Protein AF-A0A972LAE5-F1 (afdb_monomer_lite)

Sequence (604 aa):
AHAPLIHCSDGNLHAATEIYDPRQAEISAILGEGAAFPLRSTYEQGEAHWLTFFAELGMSATPRAEDLIKTIDNLIDDARSECSTTIKQRLQRLFSYLDEHWETWHNATIHNPPEGGKSTSLIEALSRRAWLPAIQSGERYPGFIAPPDRLYRPAEIYPPALGNLVASQQPVAALCAPSDAIIEALQFATKATIDTVSRHFDQLLELANQKQDSGGSSATENIEKALTTVYQYFGAIQDDETLDKLKARYQDKPCIWHPVQQQLWVPKHTFKTPVAFFEPRRTDLRAEDPDHDRGIAALGRRKAPSIEDYIEFLQESQNTHGNEPLCDSESRQVLQVLHHLGTDLIQQHRSVALNRLVVLSAANRLVSAAAGYIADAPWYESRFSSEQVHLLHSETEYNLIKAANLKRLSQHVIEKLIDRPTPSENAVLSQLCEKWQDTIRSLEFRAGLIRLIRHRHGFDQCYELNWLPELSVVAVQSIHAEFWMSDPIEQRQILVGVGESEYYLDSDARVIYMRGQATDLMSNFLARAINQRLGAQQLEDLAPLVVILNTPRQYTQDVLTQFRISRYENEVMDVNFPENAETDSSFEEDLIKESNNLNRPDVD

Secondary structure (DSSP, 8-state):
--S--EEBTTSSEE-TTT-B-TT-HHHHHHHGGG---B-HHHH-TTHHHHHHHHHHTT-BSS--HHHHHHHHHHHHHHHTT---HHHHHHHHHHHHHHHHTHHHHTT-EESS-TTS-S-EEHHHHHHHS--EEBP---TTSTT--PPPSSEE-GGGSB-GGGHHHHTTTS-BB--S---HHHHHHHT------HHHHHHHHHHHHHHHHHHHTTT-SHHHHHHHHHHHHHHHHHHT---HHHHHHHHHHHTTS--EEETTTTEEE-GGGEESS--GGGTTTSEE---SSHHHHHHHHHTT-BSS--HHHHHHHHHHHHHHHTTSPPPHHHHHHHHHHHHHHHHHHHHTT----TTT-EEEBTTS-EEETTTEEE---HHHHTTS-TTTSEEBPTT--HHHHHHHTPEEHHHHEEEEESSPPPBP--HHHHHHHHHHHHHHHSHHHHHHHHHHHHHHH-SSS----TTTTT-EEEEES--EEEEEEE-TTT--EEEEEEEE-SEEEETTTTEEEEETT-HHHHHHHHHHHHHHHTGGG--S--HHHHHHHHS-GGGHHHHHHHTTPPP-S-----------------------------------

pLDDT: mean 84.59, std 14.34, range [29.77, 97.12]

Radius of gyration: 50.83 Å; chains: 1; bounding box: 137×64×143 Å

Structure (mmCIF, N/CA/C/O backbone):
data_AF-A0A972LAE5-F1
#
_entry.id   AF-A0A972LAE5-F1
#
loop_
_atom_site.group_PDB
_atom_site.id
_atom_site.type_symbol
_atom_site.label_atom_id
_atom_site.label_alt_id
_atom_site.label_comp_id
_atom_site.label_asym_id
_atom_site.label_entity_id
_atom_site.label_seq_id
_atom_site.pdbx_PDB_ins_code
_atom_site.Cartn_x
_atom_site.Cartn_y
_atom_site.Cartn_z
_atom_site.occupancy
_atom_site.B_iso_or_equiv
_atom_site.auth_seq_id
_atom_site.auth_comp_id
_atom_site.auth_asym_id
_atom_site.auth_atom_id
_atom_site.pdbx_PDB_model_num
ATOM 1 N N . ALA A 1 1 ? 36.223 19.959 -63.800 1.00 63.91 1 ALA A N 1
ATOM 2 C CA . ALA A 1 1 ? 35.569 19.280 -62.667 1.00 63.91 1 ALA A CA 1
ATOM 3 C C . ALA A 1 1 ? 35.542 17.758 -62.847 1.00 63.91 1 ALA A C 1
ATOM 5 O O . ALA A 1 1 ? 36.116 17.078 -62.014 1.00 63.91 1 ALA A O 1
ATOM 6 N N . HIS A 1 2 ? 34.975 17.221 -63.940 1.00 80.31 2 HIS A N 1
ATOM 7 C CA . HIS A 1 2 ? 34.692 15.775 -64.089 1.00 80.31 2 HIS A CA 1
ATOM 8 C C . HIS A 1 2 ? 35.780 14.903 -64.751 1.00 80.31 2 HIS A C 1
ATOM 10 O O . HIS A 1 2 ? 35.553 13.721 -64.977 1.00 80.31 2 HIS A O 1
ATOM 16 N N . ALA A 1 3 ? 36.937 15.460 -65.120 1.00 84.31 3 ALA A N 1
ATOM 17 C CA . ALA A 1 3 ? 38.018 14.661 -65.701 1.00 84.31 3 ALA A CA 1
ATOM 18 C C . ALA A 1 3 ? 38.823 13.972 -64.578 1.00 84.31 3 ALA A C 1
ATOM 20 O O . ALA A 1 3 ? 39.258 14.686 -63.668 1.00 84.31 3 ALA A O 1
ATOM 21 N N . PRO A 1 4 ? 39.054 12.644 -64.634 1.00 87.00 4 PRO A N 1
ATOM 22 C CA . PRO A 1 4 ? 39.798 11.916 -63.610 1.00 87.00 4 PRO A CA 1
ATOM 23 C C . PRO A 1 4 ? 41.301 12.164 -63.758 1.00 87.00 4 PRO A C 1
ATOM 25 O O . PRO A 1 4 ? 42.005 11.457 -64.477 1.00 87.00 4 PRO A O 1
ATOM 28 N N . LEU A 1 5 ? 41.781 13.236 -63.132 1.00 87.12 5 LEU A N 1
ATOM 29 C CA . LEU A 1 5 ? 43.150 13.743 -63.291 1.00 87.12 5 LEU A CA 1
ATOM 30 C C . LEU A 1 5 ? 43.911 13.842 -61.963 1.00 87.12 5 LEU A C 1
ATOM 32 O O . LEU A 1 5 ? 45.097 14.169 -61.973 1.00 87.12 5 LEU A O 1
ATOM 36 N N . ILE A 1 6 ? 43.250 13.593 -60.830 1.00 88.75 6 ILE A N 1
ATOM 37 C CA . ILE A 1 6 ? 43.831 13.783 -59.499 1.00 88.75 6 ILE A CA 1
ATOM 38 C C . ILE A 1 6 ? 44.255 12.430 -58.941 1.00 88.75 6 ILE A C 1
ATOM 40 O O . ILE A 1 6 ? 43.432 11.529 -58.794 1.00 88.75 6 ILE A O 1
ATOM 44 N N . HIS A 1 7 ? 45.541 12.292 -58.627 1.00 89.56 7 HIS A N 1
ATOM 45 C CA . HIS A 1 7 ? 46.107 11.065 -58.081 1.00 89.56 7 HIS A CA 1
ATOM 46 C C . HIS A 1 7 ? 45.750 10.938 -56.604 1.00 89.56 7 HIS A C 1
ATOM 48 O O . HIS A 1 7 ? 46.104 11.806 -55.806 1.00 89.56 7 HIS A O 1
ATOM 54 N N . CYS A 1 8 ? 45.066 9.862 -56.229 1.00 90.25 8 CYS A N 1
ATOM 55 C CA . CYS A 1 8 ? 44.552 9.690 -54.875 1.00 90.25 8 CYS A CA 1
ATOM 56 C C . CYS A 1 8 ? 45.300 8.617 -54.080 1.00 90.25 8 CYS A C 1
ATOM 58 O O . CYS A 1 8 ? 46.140 7.882 -54.606 1.00 90.25 8 CYS A O 1
ATOM 60 N N . SER A 1 9 ? 45.022 8.570 -52.778 1.00 85.19 9 SER A N 1
ATOM 61 C CA . SER A 1 9 ? 45.608 7.649 -51.801 1.00 85.19 9 SER A CA 1
ATOM 62 C C . SER A 1 9 ? 45.290 6.176 -52.057 1.00 85.19 9 SER A C 1
ATOM 64 O O . SER A 1 9 ? 46.019 5.314 -51.582 1.00 85.19 9 SER A O 1
ATOM 66 N N . ASP A 1 10 ? 44.236 5.889 -52.819 1.00 83.69 10 ASP A N 1
ATOM 67 C CA . ASP A 1 10 ? 43.856 4.544 -53.262 1.00 83.69 10 ASP A CA 1
ATOM 68 C C . ASP A 1 10 ? 44.652 4.064 -54.495 1.00 83.69 10 ASP A C 1
ATOM 70 O O . ASP A 1 10 ? 44.453 2.947 -54.968 1.00 83.69 10 ASP A O 1
ATOM 74 N N . GLY A 1 11 ? 45.556 4.900 -55.022 1.00 83.44 11 GLY A N 1
ATOM 75 C CA . GLY A 1 11 ? 46.384 4.601 -56.191 1.00 83.44 11 GLY A CA 1
ATOM 76 C C . GLY A 1 11 ? 45.713 4.875 -57.539 1.00 83.44 11 GLY A C 1
ATOM 77 O O . GLY A 1 11 ? 46.345 4.648 -58.570 1.00 83.44 11 GLY A O 1
ATOM 78 N N . ASN A 1 12 ? 44.476 5.384 -57.553 1.00 89.00 12 ASN A N 1
ATOM 79 C CA . ASN A 1 12 ? 43.725 5.668 -58.776 1.00 89.00 12 ASN A CA 1
ATOM 80 C C . ASN A 1 12 ? 43.653 7.174 -59.082 1.00 89.00 12 ASN A C 1
ATOM 82 O O . ASN A 1 12 ? 43.918 8.031 -58.233 1.00 89.00 12 ASN A O 1
ATOM 86 N N . LEU A 1 13 ? 43.284 7.498 -60.327 1.00 90.25 13 LEU A N 1
ATOM 87 C CA . LEU A 1 13 ? 42.963 8.860 -60.750 1.00 90.25 13 LEU A CA 1
ATOM 88 C C . LEU A 1 13 ? 41.462 9.114 -60.598 1.00 90.25 13 LEU A C 1
ATOM 90 O O . LEU A 1 13 ? 40.657 8.382 -61.167 1.00 90.25 13 LEU A O 1
ATOM 94 N N . HIS A 1 14 ? 41.106 10.185 -59.894 1.00 90.56 14 HIS A N 1
ATOM 95 C CA . HIS A 1 14 ? 39.719 10.581 -59.634 1.00 90.56 14 HIS A CA 1
ATOM 96 C C . HIS A 1 14 ? 39.437 11.994 -60.134 1.00 90.56 14 HIS A C 1
ATOM 98 O O . HIS A 1 14 ? 40.352 12.810 -60.321 1.00 90.56 14 HIS A O 1
ATOM 104 N N . ALA A 1 15 ? 38.163 12.293 -60.386 1.00 90.69 15 ALA A N 1
ATOM 105 C CA . ALA A 1 15 ? 37.731 13.652 -60.680 1.00 90.69 15 ALA A CA 1
ATOM 106 C C . ALA A 1 15 ? 37.723 14.511 -59.405 1.00 90.69 15 ALA A C 1
ATOM 108 O O . ALA A 1 15 ? 37.523 14.012 -58.300 1.00 90.69 15 ALA A O 1
ATOM 109 N N . ALA A 1 16 ? 37.858 15.835 -59.543 1.00 88.19 16 ALA A N 1
ATOM 110 C CA . ALA A 1 16 ? 37.767 16.743 -58.391 1.00 88.19 16 ALA A CA 1
ATOM 111 C C . ALA A 1 16 ? 36.420 16.616 -57.660 1.00 88.19 16 ALA A C 1
ATOM 113 O O . ALA A 1 16 ? 36.360 16.740 -56.445 1.00 88.19 16 ALA A O 1
ATOM 114 N N . THR A 1 17 ? 35.352 16.288 -58.390 1.00 88.00 17 THR A N 1
ATOM 115 C CA . THR A 1 17 ? 34.008 16.061 -57.843 1.00 88.00 17 THR A CA 1
ATOM 116 C C . THR A 1 17 ? 33.819 14.704 -57.170 1.00 88.00 17 THR A C 1
ATOM 118 O O . THR A 1 17 ? 32.711 14.430 -56.727 1.00 88.00 17 THR A O 1
ATOM 121 N N . GLU A 1 18 ? 34.844 13.851 -57.119 1.00 87.38 18 GLU A N 1
ATOM 122 C CA . GLU A 1 18 ? 34.796 12.498 -56.537 1.00 87.38 18 GLU A CA 1
ATOM 123 C C . GLU A 1 18 ? 35.690 12.368 -55.295 1.00 87.38 18 GLU A C 1
ATOM 125 O O . GLU A 1 18 ? 35.504 11.463 -54.488 1.00 87.38 18 GLU A O 1
ATOM 130 N N . ILE A 1 19 ? 36.579 13.332 -55.062 1.00 90.81 19 ILE A N 1
ATOM 131 C CA . ILE A 1 19 ? 37.544 13.318 -53.957 1.00 90.81 19 ILE A CA 1
ATOM 132 C C . ILE A 1 19 ? 37.102 14.181 -52.771 1.00 90.81 19 ILE A C 1
ATOM 134 O O . ILE A 1 19 ? 36.191 15.013 -52.887 1.00 90.81 19 ILE A O 1
ATOM 138 N N . TYR A 1 20 ? 37.786 13.988 -51.646 1.00 92.69 20 TYR A N 1
ATOM 139 C CA . TYR A 1 20 ? 37.536 14.662 -50.377 1.00 92.69 20 TYR A CA 1
ATOM 140 C C . TYR A 1 20 ? 38.726 15.496 -49.906 1.00 92.69 20 TYR A C 1
ATOM 142 O O . TYR A 1 20 ? 39.882 15.178 -50.190 1.00 92.69 20 TYR A O 1
ATOM 150 N N . ASP A 1 21 ? 38.433 16.558 -49.156 1.00 89.50 21 ASP A N 1
ATOM 151 C CA . ASP A 1 21 ? 39.452 17.414 -48.554 1.00 89.50 21 ASP A CA 1
ATOM 152 C C . ASP A 1 21 ? 40.193 16.671 -47.421 1.00 89.50 21 ASP A C 1
ATOM 154 O O . ASP A 1 21 ? 39.582 16.356 -46.396 1.00 89.50 21 ASP A O 1
ATOM 158 N N . PRO A 1 22 ? 41.510 16.411 -47.545 1.00 87.38 22 PRO A N 1
ATOM 159 C CA . PRO A 1 22 ? 42.279 15.686 -46.532 1.00 87.38 22 PRO A CA 1
ATOM 160 C C . PRO A 1 22 ? 42.442 16.466 -45.220 1.00 87.38 22 PRO A C 1
ATOM 162 O O . PRO A 1 22 ? 42.849 15.887 -44.214 1.00 87.38 22 PRO A O 1
ATOM 165 N N . ARG A 1 23 ? 42.117 17.768 -45.198 1.00 87.25 23 ARG A N 1
ATOM 166 C CA . ARG A 1 23 ? 42.088 18.578 -43.968 1.00 87.25 23 ARG A CA 1
ATOM 167 C C . ARG A 1 23 ? 40.908 18.213 -43.063 1.00 87.25 23 ARG A C 1
ATOM 169 O O . ARG A 1 23 ? 40.943 18.526 -41.877 1.00 87.25 23 ARG A O 1
ATOM 176 N N . GLN A 1 24 ? 39.892 17.542 -43.604 1.00 86.75 24 GLN A N 1
ATOM 177 C CA . GLN A 1 24 ? 38.704 17.100 -42.878 1.00 86.75 24 GLN A CA 1
ATOM 178 C C . GLN A 1 24 ? 38.903 15.666 -42.374 1.00 86.75 24 GLN A C 1
ATOM 180 O O . GLN A 1 24 ? 38.456 14.695 -42.987 1.00 86.75 24 GLN A O 1
ATOM 185 N N . ALA A 1 25 ? 39.604 15.527 -41.244 1.00 82.50 25 ALA A N 1
ATOM 186 C CA . ALA A 1 25 ? 39.967 14.226 -40.667 1.00 82.50 25 ALA A CA 1
ATOM 187 C C . ALA A 1 25 ? 38.751 13.318 -40.381 1.00 82.50 25 ALA A C 1
ATOM 189 O O . ALA A 1 25 ? 38.859 12.091 -40.436 1.00 82.50 25 ALA A O 1
ATOM 190 N N . GLU A 1 26 ? 37.589 13.919 -40.127 1.00 82.19 26 GLU A N 1
ATOM 191 C CA . GLU A 1 26 ? 36.321 13.228 -39.886 1.00 82.19 26 GLU A CA 1
ATOM 192 C C . GLU A 1 26 ? 35.891 12.361 -41.076 1.00 82.19 26 GLU A C 1
ATOM 194 O O . GLU A 1 26 ? 35.427 11.240 -40.880 1.00 82.19 26 GLU A O 1
ATOM 199 N N . ILE A 1 27 ? 36.134 12.803 -42.316 1.00 84.69 27 ILE A N 1
ATOM 200 C CA . ILE A 1 27 ? 35.738 12.059 -43.522 1.00 84.69 27 ILE A CA 1
ATOM 201 C C . ILE A 1 27 ? 36.446 10.702 -43.576 1.00 84.69 27 ILE A C 1
ATOM 203 O O . ILE A 1 27 ? 35.817 9.679 -43.847 1.00 84.69 27 ILE A O 1
ATOM 207 N N . SER A 1 28 ? 37.745 10.677 -43.265 1.00 83.56 28 SER A N 1
ATOM 208 C CA . SER A 1 28 ? 38.530 9.439 -43.216 1.00 83.56 28 SER A CA 1
ATOM 209 C C . SER A 1 28 ? 38.059 8.527 -42.080 1.00 83.56 28 SER A C 1
ATOM 211 O O . SER A 1 28 ? 37.947 7.315 -42.256 1.00 83.56 28 SER A O 1
ATOM 213 N N . ALA A 1 29 ? 37.686 9.101 -40.932 1.00 82.19 29 ALA A N 1
ATOM 214 C CA . ALA A 1 29 ? 37.158 8.338 -39.802 1.00 82.19 29 ALA A CA 1
ATOM 215 C C . ALA A 1 29 ? 35.801 7.666 -40.100 1.00 82.19 29 ALA A C 1
ATOM 217 O O . ALA A 1 29 ? 35.510 6.600 -39.551 1.00 82.19 29 ALA A O 1
ATOM 218 N N . ILE A 1 30 ? 34.986 8.275 -40.966 1.00 84.25 30 ILE A N 1
ATOM 219 C CA . ILE A 1 30 ? 33.632 7.830 -41.319 1.00 84.25 30 ILE A CA 1
ATOM 220 C C . ILE A 1 30 ? 33.673 6.853 -42.502 1.00 84.25 30 ILE A C 1
ATOM 222 O O . ILE A 1 30 ? 33.289 5.685 -42.377 1.00 84.25 30 ILE A O 1
ATOM 226 N N . LEU A 1 31 ? 34.196 7.304 -43.643 1.00 84.50 31 LEU A N 1
ATOM 227 C CA . LEU A 1 31 ? 34.196 6.556 -44.903 1.00 84.50 31 LEU A CA 1
ATOM 228 C C . LEU A 1 31 ? 35.337 5.521 -44.979 1.00 84.50 31 LEU A C 1
ATOM 230 O O . LEU A 1 31 ? 35.212 4.505 -45.668 1.00 84.50 31 LEU A O 1
ATOM 234 N N . GLY A 1 32 ? 36.418 5.702 -44.212 1.00 82.88 32 GLY A N 1
ATOM 235 C CA . GLY A 1 32 ? 37.576 4.802 -44.203 1.00 82.88 32 GLY A CA 1
ATOM 236 C C . GLY A 1 32 ? 38.234 4.694 -45.580 1.00 82.88 32 GLY A C 1
ATOM 237 O O . GLY A 1 32 ? 38.389 5.691 -46.280 1.00 82.88 32 GLY A O 1
ATOM 238 N N . GLU A 1 33 ? 38.571 3.469 -45.993 1.00 76.75 33 GLU A N 1
ATOM 239 C CA . GLU A 1 33 ? 39.183 3.174 -47.303 1.00 76.75 33 GLU A CA 1
ATOM 240 C C . GLU A 1 33 ? 38.293 3.538 -48.507 1.00 76.75 33 GLU A C 1
ATOM 242 O O . GLU A 1 33 ? 38.772 3.582 -49.635 1.00 76.75 33 GLU A O 1
ATOM 247 N N . GLY A 1 34 ? 37.004 3.826 -48.283 1.00 75.81 34 GLY A N 1
ATOM 248 C CA . GLY A 1 34 ? 36.088 4.286 -49.326 1.00 75.81 34 GLY A CA 1
ATOM 249 C C . GLY A 1 34 ? 36.253 5.759 -49.715 1.00 75.81 34 GLY A C 1
ATOM 250 O O . GLY A 1 34 ? 35.688 6.169 -50.726 1.00 75.81 34 GLY A O 1
ATOM 251 N N . ALA A 1 35 ? 36.996 6.562 -48.944 1.00 85.94 35 ALA A N 1
ATOM 252 C CA . ALA A 1 35 ? 37.251 7.963 -49.270 1.00 85.94 35 ALA A CA 1
ATOM 253 C C . ALA A 1 35 ? 38.527 8.131 -50.108 1.00 85.94 35 ALA A C 1
ATOM 255 O O . ALA A 1 35 ? 39.628 7.787 -49.678 1.00 85.94 35 ALA A O 1
ATOM 256 N N . ALA A 1 36 ? 38.382 8.736 -51.288 1.00 89.00 36 ALA A N 1
ATOM 257 C CA . ALA A 1 36 ? 39.507 9.135 -52.122 1.00 89.00 36 ALA A CA 1
ATOM 258 C C . ALA A 1 36 ? 40.043 10.506 -51.675 1.00 89.00 36 ALA A C 1
ATOM 260 O O . ALA A 1 36 ? 39.363 11.527 -51.807 1.00 89.00 36 ALA A O 1
ATOM 261 N N . PHE A 1 37 ? 41.273 10.534 -51.160 1.00 90.50 37 PHE A N 1
ATOM 262 C CA . PHE A 1 37 ? 41.988 11.765 -50.814 1.00 90.50 37 PHE A CA 1
ATOM 263 C C . PHE A 1 37 ? 43.150 11.997 -51.786 1.00 90.50 37 PHE A C 1
ATOM 265 O O . PHE A 1 37 ? 43.799 11.022 -52.168 1.00 90.50 37 PHE A O 1
ATOM 272 N N . PRO A 1 38 ? 43.484 13.250 -52.151 1.00 89.50 38 PRO A N 1
ATOM 273 C CA . PRO A 1 38 ? 44.699 13.556 -52.904 1.00 89.50 38 PRO A CA 1
ATOM 274 C C . PRO A 1 38 ? 45.944 12.924 -52.268 1.00 89.50 38 PRO A C 1
ATOM 276 O O . PRO A 1 38 ? 46.176 13.052 -51.064 1.00 89.50 38 PRO A O 1
ATOM 279 N N . LEU A 1 39 ? 46.770 12.255 -53.075 1.00 88.06 39 LEU A N 1
ATOM 280 C CA . LEU A 1 39 ? 47.970 11.583 -52.589 1.00 88.06 39 LEU A CA 1
ATOM 281 C C . LEU A 1 39 ? 49.004 12.614 -52.117 1.00 88.06 39 LEU A C 1
ATOM 283 O O . LEU A 1 39 ? 49.570 13.365 -52.914 1.00 88.06 39 LEU A O 1
ATOM 287 N N . ARG A 1 40 ? 49.286 12.622 -50.810 1.00 83.00 40 ARG A N 1
ATOM 288 C CA . ARG A 1 40 ? 50.147 13.632 -50.176 1.00 83.00 40 ARG A CA 1
ATOM 289 C C . ARG A 1 40 ? 51.542 13.725 -50.797 1.00 83.00 40 ARG A C 1
ATOM 291 O O . ARG A 1 40 ? 52.039 14.827 -50.986 1.00 83.00 40 ARG A O 1
ATOM 298 N N . SER A 1 41 ? 52.150 12.597 -51.166 1.00 85.94 41 SER A N 1
ATOM 299 C CA . SER A 1 41 ? 53.483 12.570 -51.789 1.00 85.94 41 SER A CA 1
ATOM 300 C C . SER A 1 41 ? 53.517 13.184 -53.194 1.00 85.94 41 SER A C 1
ATOM 302 O O . SER A 1 41 ? 54.571 13.630 -53.637 1.00 85.94 41 SER A O 1
ATOM 304 N N . THR A 1 42 ? 52.385 13.237 -53.900 1.00 85.94 42 THR A N 1
ATOM 305 C CA . THR A 1 42 ? 52.288 13.830 -55.243 1.00 85.94 42 THR A CA 1
ATOM 306 C C . THR A 1 42 ? 52.126 15.348 -55.191 1.00 85.94 42 THR A C 1
ATOM 308 O O . THR A 1 42 ? 52.631 16.046 -56.068 1.00 85.94 42 THR A O 1
ATOM 311 N N . TYR A 1 43 ? 51.449 15.865 -54.163 1.00 87.19 43 TYR A N 1
ATOM 312 C CA . TYR A 1 43 ? 51.080 17.283 -54.047 1.00 87.19 43 TYR A CA 1
ATOM 313 C C . TYR A 1 43 ? 51.824 18.032 -52.933 1.00 87.19 43 TYR A C 1
ATOM 315 O O . TYR A 1 43 ? 51.456 19.154 -52.594 1.00 87.19 43 TYR A O 1
ATOM 323 N N . GLU A 1 44 ? 52.880 17.433 -52.377 1.00 84.06 44 GLU A N 1
ATOM 324 C CA . GLU A 1 44 ? 53.653 17.972 -51.250 1.00 84.06 44 GLU A CA 1
ATOM 325 C C . GLU A 1 44 ? 54.206 19.381 -51.538 1.00 84.06 44 GLU A C 1
ATOM 327 O O . GLU A 1 44 ? 54.138 20.282 -50.698 1.00 84.06 44 GLU A O 1
ATOM 332 N N . GLN A 1 45 ? 54.691 19.617 -52.762 1.00 85.81 45 GLN A N 1
ATOM 333 C CA . GLN A 1 45 ? 55.123 20.946 -53.194 1.00 85.81 45 GLN A CA 1
ATOM 334 C C . GLN A 1 45 ? 53.913 21.810 -53.564 1.00 85.81 45 GLN A C 1
ATOM 336 O O . GLN A 1 45 ? 53.328 21.675 -54.638 1.00 85.81 45 GLN A O 1
ATOM 341 N N . GLY A 1 46 ? 53.563 22.736 -52.670 1.00 83.44 46 GLY A N 1
ATOM 342 C CA . GLY A 1 46 ? 52.445 23.656 -52.875 1.00 83.44 46 GLY A CA 1
ATOM 343 C C . GLY A 1 46 ? 51.088 23.090 -52.458 1.00 83.44 46 GLY A C 1
ATOM 344 O O . GLY A 1 46 ? 50.076 23.554 -52.975 1.00 83.44 46 GLY A O 1
ATOM 345 N N . GLU A 1 47 ? 51.059 22.144 -51.512 1.00 84.88 47 GLU A N 1
ATOM 346 C CA . GLU A 1 47 ? 49.858 21.476 -50.979 1.00 84.88 47 GLU A CA 1
ATOM 347 C C . GLU A 1 47 ? 48.671 22.433 -50.779 1.00 84.88 47 GLU A C 1
ATOM 349 O O . GLU A 1 47 ? 47.586 22.196 -51.301 1.00 84.88 47 GLU A O 1
ATOM 354 N N . ALA A 1 48 ? 48.880 23.579 -50.124 1.00 86.00 48 ALA A N 1
ATOM 355 C CA . ALA A 1 48 ? 47.820 24.565 -49.898 1.00 86.00 48 ALA A CA 1
ATOM 356 C C . ALA A 1 48 ? 47.200 25.125 -51.198 1.00 86.00 48 ALA A C 1
ATOM 358 O O . ALA A 1 48 ? 45.987 25.332 -51.263 1.00 86.00 48 ALA A O 1
ATOM 359 N N . HIS A 1 49 ? 48.006 25.347 -52.241 1.00 89.56 49 HIS A N 1
ATOM 360 C CA . HIS A 1 49 ? 47.531 25.842 -53.536 1.00 89.56 49 HIS A CA 1
ATOM 361 C C . HIS A 1 49 ? 46.778 24.749 -54.297 1.00 89.56 49 HIS A C 1
ATOM 363 O O . HIS A 1 49 ? 45.725 25.026 -54.864 1.00 89.56 49 HIS A O 1
ATOM 369 N N . TRP A 1 50 ? 47.267 23.505 -54.250 1.00 91.00 50 TRP A N 1
ATOM 370 C CA . TRP A 1 50 ? 46.583 22.360 -54.853 1.00 91.00 50 TRP A CA 1
ATOM 371 C C . TRP A 1 50 ? 45.241 22.074 -54.190 1.00 91.00 50 TRP A C 1
ATOM 373 O O . TRP A 1 50 ? 44.246 21.935 -54.889 1.00 91.00 50 TRP A O 1
ATOM 383 N N . LEU A 1 51 ? 45.179 22.056 -52.857 1.00 89.69 51 LEU A N 1
ATOM 384 C CA . LEU A 1 51 ? 43.923 21.842 -52.136 1.00 89.69 51 LEU A CA 1
ATOM 385 C C . LEU A 1 51 ? 42.914 22.968 -52.389 1.00 89.69 51 LEU A C 1
ATOM 387 O O . LEU A 1 51 ? 41.726 22.695 -52.535 1.00 89.69 51 LEU A O 1
ATOM 391 N N . THR A 1 52 ? 43.375 24.219 -52.498 1.00 90.50 52 THR A N 1
ATOM 392 C CA . THR A 1 52 ? 42.508 25.351 -52.871 1.00 90.50 52 THR A CA 1
ATOM 393 C C . THR A 1 52 ? 41.985 25.189 -54.298 1.00 90.50 52 THR A C 1
ATOM 395 O O . THR A 1 52 ? 40.784 25.291 -54.525 1.00 90.50 52 THR A O 1
ATOM 398 N N . PHE A 1 53 ? 42.856 24.832 -55.243 1.00 91.06 53 PHE A N 1
ATOM 399 C CA . PHE A 1 53 ? 42.473 24.558 -56.627 1.00 91.06 53 PHE A CA 1
ATOM 400 C C . PHE A 1 53 ? 41.491 23.381 -56.742 1.00 91.06 53 PHE A C 1
ATOM 402 O O . PHE A 1 53 ? 40.515 23.450 -57.484 1.00 91.06 53 PHE A O 1
ATOM 409 N N . PHE A 1 54 ? 41.690 22.301 -55.985 1.00 92.00 54 PHE A N 1
ATOM 410 C CA . PHE A 1 54 ? 40.763 21.169 -55.973 1.00 92.00 54 PHE A CA 1
ATOM 411 C C . PHE A 1 54 ? 39.413 21.541 -55.361 1.00 92.00 54 PHE A C 1
ATOM 413 O O . PHE A 1 54 ? 38.384 21.120 -55.889 1.00 92.00 54 PHE A O 1
ATOM 420 N N . ALA A 1 55 ? 39.396 22.368 -54.312 1.00 89.06 55 ALA A N 1
ATOM 421 C CA . ALA A 1 55 ? 38.161 22.910 -53.750 1.00 89.06 55 ALA A CA 1
ATOM 422 C C . ALA A 1 55 ? 37.394 23.749 -54.788 1.00 89.06 55 ALA A C 1
ATOM 424 O O . ALA A 1 55 ? 36.195 23.543 -54.967 1.00 89.06 55 ALA A O 1
ATOM 425 N N . GLU A 1 56 ? 38.082 24.607 -55.552 1.00 90.19 56 GLU A N 1
ATOM 426 C CA . GLU A 1 56 ? 37.483 25.365 -56.666 1.00 90.19 56 GLU A CA 1
ATOM 427 C C . GLU A 1 56 ? 36.926 24.458 -57.778 1.00 90.19 56 GLU A C 1
ATOM 429 O O . GLU A 1 56 ? 35.950 24.806 -58.444 1.00 90.19 56 GLU A O 1
ATOM 434 N N . LEU A 1 57 ? 37.514 23.275 -57.972 1.00 89.44 57 LEU A N 1
ATOM 435 C CA . LEU A 1 57 ? 37.066 22.287 -58.955 1.00 89.44 57 LEU A CA 1
ATOM 436 C C . LEU A 1 57 ? 35.952 21.348 -58.459 1.00 89.44 57 LEU A C 1
ATOM 438 O O . LEU A 1 57 ? 35.470 20.538 -59.262 1.00 89.44 57 LEU A O 1
ATOM 442 N N . GLY A 1 58 ? 35.533 21.459 -57.194 1.00 87.56 58 GLY A N 1
ATOM 443 C CA . GLY A 1 58 ? 34.422 20.695 -56.616 1.00 87.56 58 GLY A CA 1
ATOM 444 C C . GLY A 1 58 ? 34.808 19.575 -55.642 1.00 87.56 58 GLY A C 1
ATOM 445 O O . GLY A 1 58 ? 33.982 18.693 -55.405 1.00 87.56 58 GLY A O 1
ATOM 446 N N . MET A 1 59 ? 36.025 19.589 -55.084 1.00 91.81 59 MET A N 1
ATOM 447 C CA . MET A 1 59 ? 36.413 18.708 -53.970 1.00 91.81 59 MET A CA 1
ATOM 448 C C . MET A 1 59 ? 35.508 18.944 -52.761 1.00 91.81 59 MET A C 1
ATOM 450 O O . MET A 1 59 ? 35.287 20.086 -52.357 1.00 91.81 59 MET A O 1
ATOM 454 N N . SER A 1 60 ? 34.992 17.860 -52.179 1.00 88.75 60 SER A N 1
ATOM 455 C CA . SER A 1 60 ? 34.011 17.961 -51.099 1.00 88.75 60 SER A CA 1
ATOM 456 C C . SER A 1 60 ? 34.676 18.080 -49.728 1.00 88.75 60 SER A C 1
ATOM 458 O O . SER A 1 60 ? 35.606 17.336 -49.412 1.00 88.75 60 SER A O 1
ATOM 460 N N . ALA A 1 61 ? 34.164 18.989 -48.897 1.00 86.69 61 ALA A N 1
ATOM 461 C CA . ALA A 1 61 ? 34.554 19.135 -47.492 1.00 86.69 61 ALA A CA 1
ATOM 462 C C . ALA A 1 61 ? 33.654 18.335 -46.531 1.00 86.69 61 ALA A C 1
ATOM 464 O O . ALA A 1 61 ? 33.939 18.260 -45.341 1.00 86.69 61 ALA A O 1
ATOM 465 N N . THR A 1 62 ? 32.582 17.731 -47.040 1.00 87.56 62 THR A N 1
ATOM 466 C CA . THR A 1 62 ? 31.691 16.829 -46.302 1.00 87.56 62 THR A CA 1
ATOM 467 C C . THR A 1 62 ? 31.543 15.517 -47.073 1.00 87.56 62 THR A C 1
ATOM 469 O O . THR A 1 62 ? 31.686 15.525 -48.301 1.00 87.56 62 THR A O 1
ATOM 472 N N . PRO A 1 63 ? 31.264 14.381 -46.406 1.00 88.31 63 PRO A N 1
ATOM 473 C CA . PRO A 1 63 ? 30.893 13.139 -47.079 1.00 88.31 63 PRO A CA 1
ATOM 474 C C . PRO A 1 63 ? 29.749 13.369 -48.077 1.00 88.31 63 PRO A C 1
ATOM 476 O O . PRO A 1 63 ? 28.957 14.294 -47.910 1.00 88.31 63 PRO A O 1
ATOM 479 N N . ARG A 1 64 ? 29.638 12.544 -49.118 1.00 87.94 64 ARG A N 1
ATOM 480 C CA . ARG A 1 64 ? 28.456 12.530 -49.997 1.00 87.94 64 ARG A CA 1
ATOM 481 C C . ARG A 1 64 ? 27.437 11.512 -49.490 1.00 87.94 64 ARG A C 1
ATOM 483 O O . ARG A 1 64 ? 27.813 10.497 -48.904 1.00 87.94 64 ARG A O 1
ATOM 490 N N . ALA A 1 65 ? 26.150 11.760 -49.736 1.00 87.31 65 ALA A N 1
ATOM 491 C CA . ALA A 1 65 ? 25.074 10.863 -49.306 1.00 87.31 65 ALA A CA 1
ATOM 492 C C . ALA A 1 65 ? 25.200 9.467 -49.946 1.00 87.31 65 ALA A C 1
ATOM 494 O O . ALA A 1 65 ? 24.978 8.456 -49.279 1.00 87.31 65 ALA A O 1
ATOM 495 N N . GLU A 1 66 ? 25.605 9.408 -51.219 1.00 87.19 66 GLU A N 1
ATOM 496 C CA . GLU A 1 66 ? 25.875 8.165 -51.948 1.00 87.19 66 GLU A CA 1
ATOM 497 C C . GLU A 1 66 ? 26.977 7.339 -51.272 1.00 87.19 66 GLU A C 1
ATOM 499 O O . GLU A 1 66 ? 26.827 6.130 -51.082 1.00 87.19 66 GLU A O 1
ATOM 504 N N . ASP A 1 67 ? 28.067 8.000 -50.879 1.00 87.75 67 ASP A N 1
ATOM 505 C CA . ASP A 1 67 ? 29.233 7.343 -50.292 1.00 87.75 67 ASP A CA 1
ATOM 506 C C . ASP A 1 67 ? 28.939 6.854 -48.868 1.00 87.75 67 ASP A C 1
ATOM 508 O O . ASP A 1 67 ? 29.345 5.751 -48.510 1.00 87.75 67 ASP A O 1
ATOM 512 N N . LEU A 1 68 ? 28.147 7.603 -48.090 1.00 89.25 68 LEU A N 1
ATOM 513 C CA . LEU A 1 68 ? 27.670 7.166 -46.773 1.00 89.25 68 LEU A CA 1
ATOM 514 C C . LEU A 1 68 ? 26.835 5.886 -46.862 1.00 89.25 68 LEU A C 1
ATOM 516 O O . LEU A 1 68 ? 27.080 4.937 -46.117 1.00 89.25 68 LEU A O 1
ATOM 520 N N . ILE A 1 69 ? 25.873 5.835 -47.789 1.00 90.06 69 ILE A N 1
ATOM 521 C CA . ILE A 1 69 ? 25.053 4.636 -47.992 1.00 90.06 69 ILE A CA 1
ATOM 522 C C . ILE A 1 69 ? 25.905 3.464 -48.462 1.00 90.06 69 ILE A C 1
ATOM 524 O O . ILE A 1 69 ? 25.757 2.369 -47.932 1.00 90.06 69 ILE A O 1
ATOM 528 N N . LYS A 1 70 ? 26.841 3.688 -49.388 1.00 88.88 70 LYS A N 1
ATOM 529 C CA . LYS A 1 70 ? 27.754 2.640 -49.851 1.00 88.88 70 LYS A CA 1
ATOM 530 C C . LYS A 1 70 ? 28.625 2.100 -48.715 1.00 88.88 70 LYS A C 1
ATOM 532 O O . LYS A 1 70 ? 28.806 0.891 -48.607 1.00 88.88 70 LYS A O 1
ATOM 537 N N . THR A 1 71 ? 29.145 2.969 -47.846 1.00 90.62 71 THR A N 1
ATOM 538 C CA . THR A 1 71 ? 29.888 2.540 -46.654 1.00 90.62 71 THR A CA 1
ATOM 539 C C . THR A 1 71 ? 29.005 1.719 -45.716 1.00 90.62 71 THR A C 1
ATOM 541 O O . THR A 1 71 ? 29.450 0.680 -45.235 1.00 90.62 71 THR A O 1
ATOM 544 N N . ILE A 1 72 ? 27.762 2.142 -45.475 1.00 91.69 72 ILE A N 1
ATOM 545 C CA . ILE A 1 72 ? 26.810 1.389 -44.650 1.00 91.69 72 ILE A CA 1
ATOM 546 C C . ILE A 1 72 ? 26.5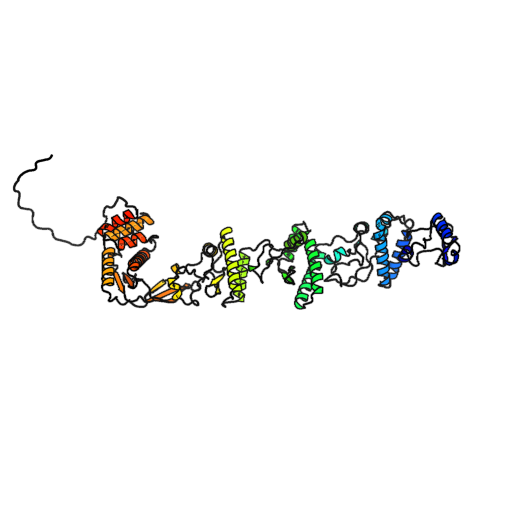03 0.025 -45.276 1.00 91.69 72 ILE A C 1
ATOM 548 O O . ILE A 1 72 ? 26.561 -0.974 -44.569 1.00 91.69 72 ILE A O 1
ATOM 552 N N . ASP A 1 73 ? 26.238 -0.040 -46.580 1.00 91.44 73 ASP A N 1
ATOM 553 C CA . ASP A 1 73 ? 25.931 -1.288 -47.287 1.00 91.44 73 ASP A CA 1
ATOM 554 C C . ASP A 1 73 ? 27.109 -2.276 -47.215 1.00 91.44 73 ASP A C 1
ATOM 556 O O . ASP A 1 73 ? 26.904 -3.439 -46.869 1.00 91.44 73 ASP A O 1
ATOM 560 N N . ASN A 1 74 ? 28.348 -1.800 -47.392 1.00 89.75 74 ASN A N 1
ATOM 561 C CA . ASN A 1 74 ? 29.546 -2.622 -47.192 1.00 89.75 74 ASN A CA 1
ATOM 562 C C . ASN A 1 74 ? 29.642 -3.158 -45.752 1.00 89.75 74 ASN A C 1
ATOM 564 O O . ASN A 1 74 ? 29.898 -4.339 -45.549 1.00 89.75 74 ASN A O 1
ATOM 568 N N . LEU A 1 75 ? 29.391 -2.313 -44.743 1.00 90.50 75 LEU A N 1
ATOM 569 C CA . LEU A 1 75 ? 29.419 -2.735 -43.336 1.00 90.50 75 LEU A CA 1
ATOM 570 C C . LEU A 1 75 ? 28.296 -3.725 -42.995 1.00 90.50 75 LEU A C 1
ATOM 572 O O . LEU A 1 75 ? 28.493 -4.605 -42.157 1.00 90.50 75 LEU A O 1
ATOM 576 N N . ILE A 1 76 ? 27.123 -3.592 -43.622 1.00 91.25 76 ILE A N 1
ATOM 577 C CA . ILE A 1 76 ? 26.030 -4.565 -43.503 1.00 91.25 76 ILE A CA 1
ATOM 578 C C . ILE A 1 76 ? 26.463 -5.905 -44.097 1.00 91.25 76 ILE A C 1
ATOM 580 O O . ILE A 1 76 ? 26.226 -6.941 -43.475 1.00 91.25 76 ILE A O 1
ATOM 584 N N . ASP A 1 77 ? 27.077 -5.898 -45.281 1.00 89.56 77 ASP A N 1
ATOM 585 C CA . ASP A 1 77 ? 27.550 -7.112 -45.945 1.00 89.56 77 ASP A CA 1
ATOM 586 C C . ASP A 1 77 ? 28.661 -7.799 -45.136 1.00 89.56 77 ASP A C 1
ATOM 588 O O . ASP A 1 77 ? 28.574 -9.007 -44.902 1.00 89.56 77 ASP A O 1
ATOM 592 N N . ASP A 1 78 ? 29.621 -7.038 -44.602 1.00 86.56 78 ASP A N 1
ATOM 593 C CA . ASP A 1 78 ? 30.660 -7.549 -43.700 1.00 86.56 78 ASP A CA 1
ATOM 594 C C . ASP A 1 78 ? 30.037 -8.200 -42.450 1.00 86.56 78 ASP A C 1
ATOM 596 O O . ASP A 1 78 ? 30.409 -9.312 -42.056 1.00 86.56 78 ASP A O 1
ATOM 600 N N . ALA A 1 79 ? 29.013 -7.557 -41.871 1.00 87.44 79 ALA A N 1
ATOM 601 C CA . ALA A 1 79 ? 28.312 -8.043 -40.683 1.00 87.44 79 ALA A CA 1
ATOM 602 C C . ALA A 1 79 ? 27.507 -9.334 -40.911 1.00 87.44 79 ALA A C 1
ATOM 604 O O . ALA A 1 79 ? 27.144 -9.985 -39.930 1.00 87.44 79 ALA A O 1
ATOM 605 N N . ARG A 1 80 ? 27.221 -9.729 -42.164 1.00 83.00 80 ARG A N 1
ATOM 606 C CA . ARG A 1 80 ? 26.560 -11.017 -42.462 1.00 83.00 80 ARG A CA 1
ATOM 607 C C . ARG A 1 80 ? 27.460 -12.214 -42.178 1.00 83.00 80 ARG A C 1
ATOM 609 O O . ARG A 1 80 ? 26.941 -13.300 -41.934 1.00 83.00 80 ARG A O 1
ATOM 616 N N . SER A 1 81 ? 28.777 -12.027 -42.255 1.00 75.12 81 SER A N 1
ATOM 617 C CA . SER A 1 81 ? 29.749 -13.087 -41.982 1.00 75.12 81 SER A CA 1
ATOM 618 C C . SER A 1 81 ? 30.057 -13.192 -40.485 1.00 75.12 81 SER A C 1
ATOM 620 O O . SER A 1 81 ? 29.928 -14.269 -39.910 1.00 75.12 81 SER A O 1
ATOM 622 N N . GLU A 1 82 ? 30.374 -12.067 -39.839 1.00 73.12 82 GLU A N 1
ATOM 623 C CA . GLU A 1 82 ? 30.583 -11.960 -38.395 1.00 73.12 82 GLU A CA 1
ATOM 624 C C . GLU A 1 82 ? 30.306 -10.518 -37.936 1.00 73.12 82 GLU A C 1
ATOM 626 O O . GLU A 1 82 ? 30.959 -9.574 -38.385 1.00 73.12 82 GLU A O 1
ATOM 631 N N . CYS A 1 83 ? 29.356 -10.316 -37.015 1.00 74.81 83 CYS A N 1
ATOM 632 C CA . CYS A 1 83 ? 29.037 -8.986 -36.482 1.00 74.81 83 CYS A CA 1
ATOM 633 C C . CYS A 1 83 ? 30.041 -8.563 -35.393 1.00 74.81 83 CYS A C 1
ATOM 635 O O . CYS A 1 83 ? 29.718 -8.443 -34.206 1.00 74.81 83 CYS A O 1
ATOM 637 N N . SER A 1 84 ? 31.291 -8.350 -35.809 1.00 79.88 84 SER A N 1
ATOM 638 C CA . SER A 1 84 ? 32.388 -8.004 -34.906 1.00 79.88 84 SER A CA 1
ATOM 639 C C . SER A 1 84 ? 32.161 -6.668 -34.187 1.00 79.88 84 SER A C 1
ATOM 641 O O . SER A 1 84 ? 31.500 -5.747 -34.682 1.00 79.88 84 SER A O 1
ATOM 643 N N . THR A 1 85 ? 32.779 -6.523 -33.014 1.00 83.38 85 THR A N 1
ATOM 644 C CA . THR A 1 85 ? 32.770 -5.275 -32.235 1.00 83.38 85 THR A CA 1
ATOM 645 C C . THR A 1 85 ? 33.269 -4.076 -33.050 1.00 83.38 85 THR A C 1
ATOM 647 O O . THR A 1 85 ? 32.749 -2.973 -32.899 1.00 83.38 85 THR A O 1
ATOM 650 N N . THR A 1 86 ? 34.222 -4.287 -33.962 1.00 85.44 86 THR A N 1
ATOM 651 C CA . THR A 1 86 ? 34.769 -3.237 -34.834 1.00 85.44 86 THR A CA 1
ATOM 652 C C . THR A 1 86 ? 33.719 -2.687 -35.802 1.00 85.44 86 THR A C 1
ATOM 654 O O . THR A 1 86 ? 33.628 -1.471 -35.978 1.00 85.44 86 THR A O 1
ATOM 657 N N . ILE A 1 87 ? 32.883 -3.553 -36.388 1.00 86.88 87 ILE A N 1
ATOM 658 C CA . ILE A 1 87 ? 31.796 -3.127 -37.284 1.00 86.88 87 ILE A CA 1
ATOM 659 C C . ILE A 1 87 ? 30.760 -2.315 -36.499 1.00 86.88 87 ILE A C 1
ATOM 661 O O . ILE A 1 87 ? 30.386 -1.220 -36.920 1.00 86.88 87 ILE A O 1
ATOM 665 N N . LYS A 1 88 ? 30.367 -2.793 -35.310 1.00 88.94 88 LYS A N 1
ATOM 666 C CA . LYS A 1 88 ? 29.431 -2.084 -34.418 1.00 88.94 88 LYS A CA 1
ATOM 667 C C . LYS A 1 88 ? 29.948 -0.687 -34.055 1.00 88.94 88 LYS A C 1
ATOM 669 O O . LYS A 1 88 ? 29.197 0.279 -34.150 1.00 88.94 88 LYS A O 1
ATOM 674 N N . GLN A 1 89 ? 31.235 -0.560 -33.721 1.00 89.69 89 GLN A N 1
ATOM 675 C CA . GLN A 1 89 ? 31.866 0.730 -33.415 1.00 89.69 89 GLN A CA 1
ATOM 676 C C . GLN A 1 89 ? 31.918 1.679 -34.622 1.00 89.69 89 GLN A C 1
ATOM 678 O O . GLN A 1 89 ? 31.699 2.879 -34.455 1.00 89.69 89 GLN A O 1
ATOM 683 N N . ARG A 1 90 ? 32.172 1.180 -35.843 1.00 89.31 90 ARG A N 1
ATOM 684 C CA . ARG A 1 90 ? 32.089 2.018 -37.057 1.00 89.31 90 ARG A CA 1
ATOM 685 C C . ARG A 1 90 ? 30.666 2.509 -37.307 1.00 89.31 90 ARG A C 1
ATOM 687 O O . ARG A 1 90 ? 30.488 3.697 -37.557 1.00 89.31 90 ARG A O 1
ATOM 694 N N . LEU A 1 91 ? 29.666 1.635 -37.190 1.00 92.44 91 LEU A N 1
ATOM 695 C CA . LEU A 1 91 ? 28.255 1.999 -37.372 1.00 92.44 91 LEU A CA 1
ATOM 696 C C . LEU A 1 91 ? 27.782 3.017 -36.324 1.00 92.44 91 LEU A C 1
ATOM 698 O O . LEU A 1 91 ? 27.060 3.950 -36.659 1.00 92.44 91 LEU A O 1
ATOM 702 N N . GLN A 1 92 ? 28.246 2.897 -35.077 1.00 92.38 92 GLN A N 1
ATOM 703 C CA . GLN A 1 92 ? 28.002 3.888 -34.024 1.00 92.38 92 GLN A CA 1
ATOM 704 C C . GLN A 1 92 ? 28.570 5.265 -34.374 1.00 92.38 92 GLN A C 1
ATOM 706 O O . GLN A 1 92 ? 27.867 6.260 -34.238 1.00 92.38 92 GLN A O 1
ATOM 711 N N . ARG A 1 93 ? 29.819 5.333 -34.857 1.00 90.44 93 ARG A N 1
ATOM 712 C CA . ARG A 1 93 ? 30.439 6.603 -35.280 1.00 90.44 93 ARG A CA 1
ATOM 713 C C . ARG A 1 93 ? 29.713 7.224 -36.470 1.00 90.44 93 ARG A C 1
ATOM 715 O O . ARG A 1 93 ? 29.474 8.425 -36.464 1.00 90.44 93 ARG A O 1
ATOM 722 N N . LEU A 1 94 ? 29.339 6.402 -37.454 1.00 91.81 94 LEU A N 1
ATOM 723 C CA . LEU A 1 94 ? 28.517 6.819 -38.593 1.00 91.81 94 LEU A CA 1
ATOM 724 C C . LEU A 1 94 ? 27.191 7.423 -38.124 1.00 91.81 94 LEU A C 1
ATOM 726 O O . LEU A 1 94 ? 26.814 8.495 -38.583 1.00 91.81 94 LEU A O 1
ATOM 730 N N . PHE A 1 95 ? 26.513 6.765 -37.181 1.00 93.56 95 PHE A N 1
ATOM 731 C CA . PHE A 1 95 ? 25.278 7.286 -36.606 1.00 93.56 95 PHE A CA 1
ATOM 732 C C . PHE A 1 95 ? 25.504 8.622 -35.889 1.00 93.56 95 PHE A C 1
ATOM 734 O O . PHE A 1 95 ? 24.784 9.576 -36.159 1.00 93.56 95 PHE A O 1
ATOM 741 N N . SER A 1 96 ? 26.509 8.712 -35.011 1.00 91.94 96 SER A N 1
ATOM 742 C CA . SER A 1 96 ? 26.808 9.949 -34.276 1.00 91.94 96 SER A CA 1
ATOM 743 C C . SER A 1 96 ? 27.089 11.122 -35.210 1.00 91.94 96 SER A C 1
ATOM 745 O O . SER A 1 96 ? 26.591 12.214 -34.969 1.00 91.94 96 SER A O 1
ATOM 747 N N . TYR A 1 97 ? 27.810 10.886 -36.307 1.00 90.56 97 TYR A N 1
ATOM 748 C CA . TYR A 1 97 ? 28.050 11.911 -37.317 1.00 90.56 97 TYR A CA 1
ATOM 749 C C . TYR A 1 97 ? 26.764 12.356 -38.031 1.00 90.56 97 TYR A C 1
ATOM 751 O O . TYR A 1 97 ? 26.548 13.546 -38.252 1.00 90.56 97 TYR A O 1
ATOM 759 N N . LEU A 1 98 ? 25.897 11.405 -38.398 1.00 91.44 98 LEU A N 1
ATOM 760 C CA . LEU A 1 98 ? 24.608 11.721 -39.019 1.00 91.44 98 LEU A CA 1
ATOM 761 C C . LEU A 1 98 ? 23.724 12.561 -38.092 1.00 91.44 98 LEU A C 1
ATOM 763 O O . LEU A 1 98 ? 23.077 13.491 -38.566 1.00 91.44 98 LEU A O 1
ATOM 767 N N . ASP A 1 99 ? 23.715 12.241 -36.799 1.00 91.62 99 ASP A N 1
ATOM 768 C CA . ASP A 1 99 ? 22.930 12.950 -35.787 1.00 91.62 99 ASP A CA 1
ATOM 769 C C . ASP A 1 99 ? 23.480 14.364 -35.523 1.00 91.62 99 ASP A C 1
ATOM 771 O O . ASP A 1 99 ? 22.731 15.338 -35.538 1.00 91.62 99 ASP A O 1
ATOM 775 N N . GLU A 1 100 ? 24.802 14.513 -35.384 1.00 90.56 100 GLU A N 1
ATOM 776 C CA . GLU A 1 100 ? 25.458 15.812 -35.163 1.00 90.56 100 GLU A CA 1
ATOM 777 C C . GLU A 1 100 ? 25.252 16.790 -36.333 1.00 90.56 100 GLU A C 1
ATOM 779 O O . GLU A 1 100 ? 25.078 17.992 -36.130 1.00 90.56 100 GLU A O 1
ATOM 784 N N . HIS A 1 101 ? 25.205 16.276 -37.565 1.00 89.44 101 HIS A N 1
ATOM 785 C CA . HIS A 1 101 ? 25.032 17.080 -38.778 1.00 89.44 101 HIS A CA 1
ATOM 786 C C . HIS A 1 101 ? 23.630 16.969 -39.396 1.00 89.44 101 HIS A C 1
ATOM 788 O O . HIS A 1 101 ? 23.459 17.228 -40.593 1.00 89.44 101 HIS A O 1
ATOM 794 N N . TRP A 1 102 ? 22.615 16.600 -38.607 1.00 90.50 102 TRP A N 1
ATOM 795 C CA . TRP A 1 102 ? 21.280 16.248 -39.106 1.00 90.50 102 TRP A CA 1
ATOM 796 C C . TRP A 1 102 ? 20.622 17.323 -39.992 1.00 90.50 102 TRP A C 1
ATOM 798 O O . TRP A 1 102 ? 20.025 17.006 -41.024 1.00 90.50 102 TRP A O 1
ATOM 808 N N . GLU A 1 103 ? 20.814 18.605 -39.669 1.00 86.38 103 GLU A N 1
ATOM 809 C CA . GLU A 1 103 ? 20.321 19.749 -40.458 1.00 86.38 103 GLU A CA 1
ATOM 810 C C . GLU A 1 103 ? 20.798 19.726 -41.919 1.00 86.38 103 GLU A C 1
ATOM 812 O O . GLU A 1 103 ? 20.079 20.140 -42.825 1.00 86.38 103 GLU A O 1
ATOM 817 N N . THR A 1 104 ? 21.986 19.183 -42.183 1.00 84.44 104 THR A N 1
ATOM 818 C CA . THR A 1 104 ? 22.511 19.047 -43.551 1.00 84.44 104 THR A CA 1
ATOM 819 C C . THR A 1 104 ? 21.947 17.805 -44.249 1.00 84.44 104 THR A C 1
ATOM 821 O O . THR A 1 104 ? 21.758 17.798 -45.465 1.00 84.44 104 THR A O 1
ATOM 824 N N . TRP A 1 105 ? 21.639 16.754 -43.485 1.00 85.19 105 TRP A N 1
ATOM 825 C CA . TRP A 1 105 ? 21.290 15.432 -44.008 1.00 85.19 105 TRP A CA 1
ATOM 826 C C . TRP A 1 105 ? 19.799 15.202 -44.237 1.00 85.19 105 TRP A C 1
ATOM 828 O O . TRP A 1 105 ? 19.444 14.413 -45.114 1.00 85.19 105 TRP A O 1
ATOM 838 N N . HIS A 1 106 ? 18.920 15.893 -43.510 1.00 81.69 106 HIS A N 1
ATOM 839 C CA . HIS A 1 106 ? 17.480 15.619 -43.555 1.00 81.69 106 HIS A CA 1
ATOM 840 C C . HIS A 1 106 ? 16.850 15.800 -44.953 1.00 81.69 106 HIS A C 1
ATOM 842 O O . HIS A 1 106 ? 15.914 15.084 -45.301 1.00 81.69 106 HIS A O 1
ATOM 848 N N . ASN A 1 107 ? 17.402 16.690 -45.788 1.00 83.44 107 ASN A N 1
ATOM 849 C CA . ASN A 1 107 ? 16.960 16.915 -47.173 1.00 83.44 107 ASN A CA 1
ATOM 850 C C . ASN A 1 107 ? 17.897 16.306 -48.230 1.00 83.44 107 ASN A C 1
ATOM 852 O O . ASN A 1 107 ? 17.720 16.542 -49.429 1.00 83.44 107 ASN A O 1
ATOM 856 N N . ALA A 1 108 ? 18.912 15.544 -47.815 1.00 86.44 108 ALA A N 1
ATOM 857 C CA . ALA A 1 108 ? 19.877 14.976 -48.743 1.00 86.44 108 ALA A CA 1
ATOM 858 C C . ALA A 1 108 ? 19.202 13.957 -49.675 1.00 86.44 108 ALA A C 1
ATOM 860 O O . ALA A 1 108 ? 18.466 13.061 -49.247 1.00 86.44 108 ALA A O 1
ATOM 861 N N . THR A 1 109 ? 19.470 14.100 -50.972 1.00 85.19 109 THR A N 1
ATOM 862 C CA . THR A 1 109 ? 18.957 13.216 -52.021 1.00 85.19 109 THR A CA 1
ATOM 863 C C . THR A 1 109 ? 20.106 12.414 -52.609 1.00 85.19 109 THR A C 1
ATOM 865 O O . THR A 1 109 ? 21.178 12.952 -52.862 1.00 85.19 109 THR A O 1
ATOM 868 N N . ILE A 1 110 ? 19.868 11.126 -52.832 1.00 82.38 110 ILE A N 1
ATOM 869 C CA . ILE A 1 110 ? 20.813 10.202 -53.451 1.00 82.38 110 ILE A CA 1
ATOM 870 C C . ILE A 1 110 ? 20.493 10.180 -54.941 1.00 82.38 110 ILE A C 1
ATOM 872 O O . ILE A 1 110 ? 19.423 9.708 -55.340 1.00 82.38 110 ILE A O 1
ATOM 876 N N . HIS A 1 111 ? 21.390 10.705 -55.773 1.00 66.06 111 HIS A N 1
ATOM 877 C CA . HIS A 1 111 ? 21.102 10.900 -57.195 1.00 66.06 111 HIS A CA 1
ATOM 878 C C . HIS A 1 111 ? 21.395 9.674 -58.069 1.00 66.06 111 HIS A C 1
ATOM 880 O O . HIS A 1 111 ? 20.867 9.606 -59.174 1.00 66.06 111 HIS A O 1
ATOM 886 N N . ASN A 1 112 ? 22.103 8.668 -57.544 1.00 65.25 112 ASN A N 1
ATOM 887 C CA . ASN A 1 112 ? 22.317 7.357 -58.166 1.00 65.25 112 ASN A CA 1
ATOM 888 C C . ASN A 1 112 ? 22.344 6.258 -57.085 1.00 65.25 112 ASN A C 1
ATOM 890 O O . ASN A 1 112 ? 23.421 5.906 -56.602 1.00 65.25 112 ASN A O 1
ATOM 894 N N . PRO A 1 113 ? 21.188 5.731 -56.644 1.00 61.44 113 PRO A N 1
ATOM 895 C CA . PRO A 1 113 ? 21.178 4.688 -55.627 1.00 61.44 113 PRO A CA 1
ATOM 896 C C . PRO A 1 113 ? 21.842 3.402 -56.159 1.00 61.44 113 PRO A C 1
ATOM 898 O O . PRO A 1 113 ? 21.659 3.070 -57.335 1.00 61.44 113 PRO A O 1
ATOM 901 N N . PRO A 1 114 ? 22.557 2.639 -55.310 1.00 57.34 114 PRO A N 1
ATOM 902 C CA . PRO A 1 114 ? 23.273 1.422 -55.717 1.00 57.34 114 PRO A CA 1
ATOM 903 C C . PRO A 1 114 ? 22.367 0.341 -56.341 1.00 57.34 114 PRO A C 1
ATOM 905 O O . PRO A 1 114 ? 22.848 -0.512 -57.079 1.00 57.34 114 PRO A O 1
ATOM 908 N N . GLU A 1 115 ? 21.051 0.412 -56.119 1.00 58.22 115 GLU A N 1
ATOM 909 C CA . GLU A 1 115 ? 20.042 -0.495 -56.690 1.00 58.22 115 GLU A CA 1
ATOM 910 C C . GLU A 1 115 ? 19.555 -0.101 -58.108 1.00 58.22 115 GLU A C 1
ATOM 912 O O . GLU A 1 115 ? 18.660 -0.746 -58.649 1.00 58.22 115 GLU A O 1
ATOM 917 N N . GLY A 1 116 ? 20.121 0.938 -58.743 1.00 58.00 116 GLY A N 1
ATOM 918 C CA . GLY A 1 116 ? 19.822 1.293 -60.144 1.00 58.00 116 GLY A CA 1
ATOM 919 C C . GLY A 1 116 ? 18.447 1.942 -60.380 1.00 58.00 116 GLY A C 1
ATOM 920 O O . GLY A 1 116 ? 17.823 1.720 -61.418 1.00 58.00 116 GLY A O 1
ATOM 921 N N . GLY A 1 117 ? 17.960 2.733 -59.416 1.00 61.75 117 GLY A N 1
ATOM 922 C CA . GLY A 1 117 ? 16.623 3.347 -59.410 1.00 61.75 117 GLY A CA 1
ATOM 923 C C . GLY A 1 117 ? 16.583 4.881 -59.520 1.00 61.75 117 GLY A C 1
ATOM 924 O O . GLY A 1 117 ? 17.603 5.548 -59.674 1.00 61.75 117 GLY A O 1
ATOM 925 N N . LYS A 1 118 ? 15.368 5.449 -59.425 1.00 67.06 118 LYS A N 1
ATOM 926 C CA . LYS A 1 118 ? 15.128 6.906 -59.331 1.00 67.06 118 LYS A CA 1
ATOM 927 C C . LYS A 1 118 ? 15.769 7.482 -58.062 1.00 67.06 118 LYS A C 1
ATOM 929 O O . LYS A 1 118 ? 15.877 6.781 -57.056 1.00 67.06 118 LYS A O 1
ATOM 934 N N . SER A 1 119 ? 16.137 8.765 -58.098 1.00 75.06 119 SER A N 1
ATOM 935 C CA . SER A 1 119 ? 16.684 9.466 -56.932 1.00 75.06 119 SER A CA 1
ATOM 936 C C . SER A 1 119 ? 15.785 9.280 -55.704 1.00 75.06 119 SER A C 1
ATOM 938 O O . SER A 1 119 ? 14.570 9.448 -55.797 1.00 75.06 119 SER A O 1
ATOM 940 N N . THR A 1 120 ? 16.386 8.884 -54.583 1.00 84.00 120 THR A N 1
ATOM 941 C CA . THR A 1 120 ? 15.697 8.533 -53.327 1.00 84.00 120 THR A CA 1
ATOM 942 C C . THR A 1 120 ? 16.253 9.399 -52.198 1.00 84.00 120 THR A C 1
ATOM 944 O O . THR A 1 120 ? 17.417 9.797 -52.254 1.00 84.00 120 THR A O 1
ATOM 947 N N . SER A 1 121 ? 15.450 9.727 -51.183 1.00 88.81 121 SER A N 1
ATOM 948 C CA . SER A 1 121 ? 15.951 10.492 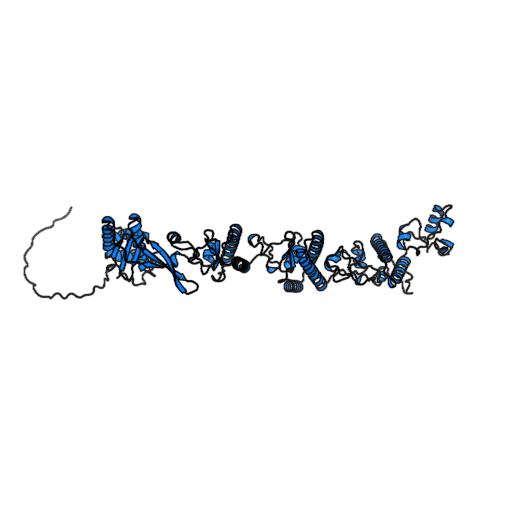-50.034 1.00 88.81 121 SER A CA 1
ATOM 949 C C . SER A 1 121 ? 16.882 9.640 -49.165 1.00 88.81 121 SER A C 1
ATOM 951 O O . SER A 1 121 ? 16.718 8.420 -49.057 1.00 88.81 121 SER A O 1
ATOM 953 N N . LEU A 1 122 ? 17.852 10.279 -48.508 1.00 88.94 122 LEU A N 1
ATOM 954 C CA . LEU A 1 122 ? 18.756 9.595 -47.579 1.00 88.94 122 LEU A CA 1
ATOM 955 C C . LEU A 1 122 ? 17.987 8.926 -46.423 1.00 88.94 122 LEU A C 1
ATOM 957 O O . LEU A 1 122 ? 18.296 7.800 -46.038 1.00 88.94 122 LEU A O 1
ATOM 961 N N . ILE A 1 123 ? 16.933 9.578 -45.928 1.00 90.81 123 ILE A N 1
ATOM 962 C CA . ILE A 1 123 ? 16.057 9.070 -44.861 1.00 90.81 123 ILE A CA 1
ATOM 963 C C . ILE A 1 123 ? 15.383 7.754 -45.270 1.00 90.81 123 ILE A C 1
ATOM 965 O O . ILE A 1 123 ? 15.380 6.777 -44.516 1.00 90.81 123 ILE A O 1
ATOM 969 N N . GLU A 1 124 ? 14.824 7.698 -46.479 1.00 89.62 124 GLU A N 1
ATOM 970 C CA . GLU A 1 124 ? 14.165 6.494 -46.988 1.00 89.62 124 GLU A CA 1
ATOM 971 C C . GLU A 1 124 ? 15.169 5.350 -47.186 1.00 89.62 124 GLU A C 1
ATOM 973 O O . GLU A 1 124 ? 14.874 4.191 -46.882 1.00 89.62 124 GLU A O 1
ATOM 978 N N . ALA A 1 125 ? 16.387 5.669 -47.631 1.00 90.06 125 ALA A N 1
ATOM 979 C CA . ALA A 1 125 ? 17.453 4.687 -47.759 1.00 90.06 125 ALA A CA 1
ATOM 980 C C . ALA A 1 125 ? 17.874 4.106 -46.395 1.00 90.06 125 ALA A C 1
ATOM 982 O O . ALA A 1 125 ? 17.993 2.884 -46.268 1.00 90.06 125 ALA A O 1
ATOM 983 N N . LEU A 1 126 ? 18.067 4.950 -45.378 1.00 92.69 126 LEU A N 1
ATOM 984 C CA . LEU A 1 126 ? 18.504 4.532 -44.041 1.00 92.69 126 LEU A CA 1
ATOM 985 C C . LEU A 1 126 ? 17.416 3.781 -43.259 1.00 92.69 126 LEU A C 1
ATOM 987 O O . LEU A 1 126 ? 17.721 2.797 -42.588 1.00 92.69 126 LEU A O 1
ATOM 991 N N . SER A 1 127 ? 16.152 4.199 -43.361 1.00 92.50 127 SER A N 1
ATOM 992 C CA . SER A 1 127 ? 15.024 3.576 -42.641 1.00 92.50 127 SER A CA 1
ATOM 993 C C . SER A 1 127 ? 14.734 2.136 -43.082 1.00 92.50 127 SER A C 1
ATOM 995 O O . SER A 1 127 ? 14.316 1.302 -42.277 1.00 92.50 127 SER A O 1
ATOM 997 N N . ARG A 1 128 ? 15.000 1.798 -44.350 1.00 91.25 128 ARG A N 1
ATOM 998 C CA . ARG A 1 128 ? 14.766 0.450 -44.904 1.00 91.25 128 ARG A CA 1
ATOM 999 C C . ARG A 1 128 ? 15.882 -0.553 -44.590 1.00 91.25 128 ARG A C 1
ATOM 1001 O O . ARG A 1 128 ? 15.666 -1.768 -44.686 1.00 91.25 128 ARG A O 1
ATOM 1008 N N . ARG A 1 129 ? 17.071 -0.068 -44.225 1.00 92.50 129 ARG A N 1
ATOM 1009 C CA . ARG A 1 129 ? 18.278 -0.880 -44.017 1.00 92.50 129 ARG A CA 1
ATOM 1010 C C . ARG A 1 129 ? 18.386 -1.376 -42.582 1.00 92.50 129 ARG A C 1
ATOM 1012 O O . ARG A 1 129 ? 18.077 -0.658 -41.637 1.00 92.50 129 ARG A O 1
ATOM 1019 N N . ALA A 1 130 ? 18.862 -2.607 -42.423 1.00 94.19 130 ALA A N 1
ATOM 1020 C CA . ALA A 1 130 ? 19.204 -3.159 -41.120 1.00 94.19 130 ALA A CA 1
ATOM 1021 C C . ALA A 1 130 ? 20.674 -2.847 -40.816 1.00 94.19 130 ALA A C 1
ATOM 1023 O O . ALA A 1 130 ? 21.543 -3.661 -41.105 1.00 94.19 130 ALA A O 1
ATOM 1024 N N . TRP A 1 131 ? 20.948 -1.648 -40.303 1.00 94.81 131 TRP A N 1
ATOM 1025 C CA . TRP A 1 131 ? 22.314 -1.146 -40.101 1.00 94.81 131 TRP A CA 1
ATOM 1026 C C . TRP A 1 131 ? 22.621 -0.745 -38.657 1.00 94.81 131 TRP A C 1
ATOM 1028 O O . TRP A 1 131 ? 23.752 -0.387 -38.343 1.00 94.81 131 TRP A O 1
ATOM 1038 N N . LEU A 1 132 ? 21.633 -0.805 -37.763 1.00 95.25 132 LEU A N 1
ATOM 1039 C CA . LEU A 1 132 ? 21.805 -0.375 -36.382 1.00 95.25 132 LEU A CA 1
ATOM 1040 C C . LEU A 1 132 ? 22.249 -1.541 -35.493 1.00 95.25 132 LEU A C 1
ATOM 1042 O O . LEU A 1 132 ? 21.590 -2.587 -35.490 1.00 95.25 132 LEU A O 1
ATOM 1046 N N . PRO A 1 133 ? 23.330 -1.382 -34.711 1.00 94.81 133 PRO A N 1
ATOM 1047 C CA . PRO A 1 133 ? 23.746 -2.392 -33.751 1.00 94.81 133 PRO A CA 1
ATOM 1048 C C . PRO A 1 133 ? 22.862 -2.359 -32.496 1.00 94.81 133 PRO A C 1
ATOM 1050 O O . PRO A 1 133 ? 22.510 -1.288 -31.996 1.00 94.81 133 PRO A O 1
ATOM 1053 N N . ALA A 1 134 ? 22.548 -3.534 -31.950 1.00 93.69 134 ALA A N 1
ATOM 1054 C CA . ALA A 1 134 ? 21.903 -3.670 -30.646 1.00 93.69 134 ALA A CA 1
ATOM 1055 C C . ALA A 1 134 ? 22.930 -3.848 -29.520 1.00 93.69 134 ALA A C 1
ATOM 1057 O O . ALA A 1 134 ? 24.039 -4.346 -29.737 1.00 93.69 134 ALA A O 1
ATOM 1058 N N . ILE A 1 135 ? 22.551 -3.453 -28.306 1.00 91.88 135 ILE A N 1
ATOM 1059 C CA . ILE A 1 135 ? 23.323 -3.733 -27.094 1.00 91.88 135 ILE A CA 1
ATOM 1060 C C . ILE A 1 135 ? 23.368 -5.249 -26.883 1.00 91.88 135 ILE A C 1
ATOM 1062 O O . ILE A 1 135 ? 22.359 -5.926 -27.050 1.00 91.88 135 ILE A O 1
ATOM 1066 N N . GLN A 1 136 ? 24.544 -5.767 -26.518 1.00 89.94 136 GLN A N 1
ATOM 1067 C CA . GLN A 1 136 ? 24.787 -7.197 -26.278 1.00 89.94 136 GLN A CA 1
ATOM 1068 C C . GLN A 1 136 ? 25.146 -7.511 -24.812 1.00 89.94 136 GLN A C 1
ATOM 1070 O O . GLN A 1 136 ? 25.180 -8.675 -24.427 1.00 89.94 136 GLN A O 1
ATOM 1075 N N . SER A 1 137 ? 25.392 -6.487 -23.982 1.00 86.06 137 SER A N 1
ATOM 1076 C CA . SER A 1 137 ? 25.680 -6.623 -22.545 1.00 86.06 137 SER A CA 1
ATOM 1077 C C . SER A 1 137 ? 24.641 -5.882 -21.703 1.00 86.06 137 SER A C 1
ATOM 1079 O O . SER A 1 137 ? 24.284 -4.741 -21.998 1.00 86.06 137 SER A O 1
ATOM 1081 N N . GLY A 1 138 ? 24.177 -6.531 -20.636 1.00 76.19 138 GLY A N 1
ATOM 1082 C CA . GLY A 1 138 ? 23.096 -6.052 -19.773 1.00 76.19 138 GLY A CA 1
ATOM 1083 C C . GLY A 1 138 ? 23.507 -5.118 -18.639 1.00 76.19 138 GLY A C 1
ATOM 1084 O O . GLY A 1 138 ? 22.658 -4.777 -17.824 1.00 76.19 138 GLY A O 1
ATOM 1085 N N . GLU A 1 139 ? 24.770 -4.690 -18.558 1.00 76.88 139 GLU A N 1
ATOM 1086 C CA . GLU A 1 139 ? 25.297 -3.899 -17.426 1.00 76.88 139 GLU A CA 1
ATOM 1087 C C . GLU A 1 139 ? 24.455 -2.657 -17.089 1.00 76.88 139 GLU A C 1
ATOM 1089 O O . GLU A 1 139 ? 24.348 -2.268 -15.926 1.00 76.88 139 GLU A O 1
ATOM 1094 N N . ARG A 1 140 ? 23.828 -2.051 -18.103 1.00 83.00 140 ARG A N 1
ATOM 1095 C CA . ARG A 1 140 ? 23.052 -0.812 -17.972 1.00 83.00 140 ARG A CA 1
ATOM 1096 C C . ARG A 1 140 ? 21.575 -1.020 -17.623 1.00 83.00 140 ARG A C 1
ATOM 1098 O O . ARG A 1 140 ? 20.977 -0.114 -17.047 1.00 83.00 140 ARG A O 1
ATOM 1105 N N . TYR A 1 141 ? 20.982 -2.155 -17.991 1.00 90.56 141 TYR A N 1
ATOM 1106 C CA . TYR A 1 141 ? 19.534 -2.370 -17.914 1.00 90.56 141 TYR A CA 1
ATOM 1107 C C . TYR A 1 141 ? 19.228 -3.641 -17.113 1.00 90.56 141 TYR A C 1
ATOM 1109 O O . TYR A 1 141 ? 19.543 -4.743 -17.568 1.00 90.56 141 TYR A O 1
ATOM 1117 N N . PRO A 1 142 ? 18.605 -3.531 -15.928 1.00 89.75 142 PRO A N 1
ATOM 1118 C CA . PRO A 1 142 ? 18.189 -4.705 -15.172 1.00 89.75 142 PRO A CA 1
ATOM 1119 C C . PRO A 1 142 ? 17.224 -5.577 -15.978 1.00 89.75 142 PRO A C 1
ATOM 1121 O O . PRO A 1 142 ? 16.375 -5.071 -16.705 1.00 89.75 142 PRO A O 1
ATOM 1124 N N . GLY A 1 143 ? 17.361 -6.897 -15.858 1.00 87.50 143 GLY A N 1
ATOM 1125 C CA . GLY A 1 143 ? 16.538 -7.850 -16.610 1.00 87.50 143 GLY A CA 1
ATOM 1126 C C . GLY A 1 143 ? 16.815 -7.901 -18.103 1.00 87.50 143 GLY A C 1
ATOM 1127 O O . GLY A 1 143 ? 16.048 -8.523 -18.826 1.00 87.50 143 GLY A O 1
ATOM 1128 N N . PHE A 1 144 ? 17.899 -7.286 -18.576 1.00 92.94 144 PHE A N 1
ATOM 1129 C CA . PHE A 1 144 ? 18.307 -7.377 -19.971 1.00 92.94 144 PHE A CA 1
ATOM 1130 C C . PHE A 1 144 ? 18.424 -8.830 -20.447 1.00 92.94 144 PHE A C 1
ATOM 1132 O O . PHE A 1 144 ? 19.072 -9.663 -19.809 1.00 92.94 144 PHE A O 1
ATOM 1139 N N . ILE A 1 145 ? 17.840 -9.094 -21.615 1.00 92.31 145 ILE A N 1
ATOM 1140 C CA . ILE A 1 145 ? 17.971 -10.357 -22.335 1.00 92.31 145 ILE A CA 1
ATOM 1141 C C . ILE A 1 145 ? 18.645 -10.038 -23.665 1.00 92.31 145 ILE A C 1
ATOM 1143 O O . ILE A 1 145 ? 18.146 -9.218 -24.435 1.00 92.31 145 ILE A O 1
ATOM 1147 N N . ALA A 1 146 ? 19.789 -10.677 -23.924 1.00 92.00 146 ALA A N 1
ATOM 1148 C CA . ALA A 1 146 ? 20.567 -10.421 -25.129 1.00 92.00 146 ALA A CA 1
ATOM 1149 C C . ALA A 1 146 ? 19.735 -10.734 -26.389 1.00 92.00 146 ALA A C 1
ATOM 1151 O O . ALA A 1 146 ? 19.271 -11.870 -26.544 1.00 92.00 146 ALA A O 1
ATOM 1152 N N . PRO A 1 147 ? 19.525 -9.753 -27.286 1.00 92.81 147 PRO A N 1
ATOM 1153 C CA . PRO A 1 147 ? 18.830 -9.995 -28.538 1.00 92.81 147 PRO A CA 1
ATOM 1154 C C . PRO A 1 147 ? 19.748 -10.749 -29.517 1.00 92.81 147 PRO A C 1
ATOM 1156 O O . PRO A 1 147 ? 20.969 -10.738 -29.346 1.00 92.81 147 PRO A O 1
ATOM 1159 N N . PRO A 1 148 ? 19.198 -11.362 -30.583 1.00 91.06 148 PRO A N 1
ATOM 1160 C CA . PRO A 1 148 ? 20.006 -11.990 -31.626 1.00 91.06 148 PRO A CA 1
ATOM 1161 C C . PRO A 1 148 ? 21.111 -11.058 -32.137 1.00 91.06 148 PRO A C 1
ATOM 1163 O O . PRO A 1 148 ? 20.853 -9.874 -32.392 1.00 91.06 148 PRO A O 1
ATOM 1166 N N . ASP A 1 149 ? 22.325 -11.591 -32.302 1.00 89.44 149 ASP A N 1
ATOM 1167 C CA . ASP A 1 149 ? 23.485 -10.814 -32.743 1.00 89.44 149 ASP A CA 1
ATOM 1168 C C . ASP A 1 149 ? 23.430 -10.535 -34.251 1.00 89.44 149 ASP A C 1
ATOM 1170 O O . ASP A 1 149 ? 24.022 -11.227 -35.077 1.00 89.44 149 ASP A O 1
ATOM 1174 N N . ARG A 1 150 ? 22.625 -9.534 -34.606 1.00 91.69 150 ARG A N 1
ATOM 1175 C CA . ARG A 1 150 ? 22.425 -9.033 -35.965 1.00 91.69 150 ARG A CA 1
ATOM 1176 C C . ARG A 1 150 ? 22.262 -7.517 -35.953 1.00 91.69 150 ARG A C 1
ATOM 1178 O O . ARG A 1 150 ? 22.058 -6.908 -34.904 1.00 91.69 150 ARG A O 1
ATOM 1185 N N . LEU A 1 151 ? 22.289 -6.917 -37.137 1.00 94.50 151 LEU A N 1
ATOM 1186 C CA . LEU A 1 151 ? 21.882 -5.528 -37.320 1.00 94.50 151 LEU A CA 1
ATOM 1187 C C . LEU A 1 151 ? 20.355 -5.422 -37.443 1.00 94.50 151 LEU A C 1
ATOM 1189 O O . LEU A 1 151 ? 19.671 -6.356 -37.884 1.00 94.50 151 LEU A O 1
ATOM 1193 N N . TYR A 1 152 ? 19.825 -4.272 -37.039 1.00 95.31 152 TYR A N 1
ATOM 1194 C CA . TYR A 1 152 ? 18.394 -3.992 -36.971 1.00 95.31 152 TYR A CA 1
ATOM 1195 C C . TYR A 1 152 ? 18.030 -2.782 -37.820 1.00 95.31 152 TYR A C 1
ATOM 1197 O O . TYR A 1 152 ? 18.839 -1.873 -38.032 1.00 95.31 152 TYR A O 1
ATOM 1205 N N . ARG A 1 153 ? 16.790 -2.777 -38.314 1.00 96.12 153 ARG A N 1
ATOM 1206 C CA . ARG A 1 153 ? 16.180 -1.576 -38.894 1.00 96.12 153 ARG A CA 1
ATOM 1207 C C . ARG A 1 153 ? 15.769 -0.621 -37.774 1.00 96.12 153 ARG A C 1
ATOM 1209 O O . ARG A 1 153 ? 15.407 -1.115 -36.707 1.00 96.12 153 ARG A O 1
ATOM 1216 N N . PRO A 1 154 ? 15.716 0.701 -38.012 1.00 95.62 154 PRO A N 1
ATOM 1217 C CA . PRO A 1 154 ? 15.190 1.656 -37.031 1.00 95.62 154 PRO A CA 1
ATOM 1218 C C . PRO A 1 154 ? 13.825 1.253 -36.446 1.00 95.62 154 PRO A C 1
ATOM 1220 O O . PRO A 1 154 ? 13.647 1.261 -35.233 1.00 95.62 154 PRO A O 1
ATOM 1223 N N . ALA A 1 155 ? 12.897 0.779 -37.281 1.00 95.31 155 ALA A N 1
ATOM 1224 C CA . ALA A 1 155 ? 11.571 0.337 -36.839 1.00 95.31 155 ALA A CA 1
ATOM 1225 C C . ALA A 1 155 ? 11.564 -0.959 -35.991 1.00 95.31 155 ALA A C 1
ATOM 1227 O O . ALA A 1 155 ? 10.547 -1.288 -35.386 1.00 95.31 155 ALA A O 1
ATOM 1228 N N . GLU A 1 156 ? 12.669 -1.714 -35.951 1.00 95.19 156 GLU A N 1
ATOM 1229 C CA . GLU A 1 156 ? 12.804 -2.976 -35.200 1.00 95.19 156 GLU A CA 1
ATOM 1230 C C . GLU A 1 156 ? 13.535 -2.805 -33.858 1.00 95.19 156 GLU A C 1
ATOM 1232 O O . GLU A 1 156 ? 13.656 -3.771 -33.104 1.00 95.19 156 GLU A O 1
ATOM 1237 N N . ILE A 1 157 ? 14.065 -1.613 -33.568 1.00 95.31 157 ILE A N 1
ATOM 1238 C CA . ILE A 1 157 ? 14.954 -1.376 -32.430 1.00 95.31 157 ILE A CA 1
ATOM 1239 C C . ILE A 1 157 ? 14.563 -0.115 -31.665 1.00 95.31 157 ILE A C 1
ATOM 1241 O O . ILE A 1 157 ? 14.231 0.915 -32.249 1.00 95.31 157 ILE A O 1
ATOM 1245 N N . TYR A 1 158 ? 14.613 -0.195 -30.338 1.00 95.62 158 TYR A N 1
ATOM 1246 C CA . TYR A 1 158 ? 14.265 0.924 -29.469 1.00 95.62 158 TYR A CA 1
ATOM 1247 C C . TYR A 1 158 ? 15.483 1.809 -29.183 1.00 95.62 158 TYR A C 1
ATOM 1249 O O . TYR A 1 158 ? 16.598 1.296 -29.036 1.00 95.62 158 TYR A O 1
ATOM 1257 N N . PRO A 1 159 ? 15.305 3.133 -29.050 1.00 94.69 159 PRO A N 1
ATOM 1258 C CA . PRO A 1 159 ? 16.375 4.024 -28.631 1.00 94.69 159 PRO A CA 1
ATOM 1259 C C . PRO A 1 159 ? 16.831 3.716 -27.188 1.00 94.69 159 PRO A C 1
ATOM 1261 O O . PRO A 1 159 ? 16.030 3.258 -26.366 1.00 94.69 159 PRO A O 1
ATOM 1264 N N . PRO A 1 160 ? 18.092 4.034 -26.826 1.00 92.56 160 PRO A N 1
ATOM 1265 C CA . PRO A 1 160 ? 18.645 3.773 -25.492 1.00 92.56 160 PRO A CA 1
ATOM 1266 C C . PRO A 1 160 ? 17.823 4.359 -24.335 1.00 92.56 160 PRO A C 1
ATOM 1268 O O . PRO A 1 160 ? 17.809 3.796 -23.238 1.00 92.56 160 PRO A O 1
ATOM 1271 N N . ALA A 1 161 ? 17.137 5.484 -24.565 1.00 91.94 161 ALA A N 1
ATOM 1272 C CA . ALA A 1 161 ? 16.296 6.142 -23.567 1.00 91.94 161 ALA A CA 1
ATOM 1273 C C . ALA A 1 161 ? 15.138 5.250 -23.081 1.00 91.94 161 ALA A C 1
ATOM 1275 O O . ALA A 1 161 ? 14.770 5.311 -21.912 1.00 91.94 161 ALA A O 1
ATOM 1276 N N . LEU A 1 162 ? 14.617 4.370 -23.944 1.00 93.56 162 LEU A N 1
ATOM 1277 C CA . LEU A 1 162 ? 13.518 3.455 -23.620 1.00 93.56 162 LEU A CA 1
ATOM 1278 C C . LEU A 1 162 ? 14.002 2.102 -23.080 1.00 93.56 162 LEU A C 1
ATOM 1280 O O . LEU A 1 162 ? 13.185 1.235 -22.784 1.00 93.56 162 LEU A O 1
ATOM 1284 N N . GLY A 1 163 ? 15.314 1.900 -22.912 1.00 93.44 163 GLY A N 1
ATOM 1285 C CA . GLY A 1 163 ? 15.859 0.605 -22.500 1.00 93.44 163 GLY A CA 1
ATOM 1286 C C . GLY A 1 163 ? 15.314 0.110 -21.155 1.00 93.44 163 GLY A C 1
ATOM 1287 O O . GLY A 1 163 ? 14.918 -1.045 -21.061 1.00 93.44 163 GLY A O 1
ATOM 1288 N N . ASN A 1 164 ? 15.152 0.990 -20.160 1.00 94.69 164 ASN A N 1
ATOM 1289 C CA . ASN A 1 164 ? 14.549 0.649 -18.859 1.00 94.69 164 ASN A CA 1
ATOM 1290 C C . ASN A 1 164 ? 13.080 0.181 -18.940 1.00 94.69 164 ASN A C 1
ATOM 1292 O O . ASN A 1 164 ? 12.541 -0.286 -17.943 1.00 94.69 164 ASN A O 1
ATOM 1296 N N . LEU A 1 165 ? 12.417 0.349 -20.090 1.00 95.44 165 LEU A N 1
ATOM 1297 C CA . LEU A 1 165 ? 11.029 -0.062 -20.308 1.00 95.44 165 LEU A CA 1
ATOM 1298 C C . LEU A 1 165 ? 10.908 -1.375 -21.084 1.00 95.44 165 LEU A C 1
ATOM 1300 O O . LEU A 1 165 ? 9.879 -2.040 -20.983 1.00 95.44 165 LEU A O 1
ATOM 1304 N N . VAL A 1 166 ? 11.919 -1.746 -21.878 1.00 95.56 166 VAL A N 1
ATOM 1305 C CA . VAL A 1 166 ? 11.779 -2.841 -22.854 1.00 95.56 166 VAL A CA 1
ATOM 1306 C C . VAL A 1 166 ? 12.985 -3.769 -22.977 1.00 95.56 166 VAL A C 1
ATOM 1308 O O . VAL A 1 166 ? 12.876 -4.751 -23.704 1.00 95.56 166 VAL A O 1
ATOM 1311 N N . ALA A 1 167 ? 14.108 -3.517 -22.295 1.00 94.12 167 ALA A N 1
ATOM 1312 C CA . ALA A 1 167 ? 15.399 -4.189 -22.532 1.00 94.12 167 ALA A CA 1
ATOM 1313 C C . ALA A 1 167 ? 15.387 -5.720 -22.399 1.00 94.12 167 ALA A C 1
ATOM 1315 O O . ALA A 1 167 ? 16.306 -6.393 -22.859 1.00 94.12 167 ALA A O 1
ATOM 1316 N N . SER A 1 168 ? 14.364 -6.279 -21.765 1.00 94.81 168 SER A N 1
ATOM 1317 C CA . SER A 1 168 ? 14.177 -7.725 -21.685 1.00 94.81 168 SER A CA 1
ATOM 1318 C C . SER A 1 168 ? 13.298 -8.335 -22.778 1.00 94.81 168 SER A C 1
ATOM 1320 O O . SER A 1 168 ? 13.293 -9.544 -22.983 1.00 94.81 168 SER A O 1
ATOM 1322 N N . GLN A 1 169 ? 12.499 -7.509 -23.448 1.00 95.38 169 GLN A N 1
ATOM 1323 C CA . GLN A 1 169 ? 11.480 -7.944 -24.399 1.00 95.38 169 GLN A CA 1
ATOM 1324 C C . GLN A 1 169 ? 11.803 -7.521 -25.830 1.00 95.38 169 GLN A C 1
ATOM 1326 O O . GLN A 1 169 ? 11.262 -8.111 -26.763 1.00 95.38 169 GLN A O 1
ATOM 1331 N N . GLN A 1 170 ? 12.605 -6.468 -26.016 1.00 95.38 170 GLN A N 1
ATOM 1332 C CA . GLN A 1 170 ? 12.894 -5.868 -27.317 1.00 95.38 170 GLN A CA 1
ATOM 1333 C C . GLN A 1 170 ? 14.364 -5.437 -27.433 1.00 95.38 170 GLN A C 1
ATOM 1335 O O . GLN A 1 170 ? 14.981 -5.088 -26.422 1.00 95.38 170 GLN A O 1
ATOM 1340 N N . PRO A 1 171 ? 14.926 -5.407 -28.656 1.00 95.19 171 PRO A N 1
ATOM 1341 C CA . PRO A 1 171 ? 16.285 -4.935 -28.887 1.00 95.19 171 PRO A CA 1
ATOM 1342 C C . PRO A 1 171 ? 16.400 -3.435 -28.586 1.00 95.19 171 PRO A C 1
ATOM 1344 O O . PRO A 1 171 ? 15.544 -2.641 -28.983 1.00 95.19 171 PRO A O 1
ATOM 1347 N N . VAL A 1 172 ? 17.493 -3.042 -27.931 1.00 95.25 172 VAL A N 1
ATOM 1348 C CA . VAL A 1 172 ? 17.827 -1.640 -27.636 1.00 95.25 172 VAL A CA 1
ATOM 1349 C C . VAL A 1 172 ? 19.077 -1.257 -28.416 1.00 95.25 172 VAL A C 1
ATOM 1351 O O . VAL A 1 172 ? 20.070 -1.988 -28.402 1.00 95.25 172 VAL A O 1
ATOM 1354 N N . ALA A 1 173 ? 19.032 -0.118 -29.099 1.00 94.62 173 ALA A N 1
ATOM 1355 C CA . ALA A 1 173 ? 20.116 0.360 -29.942 1.00 94.62 173 ALA A CA 1
ATOM 1356 C C . ALA A 1 173 ? 21.360 0.664 -29.106 1.00 94.62 173 ALA A C 1
ATOM 1358 O O . ALA A 1 173 ? 21.292 1.333 -28.075 1.00 94.62 173 ALA A O 1
ATOM 1359 N N . ALA A 1 174 ? 22.516 0.198 -29.570 1.00 93.12 174 ALA A N 1
ATOM 1360 C CA . ALA A 1 174 ? 23.804 0.507 -28.969 1.00 93.12 174 ALA A CA 1
ATOM 1361 C C . ALA A 1 174 ? 24.290 1.874 -29.463 1.00 93.12 174 ALA A C 1
ATOM 1363 O O . ALA A 1 174 ? 25.315 1.951 -30.124 1.00 93.12 174 ALA A O 1
ATOM 1364 N N . LEU A 1 175 ? 23.539 2.941 -29.196 1.00 90.19 175 LEU A N 1
ATOM 1365 C CA . LEU A 1 175 ? 23.834 4.300 -29.660 1.00 90.19 175 LEU A CA 1
ATOM 1366 C C . LEU A 1 175 ? 23.977 5.260 -28.474 1.00 90.19 175 LEU A C 1
ATOM 1368 O O . LEU A 1 175 ? 23.451 5.013 -27.385 1.00 90.19 175 LEU A O 1
ATOM 1372 N N . CYS A 1 176 ? 24.661 6.380 -28.689 1.00 81.62 176 CYS A N 1
ATOM 1373 C CA . CYS A 1 176 ? 24.677 7.486 -27.736 1.00 81.62 176 CYS A CA 1
ATOM 1374 C C . CYS A 1 176 ? 23.471 8.390 -28.010 1.00 81.62 176 CYS A C 1
ATOM 1376 O O . CYS A 1 176 ? 23.428 8.996 -29.068 1.00 81.62 176 CYS A O 1
ATOM 1378 N N . ALA A 1 177 ? 22.513 8.421 -27.072 1.00 83.38 177 ALA A N 1
ATOM 1379 C CA . ALA A 1 177 ? 21.391 9.370 -26.963 1.00 83.38 177 ALA A CA 1
ATOM 1380 C C . ALA A 1 177 ? 20.995 10.094 -28.276 1.00 83.38 177 ALA A C 1
ATOM 1382 O O . ALA A 1 177 ? 21.302 11.275 -28.413 1.00 83.38 177 ALA A O 1
ATOM 1383 N N . PRO A 1 178 ? 20.338 9.392 -29.221 1.00 89.56 178 PRO A N 1
ATOM 1384 C CA . PRO A 1 178 ? 19.951 9.977 -30.503 1.00 89.56 178 PRO A CA 1
ATOM 1385 C C . PRO A 1 178 ? 18.995 11.164 -30.325 1.00 89.56 178 PRO A C 1
ATOM 1387 O O . PRO A 1 178 ? 18.148 11.121 -29.429 1.00 89.56 178 PRO A O 1
ATOM 1390 N N . SER A 1 179 ? 19.101 12.187 -31.178 1.00 92.56 179 SER A N 1
ATOM 1391 C CA . SER A 1 179 ? 18.177 13.331 -31.162 1.00 92.56 179 SER A CA 1
ATOM 1392 C C . SER A 1 179 ? 16.740 12.947 -31.549 1.00 92.56 179 SER A C 1
ATOM 1394 O O . SER A 1 179 ? 16.506 12.033 -32.343 1.00 92.56 179 SER A O 1
ATOM 1396 N N . ASP A 1 180 ? 15.744 13.678 -31.041 1.00 91.56 180 ASP A N 1
ATOM 1397 C CA . ASP A 1 180 ? 14.336 13.422 -31.388 1.00 91.56 180 ASP A CA 1
ATOM 1398 C C . ASP A 1 180 ? 14.075 13.571 -32.900 1.00 91.56 180 ASP A C 1
ATOM 1400 O O . ASP A 1 180 ? 13.286 12.819 -33.475 1.00 91.56 180 ASP A O 1
ATOM 1404 N N . ALA A 1 181 ? 14.803 14.476 -33.566 1.00 91.81 181 ALA A N 1
ATOM 1405 C CA . ALA A 1 181 ? 14.681 14.723 -35.000 1.00 91.81 181 ALA A CA 1
ATOM 1406 C C . ALA A 1 181 ? 15.089 13.502 -35.845 1.00 91.81 181 ALA A C 1
ATOM 1408 O O . ALA A 1 181 ? 14.362 13.124 -36.769 1.00 91.81 181 ALA A O 1
ATOM 1409 N N . ILE A 1 182 ? 16.218 12.852 -35.525 1.00 92.00 182 ILE A N 1
ATOM 1410 C CA . ILE A 1 182 ? 16.658 11.651 -36.253 1.00 92.00 182 ILE A CA 1
ATOM 1411 C C . ILE A 1 182 ? 15.792 10.433 -35.908 1.00 92.00 182 ILE A C 1
ATOM 1413 O O . ILE A 1 182 ? 15.515 9.605 -36.780 1.00 92.00 182 ILE A O 1
ATOM 1417 N N . ILE A 1 183 ? 15.323 10.334 -34.657 1.00 92.50 183 ILE A N 1
ATOM 1418 C CA . ILE A 1 183 ? 14.409 9.279 -34.200 1.00 92.50 183 ILE A CA 1
ATOM 1419 C C . ILE A 1 183 ? 13.114 9.310 -35.018 1.00 92.50 183 ILE A C 1
ATOM 1421 O O . ILE A 1 183 ? 12.685 8.267 -35.524 1.00 92.50 183 ILE A O 1
ATOM 1425 N N . GLU A 1 184 ? 12.502 10.489 -35.153 1.00 93.12 184 GLU A N 1
ATOM 1426 C CA . GLU A 1 184 ? 11.253 10.674 -35.894 1.00 93.12 184 GLU A CA 1
ATOM 1427 C C . GLU A 1 184 ? 11.450 10.403 -37.388 1.00 93.12 184 GLU A C 1
ATOM 1429 O O . GLU A 1 184 ? 10.711 9.612 -37.981 1.00 93.12 184 GLU A O 1
ATOM 1434 N N . ALA A 1 185 ? 12.488 10.988 -37.988 1.00 91.94 185 ALA A N 1
ATOM 1435 C CA . ALA A 1 185 ? 12.746 10.852 -39.415 1.00 91.94 185 ALA A CA 1
ATOM 1436 C C . ALA A 1 185 ? 13.051 9.411 -39.841 1.00 91.94 185 ALA A C 1
ATOM 1438 O O . ALA A 1 185 ? 12.522 8.938 -40.848 1.00 91.94 185 ALA A O 1
ATOM 1439 N N . LEU A 1 186 ? 13.880 8.692 -39.076 1.00 92.56 186 LEU A N 1
ATOM 1440 C CA . LEU A 1 186 ? 14.211 7.295 -39.367 1.00 92.56 186 LEU A CA 1
ATOM 1441 C C . LEU A 1 186 ? 13.126 6.311 -38.916 1.00 92.56 186 LEU A C 1
ATOM 1443 O O . LEU A 1 186 ? 13.249 5.124 -39.213 1.00 92.56 186 LEU A O 1
ATOM 1447 N N . GLN A 1 187 ? 12.065 6.785 -38.253 1.00 93.50 187 GLN A N 1
ATOM 1448 C CA . GLN A 1 187 ? 10.948 5.975 -37.759 1.00 93.50 187 GLN A CA 1
ATOM 1449 C C . GLN A 1 187 ? 11.396 4.893 -36.769 1.00 93.50 187 GLN A C 1
ATOM 1451 O O . GLN A 1 187 ? 11.050 3.716 -36.899 1.00 93.50 187 GLN A O 1
ATOM 1456 N N . PHE A 1 188 ? 12.185 5.290 -35.769 1.00 94.12 188 PHE A N 1
ATOM 1457 C CA . PHE A 1 188 ? 12.547 4.392 -34.673 1.00 94.12 188 PHE A CA 1
ATOM 1458 C C . PHE A 1 188 ? 11.308 3.839 -33.959 1.00 94.12 188 PHE A C 1
ATOM 1460 O O . PHE A 1 188 ? 10.269 4.500 -33.863 1.00 94.12 188 PHE A O 1
ATOM 1467 N N . ALA A 1 189 ? 11.435 2.644 -33.377 1.00 92.00 189 ALA A N 1
ATOM 1468 C CA . ALA A 1 189 ? 10.424 2.137 -32.460 1.00 92.00 189 ALA A CA 1
ATOM 1469 C C . ALA A 1 189 ? 10.396 3.006 -31.185 1.00 92.00 189 ALA A C 1
ATOM 1471 O O . ALA A 1 189 ? 11.225 2.860 -30.291 1.00 92.00 189 ALA A O 1
ATOM 1472 N N . THR A 1 190 ? 9.451 3.946 -31.108 1.00 90.06 190 THR A N 1
ATOM 1473 C CA . THR A 1 190 ? 9.317 4.898 -29.984 1.00 90.06 190 THR A CA 1
ATOM 1474 C C . THR A 1 190 ? 8.135 4.601 -29.070 1.00 90.06 190 THR A C 1
ATOM 1476 O O . THR A 1 190 ? 8.108 5.037 -27.922 1.00 90.06 190 THR A O 1
ATOM 1479 N N . LYS A 1 191 ? 7.150 3.838 -29.550 1.00 89.44 191 LYS A N 1
ATOM 1480 C CA . LYS A 1 191 ? 5.941 3.499 -28.793 1.00 89.44 191 LYS A CA 1
ATOM 1481 C C . LYS A 1 191 ? 6.039 2.082 -28.248 1.00 89.44 191 LYS A C 1
ATOM 1483 O O . LYS A 1 191 ? 5.643 1.127 -28.912 1.00 89.44 191 LYS A O 1
ATOM 1488 N N . ALA A 1 192 ? 6.546 1.955 -27.024 1.00 91.62 192 ALA A N 1
ATOM 1489 C CA . ALA A 1 192 ? 6.466 0.696 -26.296 1.00 91.62 192 ALA A CA 1
ATOM 1490 C C . ALA A 1 192 ? 4.992 0.365 -26.023 1.00 91.62 192 ALA A C 1
ATOM 1492 O O . ALA A 1 192 ? 4.240 1.215 -25.542 1.00 91.62 192 ALA A O 1
ATOM 1493 N N . THR A 1 193 ? 4.573 -0.858 -26.352 1.00 92.75 193 THR A N 1
ATOM 1494 C CA . THR A 1 193 ? 3.217 -1.321 -26.029 1.00 92.75 193 THR A CA 1
ATOM 1495 C C . THR A 1 193 ? 3.120 -1.663 -24.550 1.00 92.75 193 THR A C 1
ATOM 1497 O O . THR A 1 193 ? 4.099 -2.114 -23.951 1.00 92.75 193 THR A O 1
ATOM 1500 N N . ILE A 1 194 ? 1.927 -1.517 -23.975 1.00 94.12 194 ILE A N 1
ATOM 1501 C CA . ILE A 1 194 ? 1.715 -1.851 -22.570 1.00 94.12 194 ILE A CA 1
ATOM 1502 C C . ILE A 1 194 ? 2.046 -3.310 -22.255 1.00 94.12 194 ILE A C 1
ATOM 1504 O O . ILE A 1 194 ? 2.663 -3.576 -21.233 1.00 94.12 194 ILE A O 1
ATOM 1508 N N . ASP A 1 195 ? 1.714 -4.249 -23.144 1.00 94.56 195 ASP A N 1
ATOM 1509 C CA . ASP A 1 195 ? 2.023 -5.665 -22.935 1.00 94.56 195 ASP A CA 1
ATOM 1510 C C . ASP A 1 195 ? 3.538 -5.909 -22.850 1.00 94.56 195 ASP A C 1
ATOM 1512 O O . ASP A 1 195 ? 4.006 -6.625 -21.963 1.00 94.56 195 ASP A O 1
ATOM 1516 N N . THR A 1 196 ? 4.313 -5.253 -23.721 1.00 95.50 196 THR A N 1
ATOM 1517 C CA . THR A 1 196 ? 5.780 -5.292 -23.676 1.00 95.50 196 THR A CA 1
ATOM 1518 C C . THR A 1 196 ? 6.303 -4.750 -22.345 1.00 95.50 196 THR A C 1
ATOM 1520 O O . THR A 1 196 ? 7.133 -5.400 -21.709 1.00 95.50 196 THR A O 1
ATOM 1523 N N . VAL A 1 197 ? 5.810 -3.587 -21.905 1.00 96.75 197 VAL A N 1
ATOM 1524 C CA . VAL A 1 197 ? 6.265 -2.959 -20.655 1.00 96.75 197 VAL A CA 1
ATOM 1525 C C . VAL A 1 197 ? 5.854 -3.789 -19.438 1.00 96.75 197 VAL A C 1
ATOM 1527 O O . VAL A 1 197 ? 6.678 -4.022 -18.563 1.00 96.75 197 VAL A O 1
ATOM 1530 N N . SER A 1 198 ? 4.627 -4.315 -19.392 1.00 96.56 198 SER A N 1
ATOM 1531 C CA . SER A 1 198 ? 4.161 -5.181 -18.302 1.00 96.56 198 SER A CA 1
ATOM 1532 C C . SER A 1 198 ? 4.955 -6.486 -18.209 1.00 96.56 198 SER A C 1
ATOM 1534 O O . SER A 1 198 ? 5.293 -6.911 -17.110 1.00 96.56 198 SER A O 1
ATOM 1536 N N . ARG A 1 199 ? 5.313 -7.117 -19.338 1.00 96.50 199 ARG A N 1
ATOM 1537 C CA . ARG A 1 199 ? 6.186 -8.305 -19.323 1.00 96.50 199 ARG A CA 1
ATOM 1538 C C . ARG A 1 199 ? 7.599 -7.985 -18.845 1.00 96.50 199 ARG A C 1
ATOM 1540 O O . ARG A 1 199 ? 8.172 -8.772 -18.100 1.00 96.50 199 ARG A O 1
ATOM 1547 N N . HIS A 1 200 ? 8.153 -6.838 -19.242 1.00 96.50 200 HIS A N 1
ATOM 1548 C CA . HIS A 1 200 ? 9.440 -6.402 -18.703 1.00 96.50 200 HIS A CA 1
ATOM 1549 C C . HIS A 1 200 ? 9.356 -6.135 -17.199 1.00 96.50 200 HIS A C 1
ATOM 1551 O O . HIS A 1 200 ? 10.224 -6.574 -16.451 1.00 96.50 200 HIS A O 1
ATOM 1557 N N . PHE A 1 201 ? 8.296 -5.460 -16.759 1.00 97.12 201 PHE A N 1
ATOM 1558 C CA . PHE A 1 201 ? 8.046 -5.166 -15.357 1.00 97.12 201 PHE A CA 1
ATOM 1559 C C . PHE A 1 201 ? 7.944 -6.441 -14.518 1.00 97.12 201 PHE A C 1
ATOM 1561 O O . PHE A 1 201 ? 8.615 -6.523 -13.498 1.00 97.12 201 PHE A O 1
ATOM 1568 N N . ASP A 1 202 ? 7.224 -7.470 -14.978 1.00 95.94 202 ASP A N 1
ATOM 1569 C CA . ASP A 1 202 ? 7.154 -8.769 -14.290 1.00 95.94 202 ASP A CA 1
ATOM 1570 C C . ASP A 1 202 ? 8.553 -9.356 -14.023 1.00 95.94 202 ASP A C 1
ATOM 1572 O O . ASP A 1 202 ? 8.841 -9.808 -12.917 1.00 95.94 202 ASP A O 1
ATOM 1576 N N . GLN A 1 203 ? 9.461 -9.271 -14.997 1.00 94.56 203 GLN A N 1
ATOM 1577 C CA . GLN A 1 203 ? 10.838 -9.741 -14.825 1.00 94.56 203 GLN A CA 1
ATOM 1578 C C . GLN A 1 203 ? 11.659 -8.862 -13.876 1.00 94.56 203 GLN A C 1
ATOM 1580 O O . GLN A 1 203 ? 12.490 -9.372 -13.125 1.00 94.56 203 GLN A O 1
ATOM 1585 N N . LEU A 1 204 ? 11.436 -7.544 -13.879 1.00 94.25 204 LEU A N 1
ATOM 1586 C CA . LEU A 1 204 ? 12.056 -6.649 -12.899 1.00 94.25 204 LEU A CA 1
ATOM 1587 C C . LEU A 1 204 ? 11.607 -6.996 -11.473 1.00 94.25 204 LEU A C 1
ATOM 1589 O O . LEU A 1 204 ? 12.436 -6.982 -10.565 1.00 94.25 204 LEU A O 1
ATOM 1593 N N . LEU A 1 205 ? 10.331 -7.348 -11.281 1.00 94.19 205 LEU A N 1
ATOM 1594 C CA . LEU A 1 205 ? 9.797 -7.778 -9.987 1.00 94.19 205 LEU A CA 1
ATOM 1595 C C . LEU A 1 205 ? 10.415 -9.106 -9.526 1.00 94.19 205 LEU A C 1
ATOM 1597 O O . LEU A 1 205 ? 10.805 -9.230 -8.366 1.00 94.19 205 LEU A O 1
ATOM 1601 N N . GLU A 1 206 ? 10.561 -10.085 -10.423 1.00 92.31 206 GLU A N 1
ATOM 1602 C CA . GLU A 1 206 ? 11.245 -11.351 -10.119 1.00 92.31 206 GLU A CA 1
ATOM 1603 C C . GLU A 1 206 ? 12.704 -11.127 -9.694 1.00 92.31 206 GLU A C 1
ATOM 1605 O O . GLU A 1 206 ? 13.156 -11.688 -8.694 1.00 92.31 206 GLU A O 1
ATOM 1610 N N . LEU A 1 207 ? 13.428 -10.260 -10.405 1.00 90.00 207 LEU A N 1
ATOM 1611 C CA . LEU A 1 207 ? 14.816 -9.922 -10.082 1.00 90.00 207 LEU A CA 1
ATOM 1612 C C . LEU A 1 207 ? 14.960 -9.148 -8.773 1.00 90.00 207 LEU A C 1
ATOM 1614 O O . LEU A 1 207 ? 15.941 -9.349 -8.055 1.00 90.00 207 LEU A O 1
ATOM 1618 N N . ALA A 1 208 ? 14.014 -8.258 -8.472 1.00 89.19 208 ALA A N 1
ATOM 1619 C CA . ALA A 1 208 ? 13.987 -7.533 -7.210 1.00 89.19 208 ALA A CA 1
ATOM 1620 C C . ALA A 1 208 ? 13.821 -8.508 -6.036 1.00 89.19 208 ALA A C 1
ATOM 1622 O O . ALA A 1 208 ? 14.640 -8.481 -5.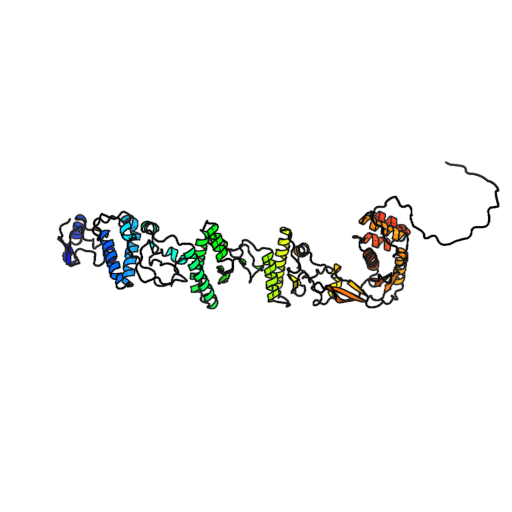120 1.00 89.19 208 ALA A O 1
ATOM 1623 N N . ASN A 1 209 ? 12.855 -9.432 -6.118 1.00 85.88 209 ASN A N 1
ATOM 1624 C CA . ASN A 1 209 ? 12.631 -10.453 -5.089 1.00 85.88 209 ASN A CA 1
ATOM 1625 C C . ASN A 1 209 ? 13.877 -11.333 -4.864 1.00 85.88 209 ASN A C 1
ATOM 1627 O O . ASN A 1 209 ? 14.311 -11.500 -3.732 1.00 85.88 209 ASN A O 1
ATOM 1631 N N . GLN A 1 210 ? 14.523 -11.826 -5.930 1.00 84.19 210 GLN A N 1
ATOM 1632 C CA . GLN A 1 210 ? 15.730 -12.668 -5.809 1.00 84.19 210 GLN A CA 1
ATOM 1633 C C . GLN A 1 210 ? 16.916 -11.949 -5.138 1.00 84.19 210 GLN A C 1
ATOM 1635 O O . GLN A 1 210 ? 17.740 -12.570 -4.463 1.00 84.19 210 GLN A O 1
ATOM 1640 N N . LYS A 1 211 ? 17.047 -10.634 -5.350 1.00 75.81 211 LYS A N 1
ATOM 1641 C CA . LYS A 1 211 ? 18.157 -9.846 -4.798 1.00 75.81 211 LYS A CA 1
ATOM 1642 C C . LYS A 1 211 ? 17.939 -9.402 -3.361 1.00 75.81 211 LYS A C 1
ATOM 1644 O O . LYS A 1 211 ? 18.941 -9.235 -2.664 1.00 75.81 211 LYS A O 1
ATOM 1649 N N . GLN A 1 212 ? 16.692 -9.251 -2.913 1.00 67.44 212 GLN A N 1
ATOM 1650 C CA . GLN A 1 212 ? 16.404 -9.032 -1.494 1.00 67.44 212 GLN A CA 1
ATOM 1651 C C . GLN A 1 212 ? 17.007 -10.146 -0.629 1.00 67.44 212 GLN A C 1
ATOM 1653 O O . GLN A 1 212 ? 17.588 -9.860 0.414 1.00 67.44 212 GLN A O 1
ATOM 1658 N N . ASP A 1 213 ? 16.998 -11.383 -1.128 1.00 62.47 213 ASP A N 1
ATOM 1659 C CA . ASP A 1 213 ? 17.584 -12.535 -0.436 1.00 62.47 213 ASP A CA 1
ATOM 1660 C C . ASP A 1 213 ? 19.128 -12.555 -0.464 1.00 62.47 213 ASP A C 1
ATOM 1662 O O . ASP A 1 213 ? 19.758 -13.268 0.317 1.00 62.47 213 ASP A O 1
ATOM 1666 N N . SER A 1 214 ? 19.761 -11.779 -1.357 1.00 60.75 214 SER A N 1
ATOM 1667 C CA . SER A 1 214 ? 21.194 -11.895 -1.691 1.00 60.75 214 SER A CA 1
ATOM 1668 C C . SER A 1 214 ? 22.067 -10.683 -1.298 1.00 60.75 214 SER A C 1
ATOM 1670 O O . SER A 1 214 ? 23.289 -10.756 -1.421 1.00 60.75 214 SER A O 1
ATOM 1672 N N . GLY A 1 215 ? 21.490 -9.570 -0.820 1.00 54.00 215 GLY A N 1
ATOM 1673 C CA . GLY A 1 215 ? 22.212 -8.499 -0.098 1.00 54.00 215 GLY A CA 1
ATOM 1674 C C . GLY A 1 215 ? 23.175 -7.584 -0.889 1.00 54.00 215 GLY A C 1
ATOM 1675 O O . GLY A 1 215 ? 24.075 -6.995 -0.290 1.00 54.00 215 GLY A O 1
ATOM 1676 N N . GLY A 1 216 ? 23.038 -7.435 -2.214 1.00 58.56 216 GLY A N 1
ATOM 1677 C CA . GLY A 1 216 ? 23.953 -6.623 -3.047 1.00 58.56 216 GLY A CA 1
ATOM 1678 C C . GLY A 1 216 ? 23.461 -5.202 -3.393 1.00 58.56 216 GLY A C 1
ATOM 1679 O O . GLY A 1 216 ? 22.536 -5.060 -4.183 1.00 58.56 216 GLY A O 1
ATOM 1680 N N . SER A 1 217 ? 24.140 -4.149 -2.905 1.00 60.03 217 SER A N 1
ATOM 1681 C CA . SER A 1 217 ? 23.695 -2.730 -2.968 1.00 60.03 217 SER A CA 1
ATOM 1682 C C . SER A 1 217 ? 23.632 -2.082 -4.368 1.00 60.03 217 SER A C 1
ATOM 1684 O O . SER A 1 217 ? 22.623 -1.483 -4.723 1.00 60.03 217 SER A O 1
ATOM 1686 N N . SER A 1 218 ? 24.681 -2.179 -5.198 1.00 58.59 218 SER A N 1
ATOM 1687 C CA . SER A 1 218 ? 24.740 -1.451 -6.492 1.00 58.59 218 SER A CA 1
ATOM 1688 C C . SER A 1 218 ? 23.731 -1.975 -7.524 1.00 58.59 218 SER A C 1
ATOM 1690 O O . SER A 1 218 ? 23.235 -1.248 -8.383 1.00 58.59 218 SER A O 1
ATOM 1692 N N . ALA A 1 219 ? 23.381 -3.254 -7.420 1.00 65.62 219 ALA A N 1
ATOM 1693 C CA . ALA A 1 219 ? 22.462 -3.898 -8.342 1.00 65.62 219 ALA A CA 1
ATOM 1694 C C . ALA A 1 219 ? 20.987 -3.563 -8.039 1.00 65.62 219 ALA A C 1
ATOM 1696 O O . ALA A 1 219 ? 20.133 -3.855 -8.880 1.00 65.62 219 ALA A O 1
ATOM 1697 N N . THR A 1 220 ? 20.711 -2.982 -6.866 1.00 79.12 220 THR A N 1
ATOM 1698 C CA . THR A 1 220 ? 19.393 -2.524 -6.405 1.00 79.12 220 THR A CA 1
ATOM 1699 C C . THR A 1 220 ? 19.078 -1.124 -6.934 1.00 79.12 220 THR A C 1
ATOM 1701 O O . THR A 1 220 ? 17.965 -0.894 -7.395 1.00 79.12 220 THR A O 1
ATOM 1704 N N . GLU A 1 221 ? 20.068 -0.227 -7.001 1.00 84.69 221 GLU A N 1
ATOM 1705 C CA . GLU A 1 221 ? 19.897 1.136 -7.540 1.00 84.69 221 GLU A CA 1
ATOM 1706 C C . GLU A 1 221 ? 19.441 1.133 -9.008 1.00 84.69 221 GLU A C 1
ATOM 1708 O O . GLU A 1 221 ? 18.515 1.848 -9.393 1.00 84.69 221 GLU A O 1
ATOM 1713 N N . ASN A 1 222 ? 20.047 0.280 -9.843 1.00 87.31 222 ASN A N 1
ATOM 1714 C CA . ASN A 1 222 ? 19.643 0.161 -11.245 1.00 87.31 222 ASN A CA 1
ATOM 1715 C C . ASN A 1 222 ? 18.211 -0.383 -11.382 1.00 87.31 222 ASN A C 1
ATOM 1717 O O . ASN A 1 222 ? 17.477 0.062 -12.266 1.00 87.31 222 ASN A O 1
ATOM 1721 N N . ILE A 1 223 ? 17.805 -1.319 -10.511 1.00 90.00 223 ILE A N 1
ATOM 1722 C CA . ILE A 1 223 ? 16.431 -1.847 -10.472 1.00 90.00 223 ILE A CA 1
ATOM 1723 C C . ILE A 1 223 ? 15.461 -0.739 -10.080 1.00 90.00 223 ILE A C 1
ATOM 1725 O O . ILE A 1 223 ? 14.483 -0.532 -10.789 1.00 90.00 223 ILE A O 1
ATOM 1729 N N . GLU A 1 224 ? 15.747 0.013 -9.020 1.00 90.94 224 GLU A N 1
ATOM 1730 C CA . GLU A 1 224 ? 14.906 1.129 -8.585 1.00 90.94 224 GLU A CA 1
ATOM 1731 C C . GLU A 1 224 ? 14.708 2.161 -9.702 1.00 90.94 224 GLU A C 1
ATOM 1733 O O . GLU A 1 224 ? 13.584 2.597 -9.964 1.00 90.94 224 GLU A O 1
ATOM 1738 N N . LYS A 1 225 ? 15.780 2.493 -10.430 1.00 91.81 225 LYS A N 1
ATOM 1739 C CA . LYS A 1 225 ? 15.708 3.389 -11.588 1.00 91.81 225 LYS A CA 1
ATOM 1740 C C . LYS A 1 225 ? 14.819 2.830 -12.703 1.00 91.81 225 LYS A C 1
ATOM 1742 O O . LYS A 1 225 ? 14.032 3.575 -13.294 1.00 91.81 225 LYS A O 1
ATOM 1747 N N . ALA A 1 226 ? 14.934 1.537 -13.005 1.00 93.94 226 ALA A N 1
ATOM 1748 C CA . ALA A 1 226 ? 14.099 0.886 -14.012 1.00 93.94 226 ALA A CA 1
ATOM 1749 C C . ALA A 1 226 ? 12.622 0.852 -13.584 1.00 93.94 226 ALA A C 1
ATOM 1751 O O . ALA A 1 226 ? 11.761 1.281 -14.350 1.00 93.94 226 ALA A O 1
ATOM 1752 N N . LEU A 1 227 ? 12.334 0.458 -12.338 1.00 95.25 227 LEU A N 1
ATOM 1753 C CA . LEU A 1 227 ? 10.983 0.459 -11.766 1.00 95.25 227 LEU A CA 1
ATOM 1754 C C . LEU A 1 227 ? 10.367 1.864 -11.782 1.00 95.25 227 LEU A C 1
ATOM 1756 O O . LEU A 1 227 ? 9.238 2.021 -12.231 1.00 95.25 227 LEU A O 1
ATOM 1760 N N . THR A 1 228 ? 11.128 2.894 -11.399 1.00 95.06 228 THR A N 1
ATOM 1761 C CA . THR A 1 228 ? 10.698 4.302 -11.474 1.00 95.06 228 THR A CA 1
ATOM 1762 C C . THR A 1 228 ? 10.290 4.692 -12.893 1.00 95.06 228 THR A C 1
ATOM 1764 O O . THR A 1 228 ? 9.226 5.275 -13.090 1.00 95.06 228 THR A O 1
ATOM 1767 N N . THR A 1 229 ? 11.092 4.306 -13.891 1.00 95.56 229 THR A N 1
ATOM 1768 C CA . THR A 1 229 ? 10.789 4.582 -15.306 1.00 95.56 229 THR A CA 1
ATOM 1769 C C . THR A 1 229 ? 9.488 3.886 -15.734 1.00 95.56 229 THR A C 1
ATOM 1771 O O . THR A 1 229 ? 8.660 4.475 -16.427 1.00 95.56 229 THR A O 1
ATOM 1774 N N . VAL A 1 230 ? 9.270 2.643 -15.292 1.00 96.81 230 VAL A N 1
ATOM 1775 C CA . VAL A 1 230 ? 8.035 1.891 -15.563 1.00 96.81 230 VAL A CA 1
ATOM 1776 C C . VAL A 1 230 ? 6.821 2.533 -14.887 1.00 96.81 230 VAL A C 1
ATOM 1778 O O . VAL A 1 230 ? 5.777 2.670 -15.524 1.00 96.81 230 VAL A O 1
ATOM 1781 N N . TYR A 1 231 ? 6.938 2.975 -13.632 1.00 97.12 231 TYR A N 1
ATOM 1782 C CA . TYR A 1 231 ? 5.845 3.671 -12.953 1.00 97.12 231 TYR A CA 1
ATOM 1783 C C . TYR A 1 231 ? 5.487 4.973 -13.673 1.00 97.12 231 TYR A C 1
ATOM 1785 O O . TYR A 1 231 ? 4.311 5.221 -13.915 1.00 97.12 231 TYR A O 1
ATOM 1793 N N . GLN A 1 232 ? 6.476 5.763 -14.097 1.00 96.38 232 GLN A N 1
ATOM 1794 C CA . GLN A 1 232 ? 6.242 6.964 -14.906 1.00 96.38 232 GLN A CA 1
ATOM 1795 C C . GLN A 1 232 ? 5.486 6.646 -16.199 1.00 96.38 232 GLN A C 1
ATOM 1797 O O . GLN A 1 232 ? 4.507 7.318 -16.523 1.00 96.38 232 GLN A O 1
ATOM 1802 N N . TYR A 1 233 ? 5.878 5.575 -16.897 1.00 96.19 233 TYR A N 1
ATOM 1803 C CA . TYR A 1 233 ? 5.167 5.114 -18.088 1.00 96.19 233 TYR A CA 1
ATOM 1804 C C . TYR A 1 233 ? 3.704 4.757 -17.781 1.00 96.19 233 TYR A C 1
ATOM 1806 O O . TYR A 1 233 ? 2.809 5.216 -18.488 1.00 96.19 233 TYR A O 1
ATOM 1814 N N . PHE A 1 234 ? 3.432 4.000 -16.712 1.00 96.00 234 PHE A N 1
ATOM 1815 C CA . PHE A 1 234 ? 2.055 3.677 -16.317 1.00 96.00 234 PHE A CA 1
ATOM 1816 C C . PHE A 1 234 ? 1.252 4.914 -15.895 1.00 96.00 234 PHE A C 1
ATOM 1818 O O . PHE A 1 234 ? 0.066 4.996 -16.200 1.00 96.00 234 PHE A O 1
ATOM 1825 N N . GLY A 1 235 ? 1.879 5.895 -15.243 1.00 94.94 235 GLY A N 1
ATOM 1826 C CA . GLY A 1 235 ? 1.222 7.137 -14.832 1.00 94.94 235 GLY A CA 1
ATOM 1827 C C . GLY A 1 235 ? 0.900 8.098 -15.976 1.00 94.94 235 GLY A C 1
ATOM 1828 O O . GLY A 1 235 ? 0.011 8.941 -15.831 1.00 94.94 235 GLY A O 1
ATOM 1829 N N . ALA A 1 236 ? 1.583 7.958 -17.114 1.00 94.44 236 ALA A N 1
ATOM 1830 C CA . ALA A 1 236 ? 1.302 8.708 -18.334 1.00 94.44 236 ALA A CA 1
ATOM 1831 C C . ALA A 1 236 ? 0.099 8.154 -19.129 1.00 94.44 236 ALA A C 1
ATOM 1833 O O . ALA A 1 236 ? -0.414 8.841 -20.016 1.00 94.44 236 ALA A O 1
ATOM 1834 N N . ILE A 1 237 ? -0.375 6.939 -18.821 1.00 93.75 237 ILE A N 1
ATOM 1835 C CA . ILE A 1 237 ? -1.547 6.333 -19.469 1.00 93.75 237 ILE A CA 1
ATOM 1836 C C . ILE A 1 237 ? -2.815 7.083 -19.039 1.00 93.75 237 ILE A C 1
ATOM 1838 O O . ILE A 1 237 ? -3.062 7.283 -17.852 1.00 93.75 237 ILE A O 1
ATOM 1842 N N . GLN A 1 238 ? -3.627 7.487 -20.019 1.00 91.12 238 GLN A N 1
ATOM 1843 C CA . GLN A 1 238 ? -4.896 8.199 -19.799 1.00 91.12 238 GLN A CA 1
ATOM 1844 C C . GLN A 1 238 ? -6.138 7.322 -20.028 1.00 91.12 238 GLN A C 1
ATOM 1846 O O . GLN A 1 238 ? -7.247 7.770 -19.767 1.00 91.12 238 GLN A O 1
ATOM 1851 N N . ASP A 1 239 ? -5.965 6.107 -20.552 1.00 93.06 239 ASP A N 1
ATOM 1852 C CA . ASP A 1 239 ? -7.069 5.201 -20.872 1.00 93.06 239 ASP A CA 1
ATOM 1853 C C . ASP A 1 239 ? -7.492 4.371 -19.652 1.00 93.06 239 ASP A C 1
ATOM 1855 O O . ASP A 1 239 ? -6.743 3.502 -19.197 1.00 93.06 239 ASP A O 1
ATOM 1859 N N . ASP A 1 240 ? -8.703 4.619 -19.151 1.00 91.12 240 ASP A N 1
ATOM 1860 C CA . ASP A 1 240 ? -9.241 3.972 -17.949 1.00 91.12 240 ASP A CA 1
ATOM 1861 C C . ASP A 1 240 ? -9.359 2.445 -18.105 1.00 91.12 240 ASP A C 1
ATOM 1863 O O . ASP A 1 240 ? -9.032 1.711 -17.174 1.00 91.12 240 ASP A O 1
ATOM 1867 N N . GLU A 1 241 ? -9.735 1.933 -19.287 1.00 93.56 241 GLU A N 1
ATOM 1868 C CA . GLU A 1 241 ? -9.855 0.481 -19.518 1.00 93.56 241 GLU A CA 1
ATOM 1869 C C . GLU A 1 241 ? -8.493 -0.219 -19.382 1.00 93.56 241 GLU A C 1
ATOM 1871 O O . GLU A 1 241 ? -8.366 -1.305 -18.804 1.00 93.56 241 GLU A O 1
ATOM 1876 N N . THR A 1 242 ? -7.448 0.413 -19.908 1.00 92.56 242 THR A N 1
ATOM 1877 C CA . THR A 1 242 ? -6.072 -0.062 -19.789 1.00 92.56 242 THR A CA 1
ATOM 1878 C C . THR A 1 242 ? -5.568 0.005 -18.344 1.00 92.56 242 THR A C 1
ATOM 1880 O O . THR A 1 242 ? -4.912 -0.935 -17.882 1.00 92.56 242 THR A O 1
ATOM 1883 N N . LEU A 1 243 ? -5.897 1.071 -17.609 1.00 92.50 243 LEU A N 1
ATOM 1884 C CA . LEU A 1 243 ? -5.556 1.213 -16.190 1.00 92.50 243 LEU A CA 1
ATOM 1885 C C . LEU A 1 243 ? -6.251 0.152 -15.323 1.00 92.50 243 LEU A C 1
ATOM 1887 O O . LEU A 1 243 ? -5.609 -0.445 -14.458 1.00 92.50 243 LEU A O 1
ATOM 1891 N N . ASP A 1 244 ? -7.519 -0.160 -15.594 1.00 92.81 244 ASP A N 1
ATOM 1892 C CA . ASP A 1 244 ? -8.251 -1.215 -14.888 1.00 92.81 244 ASP A CA 1
ATOM 1893 C C . ASP A 1 244 ? -7.638 -2.601 -15.133 1.00 92.81 244 ASP A C 1
ATOM 1895 O O . ASP A 1 244 ? -7.496 -3.398 -14.200 1.00 92.81 244 ASP A O 1
ATOM 1899 N N . LYS A 1 245 ? -7.189 -2.885 -16.365 1.00 94.06 245 LYS A N 1
ATOM 1900 C CA . LYS A 1 245 ? -6.461 -4.126 -16.690 1.00 94.06 245 LYS A CA 1
ATOM 1901 C C . LYS A 1 245 ? -5.119 -4.217 -15.963 1.00 94.06 245 LYS A C 1
ATOM 1903 O O . LYS A 1 245 ? -4.775 -5.293 -15.468 1.00 94.06 245 LYS A O 1
ATOM 1908 N N . LEU A 1 246 ? -4.366 -3.116 -15.875 1.00 94.38 246 LEU A N 1
ATOM 1909 C CA . LEU A 1 246 ? -3.123 -3.059 -15.096 1.00 94.38 246 LEU A CA 1
ATOM 1910 C C . LEU A 1 246 ? -3.387 -3.345 -13.622 1.00 94.38 246 LEU A C 1
ATOM 1912 O O . LEU A 1 246 ? -2.746 -4.219 -13.036 1.00 94.38 246 LEU A O 1
ATOM 1916 N N . LYS A 1 247 ? -4.363 -2.652 -13.038 1.00 94.62 247 LYS A N 1
ATOM 1917 C CA . LYS A 1 247 ? -4.744 -2.837 -11.642 1.00 94.62 247 LYS A CA 1
ATOM 1918 C C . LYS A 1 247 ? -5.148 -4.283 -11.366 1.00 94.62 247 LYS A C 1
ATOM 1920 O O . LYS A 1 247 ? -4.632 -4.882 -10.430 1.00 94.62 247 LYS A O 1
ATOM 1925 N N . ALA A 1 248 ? -5.985 -4.882 -12.212 1.00 94.50 248 ALA A N 1
ATOM 1926 C CA . ALA A 1 248 ? -6.389 -6.281 -12.074 1.00 94.50 248 ALA A CA 1
ATOM 1927 C C . ALA A 1 248 ? -5.203 -7.264 -12.166 1.00 94.50 248 ALA A C 1
ATOM 1929 O O . ALA A 1 248 ? -5.189 -8.277 -11.471 1.00 94.50 248 ALA A O 1
ATOM 1930 N N . ARG A 1 249 ? -4.186 -6.969 -12.990 1.00 95.06 249 ARG A N 1
ATOM 1931 C CA . ARG A 1 249 ? -2.982 -7.809 -13.133 1.00 95.06 249 ARG A CA 1
ATOM 1932 C C . ARG A 1 249 ? -2.083 -7.786 -11.892 1.00 95.06 249 ARG A C 1
ATOM 1934 O O . ARG A 1 249 ? -1.434 -8.797 -11.608 1.00 95.06 249 ARG A O 1
ATOM 1941 N N . TYR A 1 250 ? -2.022 -6.653 -11.189 1.00 96.12 250 TYR A N 1
ATOM 1942 C CA . TYR A 1 250 ? -1.028 -6.395 -10.140 1.00 96.12 250 TYR A CA 1
ATOM 1943 C C . TYR A 1 250 ? -1.588 -6.244 -8.720 1.00 96.12 250 TYR A C 1
ATOM 1945 O O . TYR A 1 250 ? -0.811 -6.330 -7.775 1.00 96.12 250 TYR A O 1
ATOM 1953 N N . GLN A 1 251 ? -2.904 -6.096 -8.535 1.00 92.94 251 GLN A N 1
ATOM 1954 C CA . GLN A 1 251 ? -3.537 -5.827 -7.231 1.00 92.94 251 GLN A CA 1
ATOM 1955 C C . GLN A 1 251 ? -3.134 -6.792 -6.097 1.00 92.94 251 GLN A C 1
ATOM 1957 O O . GLN A 1 251 ? -3.042 -6.371 -4.944 1.00 92.94 251 GLN A O 1
ATOM 1962 N N . ASP A 1 252 ? -2.866 -8.058 -6.429 1.00 92.69 252 ASP A N 1
ATOM 1963 C CA . ASP A 1 252 ? -2.546 -9.128 -5.477 1.00 92.69 252 ASP A CA 1
ATOM 1964 C C . ASP A 1 252 ? -1.057 -9.518 -5.487 1.00 92.69 252 ASP A C 1
ATOM 1966 O O . ASP A 1 252 ? -0.644 -10.426 -4.765 1.00 92.69 252 ASP A O 1
ATOM 1970 N N . LYS A 1 253 ? -0.231 -8.846 -6.300 1.00 93.94 253 LYS A N 1
ATOM 1971 C CA . LYS A 1 253 ? 1.201 -9.136 -6.436 1.00 93.94 253 LYS A CA 1
ATOM 1972 C C . LYS A 1 253 ? 2.038 -8.066 -5.731 1.00 93.94 253 LYS A C 1
ATOM 1974 O O . LYS A 1 253 ? 1.720 -6.887 -5.857 1.00 93.94 253 LYS A O 1
ATOM 1979 N N . PRO A 1 254 ? 3.135 -8.426 -5.042 1.00 94.94 254 PRO A N 1
ATOM 1980 C CA . PRO A 1 254 ? 4.112 -7.446 -4.580 1.00 94.94 254 PRO A CA 1
ATOM 1981 C C . PRO A 1 254 ? 4.750 -6.747 -5.786 1.00 94.94 254 PRO A C 1
ATOM 1983 O O . PRO A 1 254 ? 5.542 -7.346 -6.511 1.00 94.94 254 PRO A O 1
ATOM 1986 N N . CYS A 1 255 ? 4.358 -5.502 -6.045 1.00 96.00 255 CYS A N 1
ATOM 1987 C CA . CYS A 1 255 ? 4.771 -4.774 -7.246 1.00 96.00 255 CYS A CA 1
ATOM 1988 C C . CYS A 1 255 ? 5.100 -3.301 -6.999 1.00 96.00 255 CYS A C 1
ATOM 1990 O O . CYS A 1 255 ? 5.444 -2.598 -7.940 1.00 96.00 255 CYS A O 1
ATOM 1992 N N . ILE A 1 256 ? 4.967 -2.811 -5.766 1.00 95.62 256 ILE A N 1
ATOM 1993 C CA . ILE A 1 256 ? 5.291 -1.429 -5.417 1.00 95.62 256 ILE A CA 1
ATOM 1994 C C . ILE A 1 256 ? 6.601 -1.418 -4.639 1.00 95.62 256 ILE A C 1
ATOM 1996 O O . ILE A 1 256 ? 6.677 -1.957 -3.542 1.00 95.62 256 ILE A O 1
ATOM 2000 N N . TRP A 1 257 ? 7.634 -0.793 -5.193 1.00 94.12 257 TRP A N 1
ATOM 2001 C CA . TRP A 1 257 ? 8.945 -0.704 -4.550 1.00 94.12 257 TRP A CA 1
ATOM 2002 C C . TRP A 1 257 ? 8.978 0.389 -3.485 1.00 94.12 257 TRP A C 1
ATOM 2004 O O . TRP A 1 257 ? 8.688 1.549 -3.776 1.00 94.12 257 TRP A O 1
ATOM 2014 N N . HIS A 1 258 ? 9.372 0.030 -2.264 1.00 90.75 258 HIS A N 1
ATOM 2015 C CA . HIS A 1 258 ? 9.650 0.983 -1.199 1.00 90.75 258 HIS A CA 1
ATOM 2016 C C . HIS A 1 258 ? 11.163 1.255 -1.134 1.00 90.75 258 HIS A C 1
ATOM 2018 O O . HIS A 1 258 ? 11.905 0.372 -0.701 1.00 90.75 258 HIS A O 1
ATOM 2024 N N . PRO A 1 259 ? 11.644 2.469 -1.465 1.00 85.25 259 PRO A N 1
ATOM 2025 C CA . PRO A 1 259 ? 13.078 2.749 -1.599 1.00 85.25 259 PRO A CA 1
ATOM 2026 C C . PRO A 1 259 ? 13.848 2.626 -0.275 1.00 85.25 259 PRO A C 1
ATOM 2028 O O . PRO A 1 259 ? 14.924 2.041 -0.240 1.00 85.25 259 PRO A O 1
ATOM 2031 N N . VAL A 1 260 ? 13.277 3.099 0.843 1.00 85.62 260 VAL A N 1
ATOM 2032 C CA . VAL A 1 260 ? 13.943 3.030 2.165 1.00 85.62 260 VAL A CA 1
ATOM 2033 C C . VAL A 1 260 ? 14.037 1.598 2.699 1.00 85.62 260 VAL A C 1
ATOM 2035 O O . VAL A 1 260 ? 15.098 1.170 3.136 1.00 85.62 260 VAL A O 1
ATOM 2038 N N . GLN A 1 261 ? 12.931 0.851 2.662 1.00 84.25 261 GLN A N 1
ATOM 2039 C CA . GLN A 1 261 ? 12.871 -0.533 3.142 1.00 84.25 261 GLN A CA 1
ATOM 2040 C C . GLN A 1 261 ? 13.445 -1.541 2.128 1.00 84.25 261 GLN A C 1
ATOM 2042 O O . GLN A 1 261 ? 13.562 -2.718 2.451 1.00 84.25 261 GLN A O 1
ATOM 2047 N N . GLN A 1 262 ? 13.770 -1.090 0.910 1.00 85.94 262 GLN A N 1
ATOM 2048 C CA . GLN A 1 262 ? 14.232 -1.900 -0.221 1.00 85.94 262 GLN A CA 1
ATOM 2049 C C . GLN A 1 262 ? 13.398 -3.172 -0.425 1.00 85.94 262 GLN A C 1
ATOM 2051 O O . GLN A 1 262 ? 13.934 -4.275 -0.553 1.00 85.94 262 GLN A O 1
ATOM 2056 N N . GLN A 1 263 ? 12.070 -3.014 -0.420 1.00 88.75 263 GLN A N 1
ATOM 2057 C CA . GLN A 1 263 ? 11.149 -4.136 -0.564 1.00 88.75 263 GLN A CA 1
ATOM 2058 C C . GLN A 1 263 ? 9.935 -3.860 -1.434 1.00 88.75 263 GLN A C 1
ATOM 2060 O O . GLN A 1 263 ? 9.469 -2.724 -1.540 1.00 88.75 263 GLN A O 1
ATOM 2065 N N . LEU A 1 264 ? 9.424 -4.931 -2.045 1.00 93.12 264 LEU A N 1
ATOM 2066 C CA . LEU A 1 264 ? 8.192 -4.907 -2.817 1.00 93.12 264 LEU A CA 1
ATOM 2067 C C . LEU A 1 264 ? 6.973 -5.094 -1.913 1.00 93.12 264 LEU A C 1
ATOM 2069 O O . LEU A 1 264 ? 6.881 -6.035 -1.129 1.00 93.12 264 LEU A O 1
ATOM 2073 N N . TRP A 1 265 ? 6.000 -4.213 -2.093 1.00 94.81 265 TRP A N 1
ATOM 2074 C CA . TRP A 1 265 ? 4.734 -4.195 -1.384 1.00 94.81 265 TRP A CA 1
ATOM 2075 C C . TRP A 1 265 ? 3.577 -4.564 -2.304 1.00 94.81 265 TRP A C 1
ATOM 2077 O O . TRP A 1 265 ? 3.556 -4.225 -3.492 1.00 94.81 265 TRP A O 1
ATOM 2087 N N . VAL A 1 266 ? 2.589 -5.255 -1.734 1.00 95.50 266 VAL A N 1
ATOM 2088 C CA . VAL A 1 266 ? 1.316 -5.528 -2.408 1.00 95.50 266 VAL A CA 1
ATOM 2089 C C . VAL A 1 266 ? 0.483 -4.241 -2.420 1.00 95.50 266 VAL A C 1
ATOM 2091 O O . VAL A 1 266 ? 0.310 -3.649 -1.351 1.00 95.50 266 VAL A O 1
ATOM 2094 N N . PRO A 1 267 ? -0.105 -3.833 -3.563 1.00 95.88 267 PRO A N 1
ATOM 2095 C CA . PRO A 1 267 ? -0.878 -2.595 -3.675 1.00 95.88 267 PRO A CA 1
ATOM 2096 C C . PRO A 1 267 ? -1.950 -2.395 -2.606 1.00 95.88 267 PRO A C 1
ATOM 2098 O O . PRO A 1 267 ? -2.133 -1.280 -2.113 1.00 95.88 267 PRO A O 1
ATOM 2101 N N . LYS A 1 268 ? -2.628 -3.474 -2.195 1.00 93.75 268 LYS A N 1
ATOM 2102 C CA . LYS A 1 268 ? -3.667 -3.422 -1.159 1.00 93.75 268 LYS A CA 1
ATOM 2103 C C . LYS A 1 268 ? -3.152 -2.979 0.223 1.00 93.75 268 LYS A C 1
ATOM 2105 O O . LYS A 1 268 ? -3.942 -2.453 0.999 1.00 93.75 268 LYS A O 1
ATOM 2110 N N . HIS A 1 269 ? -1.858 -3.154 0.509 1.00 94.62 269 HIS A N 1
ATOM 2111 C CA . HIS A 1 269 ? -1.197 -2.771 1.767 1.00 94.62 269 HIS A CA 1
ATOM 2112 C C . HIS A 1 269 ? -0.431 -1.443 1.673 1.00 94.62 269 HIS A C 1
ATOM 2114 O O . HIS A 1 269 ? 0.270 -1.071 2.616 1.00 94.62 269 HIS A O 1
ATOM 2120 N N . THR A 1 270 ? -0.530 -0.735 0.546 1.00 95.75 270 THR A N 1
ATOM 2121 C CA . THR A 1 270 ? 0.173 0.531 0.335 1.00 95.75 270 THR A CA 1
ATOM 2122 C C . THR A 1 270 ? -0.814 1.684 0.251 1.00 95.75 270 THR A C 1
ATOM 2124 O O . THR A 1 270 ? -1.760 1.669 -0.547 1.00 95.75 270 THR A O 1
ATOM 2127 N N . PHE A 1 271 ? -0.554 2.727 1.036 1.00 96.19 271 PHE A N 1
ATOM 2128 C CA . PHE A 1 271 ? -1.411 3.903 1.120 1.00 96.19 271 PHE A CA 1
ATOM 2129 C C . PHE A 1 271 ? -0.689 5.176 0.687 1.00 96.19 271 PHE A C 1
ATOM 2131 O O . PHE A 1 271 ? 0.528 5.299 0.780 1.00 96.19 271 PHE A O 1
ATOM 2138 N N . LYS A 1 272 ? -1.451 6.158 0.199 1.00 95.44 272 LYS A N 1
ATOM 2139 C CA . LYS A 1 272 ? -0.932 7.508 -0.028 1.00 95.44 272 LYS A CA 1
ATOM 2140 C C . LYS A 1 272 ? -0.885 8.299 1.278 1.00 95.44 272 LYS A C 1
ATOM 2142 O O . LYS A 1 272 ? -0.019 9.145 1.437 1.00 95.44 272 LYS A O 1
ATOM 2147 N N . THR A 1 273 ? -1.830 8.139 2.197 1.00 93.88 273 THR A N 1
ATOM 2148 C CA . THR A 1 273 ? -1.786 8.813 3.509 1.00 93.88 273 THR A CA 1
ATOM 2149 C C . THR A 1 273 ? -0.789 8.139 4.450 1.00 93.88 273 THR A C 1
ATOM 2151 O O . THR A 1 273 ? -0.723 6.915 4.402 1.00 93.88 273 THR A O 1
ATOM 2154 N N . PRO A 1 274 ? -0.092 8.893 5.323 1.00 92.44 274 PRO A N 1
ATOM 2155 C CA . PRO A 1 274 ? 0.807 8.318 6.322 1.00 92.44 274 PRO A CA 1
ATOM 2156 C C . PRO A 1 274 ? 0.111 7.285 7.208 1.00 92.44 274 PRO A C 1
ATOM 2158 O O . PRO A 1 274 ? -0.964 7.571 7.742 1.00 92.44 274 PRO A O 1
ATOM 2161 N N . VAL A 1 275 ? 0.718 6.107 7.366 1.00 92.62 275 VAL A N 1
ATOM 2162 C CA . VAL A 1 275 ? 0.165 5.001 8.168 1.00 92.62 275 VAL A CA 1
ATOM 2163 C C . VAL A 1 275 ? 1.238 4.278 8.988 1.00 92.62 275 VAL A C 1
ATOM 2165 O O . VAL A 1 275 ? 1.208 3.058 9.121 1.00 92.62 275 VAL A O 1
ATOM 2168 N N . ALA A 1 276 ? 2.174 5.022 9.582 1.00 88.94 276 ALA A N 1
ATOM 2169 C CA . ALA A 1 276 ? 3.248 4.459 10.413 1.00 88.94 276 ALA A CA 1
ATOM 2170 C C . ALA A 1 276 ? 2.741 3.489 11.507 1.00 88.94 276 ALA A C 1
ATOM 2172 O O . ALA A 1 276 ? 3.411 2.525 11.859 1.00 88.94 276 ALA A O 1
ATOM 2173 N N . PHE A 1 277 ? 1.512 3.684 11.997 1.00 89.56 277 PHE A N 1
ATOM 2174 C CA . PHE A 1 277 ? 0.857 2.795 12.961 1.00 89.56 277 PHE A CA 1
ATOM 2175 C C . PHE A 1 277 ? 0.472 1.410 12.406 1.00 89.56 277 PHE A C 1
ATOM 2177 O O . PHE A 1 277 ? 0.019 0.570 13.176 1.00 89.56 277 PHE A O 1
ATOM 2184 N N . PHE A 1 278 ? 0.638 1.130 11.111 1.00 90.00 278 PHE A N 1
ATOM 2185 C CA . PHE A 1 278 ? 0.454 -0.205 10.530 1.00 90.00 278 PHE A CA 1
ATOM 2186 C C . PHE A 1 278 ? 1.765 -0.945 10.219 1.00 90.00 278 PHE A C 1
ATOM 2188 O O . PHE A 1 278 ? 1.722 -2.098 9.771 1.00 90.00 278 PHE A O 1
ATOM 2195 N N . GLU A 1 279 ? 2.929 -0.328 10.432 1.00 86.69 279 GLU A N 1
ATOM 2196 C CA . GLU A 1 279 ? 4.206 -1.007 10.198 1.00 86.69 279 GLU A CA 1
ATOM 2197 C C . GLU A 1 279 ? 4.373 -2.224 11.128 1.00 86.69 279 GLU A C 1
ATOM 2199 O O . GLU A 1 279 ? 3.882 -2.217 12.247 1.00 86.69 279 GLU A O 1
ATOM 2204 N N . PRO A 1 28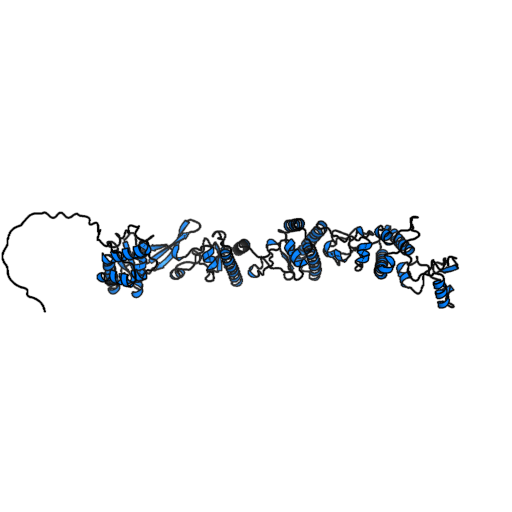0 ? 5.034 -3.311 10.712 1.00 88.25 280 PRO A N 1
ATOM 2205 C CA . PRO A 1 280 ? 5.677 -3.535 9.422 1.00 88.25 280 PRO A CA 1
ATOM 2206 C C . PRO A 1 280 ? 4.738 -4.182 8.384 1.00 88.25 280 PRO A C 1
ATOM 2208 O O . PRO A 1 280 ? 5.216 -4.737 7.402 1.00 88.25 280 PRO A O 1
ATOM 2211 N N . ARG A 1 281 ? 3.412 -4.189 8.598 1.00 89.50 281 ARG A N 1
ATOM 2212 C CA . ARG A 1 281 ? 2.451 -4.969 7.785 1.00 89.50 281 ARG A CA 1
ATOM 2213 C C . ARG A 1 281 ? 1.775 -4.187 6.676 1.00 89.50 281 ARG A C 1
ATOM 2215 O O . ARG A 1 281 ? 1.289 -4.789 5.721 1.00 89.50 281 ARG A O 1
ATOM 2222 N N . ARG A 1 282 ? 1.676 -2.870 6.827 1.00 93.69 282 ARG A N 1
ATOM 2223 C CA . ARG A 1 282 ? 1.216 -1.939 5.792 1.00 93.69 282 ARG A CA 1
ATOM 2224 C C . ARG A 1 282 ? 2.117 -0.708 5.833 1.00 93.69 282 ARG A C 1
ATOM 2226 O O . ARG A 1 282 ? 2.752 -0.446 6.853 1.00 93.69 282 ARG A O 1
ATOM 2233 N N . THR A 1 283 ? 2.188 0.022 4.728 1.00 94.75 283 THR A N 1
ATOM 2234 C CA . THR A 1 283 ? 3.092 1.171 4.591 1.00 94.75 283 THR A CA 1
ATOM 2235 C C . THR A 1 283 ? 2.430 2.306 3.824 1.00 94.75 283 THR A C 1
ATOM 2237 O O . THR A 1 283 ? 1.455 2.104 3.088 1.00 94.75 283 THR A O 1
ATOM 2240 N N . ASP A 1 284 ? 2.978 3.504 3.972 1.00 93.69 284 ASP A N 1
ATOM 2241 C CA . ASP A 1 284 ? 2.679 4.624 3.102 1.00 93.69 284 ASP A CA 1
ATOM 2242 C C . ASP A 1 284 ? 3.816 4.888 2.121 1.00 93.69 284 ASP A C 1
ATOM 2244 O O . ASP A 1 284 ? 4.993 4.797 2.450 1.00 93.69 284 ASP A O 1
ATOM 2248 N N . LEU A 1 285 ? 3.451 5.208 0.883 1.00 93.00 285 LEU A N 1
ATOM 2249 C CA . LEU A 1 285 ? 4.413 5.546 -0.153 1.00 93.00 285 LEU A CA 1
ATOM 2250 C C . LEU A 1 285 ? 3.885 6.704 -0.986 1.00 93.00 285 LEU A C 1
ATOM 2252 O O . LEU A 1 285 ? 2.764 6.654 -1.504 1.00 93.00 285 LEU A O 1
ATOM 2256 N N . ARG A 1 286 ? 4.720 7.730 -1.159 1.00 92.00 286 ARG A N 1
ATOM 2257 C CA . ARG A 1 286 ? 4.504 8.856 -2.073 1.00 92.00 286 ARG A CA 1
ATOM 2258 C C . ARG A 1 286 ? 5.739 9.054 -2.930 1.00 92.00 286 ARG A C 1
ATOM 2260 O O . ARG A 1 286 ? 6.845 9.061 -2.401 1.00 92.00 286 ARG A O 1
ATOM 2267 N N . ALA A 1 287 ? 5.528 9.254 -4.223 1.00 90.75 287 ALA A N 1
ATOM 2268 C CA . ALA A 1 287 ? 6.585 9.711 -5.111 1.00 90.75 287 ALA A CA 1
ATOM 2269 C C . ALA A 1 287 ? 6.515 11.237 -5.255 1.00 90.75 287 ALA A C 1
ATOM 2271 O O . ALA A 1 287 ? 5.426 11.815 -5.255 1.00 90.75 287 ALA A O 1
ATOM 2272 N N . GLU A 1 288 ? 7.676 11.883 -5.364 1.00 90.25 288 GLU A N 1
ATOM 2273 C CA . GLU A 1 288 ? 7.770 13.328 -5.619 1.00 90.25 288 GLU A CA 1
ATOM 2274 C C . GLU A 1 288 ? 7.329 13.675 -7.045 1.00 90.25 288 GLU A C 1
ATOM 2276 O O . GLU A 1 288 ? 6.640 14.670 -7.267 1.00 90.25 288 GLU A O 1
ATOM 2281 N N . ASP A 1 289 ? 7.695 12.822 -8.002 1.00 93.25 289 ASP A N 1
ATOM 2282 C CA . ASP A 1 289 ? 7.313 12.962 -9.399 1.00 93.25 289 ASP A CA 1
ATOM 2283 C C . ASP A 1 289 ? 5.826 12.589 -9.613 1.00 93.25 289 ASP A C 1
ATOM 2285 O O . ASP A 1 289 ? 5.417 11.478 -9.253 1.00 93.25 289 ASP A O 1
ATOM 2289 N N . PRO A 1 290 ? 4.996 13.476 -10.203 1.00 93.81 290 PRO A N 1
ATOM 2290 C CA . PRO A 1 290 ? 3.569 13.221 -10.393 1.00 93.81 290 PRO A CA 1
ATOM 2291 C C . PRO A 1 290 ? 3.263 12.002 -11.266 1.00 93.81 290 PRO A C 1
ATOM 2293 O O . PRO A 1 290 ? 2.279 11.306 -11.006 1.00 93.81 290 PRO A O 1
ATOM 2296 N N . ASP A 1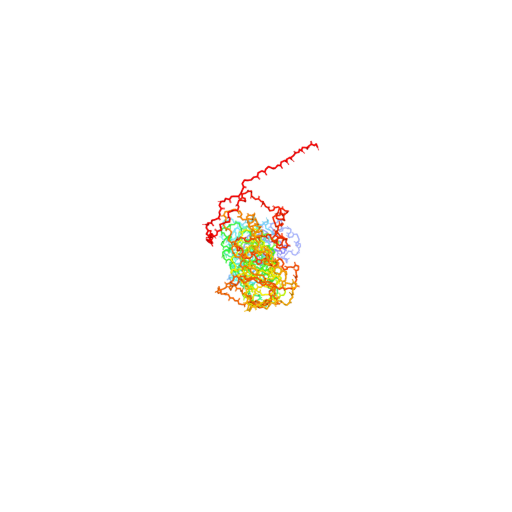 291 ? 4.074 11.735 -12.290 1.00 94.06 291 ASP A N 1
ATOM 2297 C CA . ASP A 1 291 ? 3.861 10.606 -13.201 1.00 94.06 291 ASP A CA 1
ATOM 2298 C C . ASP A 1 291 ? 4.182 9.292 -12.500 1.00 94.06 291 ASP A C 1
ATOM 2300 O O . ASP A 1 291 ? 3.374 8.365 -12.518 1.00 94.06 291 ASP A O 1
ATOM 2304 N N . HIS A 1 292 ? 5.287 9.243 -11.762 1.00 94.75 292 HIS A N 1
ATOM 2305 C CA . HIS A 1 292 ? 5.592 8.136 -10.862 1.00 94.75 292 HIS A CA 1
ATOM 2306 C C . HIS A 1 292 ? 4.463 7.903 -9.832 1.00 94.75 292 HIS A C 1
ATOM 2308 O O . HIS A 1 292 ? 3.975 6.779 -9.690 1.00 94.75 292 HIS A O 1
ATOM 2314 N N . ASP A 1 293 ? 3.975 8.948 -9.150 1.00 94.88 293 ASP A N 1
ATOM 2315 C CA . ASP A 1 293 ? 2.917 8.821 -8.131 1.00 94.88 293 ASP A CA 1
ATOM 2316 C C . ASP A 1 293 ? 1.593 8.305 -8.727 1.00 94.88 293 ASP A C 1
ATOM 2318 O O . ASP A 1 293 ? 0.895 7.488 -8.107 1.00 94.88 293 ASP A O 1
ATOM 2322 N N . ARG A 1 294 ? 1.258 8.752 -9.947 1.00 95.00 294 ARG A N 1
ATOM 2323 C CA . ARG A 1 294 ? 0.119 8.249 -10.729 1.00 95.00 294 ARG A CA 1
ATOM 2324 C C . ARG A 1 294 ? 0.318 6.800 -11.157 1.00 95.00 294 ARG A C 1
ATOM 2326 O O . ARG A 1 294 ? -0.627 6.026 -11.050 1.00 95.00 294 ARG A O 1
ATOM 2333 N N . GLY A 1 295 ? 1.525 6.411 -11.553 1.00 95.56 295 GLY A N 1
ATOM 2334 C CA . GLY A 1 295 ? 1.866 5.030 -11.891 1.00 95.56 295 GLY A CA 1
ATOM 2335 C C . GLY A 1 295 ? 1.664 4.065 -10.732 1.00 95.56 295 GLY A C 1
ATOM 2336 O O . GLY A 1 295 ? 1.013 3.034 -10.879 1.00 95.56 295 GLY A O 1
ATOM 2337 N N . ILE A 1 296 ? 2.135 4.432 -9.539 1.00 95.50 296 ILE A N 1
ATOM 2338 C CA . ILE A 1 296 ? 1.908 3.631 -8.329 1.00 95.50 296 ILE A CA 1
ATOM 2339 C C . ILE A 1 296 ? 0.402 3.539 -8.010 1.00 95.50 296 ILE A C 1
ATOM 2341 O O . ILE A 1 296 ? -0.095 2.491 -7.594 1.00 95.50 296 ILE A O 1
ATOM 2345 N N . ALA A 1 297 ? -0.356 4.622 -8.223 1.00 94.81 297 ALA A N 1
ATOM 2346 C CA . ALA A 1 297 ? -1.813 4.598 -8.071 1.00 94.81 297 ALA A CA 1
ATOM 2347 C C . ALA A 1 297 ? -2.501 3.688 -9.109 1.00 94.81 297 ALA A C 1
ATOM 2349 O O . ALA A 1 297 ? -3.425 2.962 -8.742 1.00 94.81 297 ALA A O 1
ATOM 2350 N N . ALA A 1 298 ? -2.025 3.673 -10.359 1.00 94.50 298 ALA A N 1
ATOM 2351 C CA . ALA A 1 298 ? -2.516 2.799 -11.427 1.00 94.50 298 ALA A CA 1
ATOM 2352 C C . ALA A 1 298 ? -2.330 1.310 -11.098 1.00 94.50 298 ALA A C 1
ATOM 2354 O O . ALA A 1 298 ? -3.191 0.493 -11.414 1.00 94.50 298 ALA A O 1
ATOM 2355 N N . LEU A 1 299 ? -1.253 0.959 -10.390 1.00 95.25 299 LEU A N 1
ATOM 2356 C CA . LEU A 1 299 ? -1.018 -0.406 -9.903 1.00 95.25 299 LEU A CA 1
ATOM 2357 C C . LEU A 1 299 ? -1.946 -0.819 -8.748 1.00 95.25 299 LEU A C 1
ATOM 2359 O O . LEU A 1 299 ? -2.012 -1.997 -8.409 1.00 95.25 299 LEU A O 1
ATOM 2363 N N . GLY A 1 300 ? -2.686 0.122 -8.155 1.00 94.81 300 GLY A N 1
ATOM 2364 C CA . GLY A 1 300 ? -3.694 -0.159 -7.133 1.00 94.81 300 GLY A CA 1
ATOM 2365 C C . GLY A 1 300 ? -3.388 0.388 -5.742 1.00 94.81 300 GLY A C 1
ATOM 2366 O O . GLY A 1 300 ? -4.148 0.085 -4.820 1.00 94.81 300 GLY A O 1
ATOM 2367 N N . ARG A 1 301 ? -2.337 1.209 -5.563 1.00 95.62 301 ARG A N 1
ATOM 2368 C CA . ARG A 1 301 ? -2.099 1.903 -4.285 1.00 95.62 301 ARG A CA 1
ATOM 2369 C C . ARG A 1 301 ? -3.336 2.695 -3.884 1.00 95.62 301 ARG A C 1
ATOM 2371 O O . ARG A 1 301 ? -3.875 3.495 -4.655 1.00 95.62 301 ARG A O 1
ATOM 2378 N N . ARG A 1 302 ? -3.752 2.531 -2.635 1.00 95.00 302 ARG A N 1
ATOM 2379 C CA . ARG A 1 302 ? -4.970 3.149 -2.115 1.00 95.00 302 ARG A CA 1
ATOM 2380 C C . ARG A 1 302 ? -4.694 4.550 -1.580 1.00 95.00 302 ARG A C 1
ATOM 2382 O O . ARG A 1 302 ? -3.596 4.869 -1.139 1.00 95.00 302 ARG A O 1
ATOM 2389 N N . LYS A 1 303 ? -5.705 5.424 -1.606 1.00 94.44 303 LYS A N 1
ATOM 2390 C CA . LYS A 1 303 ? -5.561 6.791 -1.072 1.00 94.44 303 LYS A CA 1
ATOM 2391 C C . LYS A 1 303 ? -5.396 6.782 0.447 1.00 94.44 303 LYS A C 1
ATOM 2393 O O . LYS A 1 303 ? -4.493 7.438 0.950 1.00 94.44 303 LYS A O 1
ATOM 2398 N N . ALA A 1 304 ? -6.251 6.027 1.128 1.00 93.69 304 ALA A N 1
ATOM 2399 C CA . ALA A 1 304 ? -6.306 5.907 2.576 1.00 93.69 304 ALA A CA 1
ATOM 2400 C C . ALA A 1 304 ? -6.779 4.495 2.971 1.00 93.69 304 ALA A C 1
ATOM 2402 O O . ALA A 1 304 ? -7.409 3.812 2.142 1.00 93.69 304 ALA A O 1
ATOM 2403 N N . PRO A 1 305 ? -6.474 4.053 4.201 1.00 94.88 305 PRO A N 1
ATOM 2404 C CA . PRO A 1 305 ? -7.040 2.833 4.757 1.00 94.88 305 PRO A CA 1
ATOM 2405 C C . PRO A 1 305 ? -8.559 2.930 4.911 1.00 94.88 305 PRO A C 1
ATOM 2407 O O . PRO A 1 305 ? -9.152 4.006 4.923 1.00 94.88 305 PRO A O 1
ATOM 2410 N N . SER A 1 306 ? -9.193 1.769 4.963 1.00 93.69 306 SER A N 1
ATOM 2411 C CA . SER A 1 306 ? -10.609 1.583 5.254 1.00 93.69 306 SER A CA 1
ATOM 2412 C C . SER A 1 306 ? -10.767 0.903 6.607 1.00 93.69 306 SER A C 1
ATOM 2414 O O . SER A 1 306 ? -9.821 0.313 7.122 1.00 93.69 306 SER A O 1
ATOM 2416 N N . ILE A 1 307 ? -11.993 0.904 7.135 1.00 92.75 307 ILE A N 1
ATOM 2417 C CA . ILE A 1 307 ? -12.366 0.172 8.357 1.00 92.75 307 ILE A CA 1
ATOM 2418 C C . ILE A 1 307 ? -11.880 -1.287 8.325 1.00 92.75 307 ILE A C 1
ATOM 2420 O O . ILE A 1 307 ? -11.403 -1.789 9.338 1.00 92.75 307 ILE A O 1
ATOM 2424 N N . GLU A 1 308 ? -11.958 -1.950 7.167 1.00 93.56 308 GLU A N 1
ATOM 2425 C CA . GLU A 1 308 ? -11.534 -3.346 7.032 1.00 93.56 308 GLU A CA 1
ATOM 2426 C C . GLU A 1 308 ? -10.020 -3.511 7.219 1.00 93.56 308 GLU A C 1
ATOM 2428 O O . GLU A 1 308 ? -9.599 -4.460 7.862 1.00 93.56 308 GLU A O 1
ATOM 2433 N N . ASP A 1 309 ? -9.203 -2.550 6.777 1.00 93.88 309 ASP A N 1
ATOM 2434 C CA . ASP A 1 309 ? -7.743 -2.624 6.938 1.00 93.88 309 ASP A CA 1
ATOM 2435 C C . ASP A 1 309 ? -7.323 -2.564 8.408 1.00 93.88 309 ASP A C 1
ATOM 2437 O O . ASP A 1 309 ? -6.386 -3.249 8.816 1.00 93.88 309 ASP A O 1
ATOM 2441 N N . TYR A 1 310 ? -8.025 -1.756 9.210 1.00 94.31 310 TYR A N 1
ATOM 2442 C CA . TYR A 1 310 ? -7.798 -1.693 10.652 1.00 94.31 310 TYR A CA 1
ATOM 2443 C C . TYR A 1 310 ? -8.189 -3.011 11.329 1.00 94.31 310 TYR A C 1
ATOM 2445 O O . TYR A 1 310 ? -7.456 -3.503 12.184 1.00 94.31 310 TYR A O 1
ATOM 2453 N N . ILE A 1 311 ? -9.322 -3.602 10.935 1.00 93.81 311 ILE A N 1
ATOM 2454 C CA . ILE A 1 311 ? -9.794 -4.882 11.478 1.00 93.81 311 ILE A CA 1
ATOM 2455 C C . ILE A 1 311 ? -8.834 -6.016 11.102 1.00 93.81 311 ILE A C 1
ATOM 2457 O O . ILE A 1 311 ? -8.412 -6.762 11.984 1.00 93.81 311 ILE A O 1
ATOM 2461 N N . GLU A 1 312 ? -8.453 -6.123 9.828 1.00 93.88 312 GLU A N 1
ATOM 2462 C CA . GLU A 1 312 ? -7.496 -7.120 9.342 1.00 93.88 312 GLU A CA 1
ATOM 2463 C C . GLU A 1 312 ? -6.155 -7.001 10.068 1.00 93.88 312 GLU A C 1
ATOM 2465 O O . GLU A 1 312 ? -5.628 -8.004 10.541 1.00 93.88 312 GLU A O 1
ATOM 2470 N N . PHE A 1 313 ? -5.626 -5.785 10.244 1.00 94.44 313 PHE A N 1
ATOM 2471 C CA . PHE A 1 313 ? -4.384 -5.578 10.990 1.00 94.44 313 PHE A CA 1
ATOM 2472 C C . PHE A 1 313 ? -4.472 -6.082 12.438 1.00 94.44 313 PHE A C 1
ATOM 2474 O O . PHE A 1 313 ? -3.539 -6.717 12.938 1.00 94.44 313 PHE A O 1
ATOM 2481 N N . LEU A 1 314 ? -5.583 -5.808 13.128 1.00 94.06 314 LEU A N 1
ATOM 2482 C CA . LEU A 1 314 ? -5.777 -6.252 14.509 1.00 94.06 314 LEU A CA 1
ATOM 2483 C C . LEU A 1 314 ? -5.907 -7.781 14.596 1.00 94.06 314 LEU A C 1
ATOM 2485 O O . LEU A 1 314 ? -5.361 -8.391 15.515 1.00 94.06 314 LEU A O 1
ATOM 2489 N N . GLN A 1 315 ? -6.570 -8.408 13.623 1.00 93.38 315 GLN A N 1
ATOM 2490 C CA . GLN A 1 315 ? -6.686 -9.866 13.525 1.00 93.38 315 GLN A CA 1
ATOM 2491 C C . GLN A 1 315 ? -5.348 -10.530 13.178 1.00 93.38 315 GLN A C 1
ATOM 2493 O O . GLN A 1 315 ? -4.982 -11.532 13.783 1.00 93.38 315 GLN A O 1
ATOM 2498 N N . GLU A 1 316 ? -4.582 -9.967 12.245 1.00 92.69 316 GLU A N 1
ATOM 2499 C CA . GLU A 1 316 ? -3.227 -10.414 11.907 1.00 92.69 316 GLU A CA 1
ATOM 2500 C C . GLU A 1 316 ? -2.291 -10.332 13.119 1.00 92.69 316 GLU A C 1
ATOM 2502 O O . GLU A 1 316 ? -1.521 -11.263 13.375 1.00 92.69 316 GLU A O 1
ATOM 2507 N N . SER A 1 317 ? -2.383 -9.240 13.885 1.00 91.50 317 SER A N 1
ATOM 2508 C CA . SER A 1 317 ? -1.647 -9.065 15.139 1.00 91.50 317 SER A CA 1
ATOM 2509 C C . SER A 1 317 ? -2.060 -10.119 16.171 1.00 91.50 317 SER A C 1
ATOM 2511 O O . SER A 1 317 ? -1.197 -10.799 16.724 1.00 91.50 317 SER A O 1
ATOM 2513 N N . GLN A 1 318 ? -3.362 -10.359 16.360 1.00 92.25 318 GLN A N 1
ATOM 2514 C CA . GLN A 1 318 ? -3.847 -11.411 17.260 1.00 92.25 318 GLN A CA 1
ATOM 2515 C C . GLN A 1 318 ? -3.377 -12.805 16.831 1.00 92.25 318 GLN A C 1
ATOM 2517 O O . GLN A 1 318 ? -2.926 -13.579 17.664 1.00 92.25 318 GLN A O 1
ATOM 2522 N N . ASN A 1 319 ? -3.418 -13.122 15.537 1.00 91.31 319 ASN A N 1
ATOM 2523 C CA . ASN A 1 319 ? -2.961 -14.413 15.019 1.00 91.31 319 ASN A CA 1
ATOM 2524 C C . ASN A 1 319 ? -1.453 -14.628 15.210 1.00 91.31 319 ASN A C 1
ATOM 2526 O O . ASN A 1 319 ? -1.003 -15.767 15.293 1.00 91.31 319 ASN A O 1
ATOM 2530 N N . THR A 1 320 ? -0.675 -13.545 15.266 1.00 90.31 320 THR A N 1
ATOM 2531 C CA . THR A 1 320 ? 0.786 -13.608 15.411 1.00 90.31 320 THR A CA 1
ATOM 2532 C C . THR A 1 320 ? 1.210 -13.785 16.866 1.00 90.31 320 THR A C 1
ATOM 2534 O O . THR A 1 320 ? 2.088 -14.595 17.139 1.00 90.31 320 THR A O 1
ATOM 2537 N N . HIS A 1 321 ? 0.576 -13.064 17.794 1.00 87.56 321 HIS A N 1
ATOM 2538 C CA . HIS A 1 321 ? 0.902 -13.128 19.226 1.00 87.56 321 HIS A CA 1
ATOM 2539 C C . HIS A 1 321 ? 0.049 -14.150 19.999 1.00 87.56 321 HIS A C 1
ATOM 2541 O O . HIS A 1 321 ? 0.364 -14.513 21.130 1.00 87.56 321 HIS A O 1
ATOM 2547 N N . GLY A 1 322 ? -1.048 -14.630 19.410 1.00 85.25 322 GLY A N 1
ATOM 2548 C CA . GLY A 1 322 ? -1.999 -15.517 20.068 1.00 85.25 322 GLY A CA 1
ATOM 2549 C C . GLY A 1 322 ? -2.557 -14.891 21.347 1.00 85.25 322 GLY A C 1
ATOM 2550 O O . GLY A 1 322 ? -3.110 -13.793 21.331 1.00 85.25 322 GLY A O 1
ATOM 2551 N N . ASN A 1 323 ? -2.391 -15.602 22.465 1.00 82.88 323 ASN A N 1
ATOM 2552 C CA . ASN A 1 323 ? -2.811 -15.149 23.793 1.00 82.88 323 ASN A CA 1
ATOM 2553 C C . ASN A 1 323 ? -1.677 -14.495 24.600 1.00 82.88 323 ASN A C 1
ATOM 2555 O O . ASN A 1 323 ? -1.863 -14.242 25.792 1.00 82.88 323 ASN A O 1
ATOM 2559 N N . GLU A 1 324 ? -0.506 -14.258 24.012 1.00 89.69 324 GLU A N 1
ATOM 2560 C CA . GLU A 1 324 ? 0.623 -13.648 24.716 1.00 89.69 324 GLU A CA 1
ATOM 2561 C C . GLU A 1 324 ? 0.426 -12.132 24.907 1.00 89.69 324 GLU A C 1
ATOM 2563 O O . GLU A 1 324 ? -0.250 -11.481 24.103 1.00 89.69 324 GLU A O 1
ATOM 2568 N N . PRO A 1 325 ? 0.961 -11.553 25.998 1.00 90.44 325 PRO A N 1
ATOM 2569 C CA . PRO A 1 325 ? 0.942 -10.110 26.190 1.00 90.44 325 PRO A CA 1
ATOM 2570 C C . PRO A 1 325 ? 1.878 -9.418 25.190 1.00 90.44 325 PRO A C 1
ATOM 2572 O O . PRO A 1 325 ? 3.015 -9.841 24.991 1.00 90.44 325 PRO A O 1
ATOM 2575 N N . LEU A 1 326 ? 1.398 -8.328 24.600 1.00 92.69 326 LEU A N 1
ATOM 2576 C CA . LEU A 1 326 ? 2.162 -7.449 23.722 1.00 92.69 326 LEU A CA 1
ATOM 2577 C C . LEU A 1 326 ? 3.184 -6.628 24.513 1.00 92.69 326 LEU A C 1
ATOM 2579 O O . LEU A 1 326 ? 2.951 -6.262 25.672 1.00 92.69 326 LEU A O 1
ATOM 2583 N N . CYS A 1 327 ? 4.294 -6.272 23.867 1.00 92.94 327 CYS A N 1
ATOM 2584 C CA . CYS A 1 327 ? 5.237 -5.317 24.446 1.00 92.94 327 CYS A CA 1
ATOM 2585 C C . CYS A 1 327 ? 4.710 -3.870 24.358 1.00 92.94 327 CYS A C 1
ATOM 2587 O O . CYS A 1 327 ? 3.770 -3.567 23.623 1.00 92.94 327 CYS A O 1
ATOM 2589 N N . ASP A 1 328 ? 5.330 -2.936 25.084 1.00 90.75 328 ASP A N 1
ATOM 2590 C CA . ASP A 1 328 ? 4.838 -1.552 25.186 1.00 90.75 328 ASP A CA 1
ATOM 2591 C C . ASP A 1 328 ? 4.779 -0.800 23.848 1.00 90.75 328 ASP A C 1
ATOM 2593 O O . ASP A 1 328 ? 3.967 0.115 23.689 1.00 90.75 328 ASP A O 1
ATOM 2597 N N . SER A 1 329 ? 5.659 -1.113 22.890 1.00 91.12 329 SER A N 1
ATOM 2598 C CA . SER A 1 329 ? 5.610 -0.503 21.553 1.00 91.12 329 SER A CA 1
ATOM 2599 C C . SER A 1 329 ? 4.430 -1.022 20.736 1.00 91.12 329 SER A C 1
ATOM 2601 O O . SER A 1 329 ? 3.725 -0.226 20.123 1.00 91.12 329 SER A O 1
ATOM 2603 N N . GLU A 1 330 ? 4.182 -2.331 20.777 1.00 91.75 330 GLU A N 1
ATOM 2604 C CA . GLU A 1 330 ? 3.071 -2.981 20.071 1.00 91.75 330 GLU A CA 1
ATOM 2605 C C . GLU A 1 330 ? 1.723 -2.585 20.683 1.00 91.75 330 GLU A C 1
ATOM 2607 O O . GLU A 1 330 ? 0.790 -2.244 19.961 1.00 91.75 330 GLU A O 1
ATOM 2612 N N . SER A 1 331 ? 1.628 -2.534 22.015 1.00 93.00 331 SER A N 1
ATOM 2613 C CA . SER A 1 331 ? 0.433 -2.066 22.726 1.00 93.00 331 SER A CA 1
ATOM 2614 C C . SER A 1 331 ? 0.061 -0.636 22.326 1.00 93.00 331 SER A C 1
ATOM 2616 O O . SER A 1 331 ? -1.090 -0.372 21.979 1.00 93.00 331 SER A O 1
ATOM 2618 N N . ARG A 1 332 ? 1.037 0.286 22.285 1.00 93.00 332 ARG A N 1
ATOM 2619 C CA . ARG A 1 332 ? 0.816 1.671 21.826 1.00 93.00 332 ARG A CA 1
ATOM 2620 C C . ARG A 1 332 ? 0.358 1.735 20.372 1.00 93.00 332 ARG A C 1
ATOM 2622 O O . ARG A 1 332 ? -0.538 2.509 20.044 1.00 93.00 332 ARG A O 1
ATOM 2629 N N . GLN A 1 333 ? 0.943 0.909 19.514 1.00 93.44 333 GLN A N 1
ATOM 2630 C CA . GLN A 1 333 ? 0.551 0.820 18.114 1.00 93.44 333 GLN A CA 1
ATOM 2631 C C . GLN A 1 333 ? -0.893 0.325 17.951 1.00 93.44 333 GLN A C 1
ATOM 2633 O O . GLN A 1 333 ? -1.679 0.930 17.222 1.00 93.44 333 GLN A O 1
ATOM 2638 N N . VAL A 1 334 ? -1.265 -0.743 18.658 1.00 94.62 334 VAL A N 1
ATOM 2639 C CA . VAL A 1 334 ? -2.631 -1.281 18.666 1.00 94.62 334 VAL A CA 1
ATOM 2640 C C . VAL A 1 334 ? -3.621 -0.234 19.165 1.00 94.62 334 VAL A C 1
ATOM 2642 O O . VAL A 1 334 ? -4.667 -0.047 18.547 1.00 94.62 334 VAL A O 1
ATOM 2645 N N . LEU A 1 335 ? -3.298 0.487 20.239 1.00 94.19 335 LEU A N 1
ATOM 2646 C CA . LEU A 1 335 ? -4.145 1.564 20.756 1.00 94.19 335 LEU A CA 1
ATOM 2647 C C . LEU A 1 335 ? -4.325 2.689 19.730 1.00 94.19 335 LEU A C 1
ATOM 2649 O O . LEU A 1 335 ? -5.445 3.156 19.528 1.00 94.19 335 LEU A O 1
ATOM 2653 N N . GLN A 1 336 ? -3.264 3.067 19.015 1.00 94.56 336 GLN A N 1
ATOM 2654 C CA . GLN A 1 336 ? -3.349 4.056 17.941 1.00 94.56 336 GLN A CA 1
ATOM 2655 C C . GLN A 1 336 ? -4.235 3.575 16.777 1.00 94.56 336 GLN A C 1
ATOM 2657 O O . GLN A 1 336 ? -5.050 4.338 16.256 1.00 94.56 336 GLN A O 1
ATOM 2662 N N . VAL A 1 337 ? -4.133 2.300 16.393 1.00 94.75 337 VAL A N 1
ATOM 2663 C CA . VAL A 1 337 ? -5.013 1.679 15.389 1.00 94.75 337 VAL A CA 1
ATOM 2664 C C . VAL A 1 337 ? -6.474 1.685 15.850 1.00 94.75 337 VAL A C 1
ATOM 2666 O O . VAL A 1 337 ? -7.362 2.055 15.081 1.00 94.75 337 VAL A O 1
ATOM 2669 N N . LEU A 1 338 ? -6.730 1.328 17.110 1.00 94.62 338 LEU A N 1
ATOM 2670 C CA . LEU A 1 338 ? -8.064 1.330 17.713 1.00 94.62 338 LEU A CA 1
ATOM 2671 C C . LEU A 1 338 ? -8.668 2.740 17.793 1.00 94.62 338 LEU A C 1
ATOM 2673 O O . LEU A 1 338 ? -9.866 2.899 17.547 1.00 94.62 338 LEU A O 1
ATOM 2677 N N . HIS A 1 339 ? -7.853 3.760 18.077 1.00 93.31 339 HIS A N 1
ATOM 2678 C CA . HIS A 1 339 ? -8.248 5.172 18.035 1.00 93.31 339 HIS A CA 1
ATOM 2679 C C . HIS A 1 339 ? -8.735 5.586 16.637 1.00 93.31 339 HIS A C 1
ATOM 2681 O O . HIS A 1 339 ? -9.840 6.123 16.484 1.00 93.31 339 HIS A O 1
ATOM 2687 N N . HIS A 1 340 ? -7.941 5.294 15.600 1.00 92.94 340 HIS A N 1
ATOM 2688 C CA . HIS A 1 340 ? -8.313 5.601 14.217 1.00 92.94 340 HIS A CA 1
ATOM 2689 C C . HIS A 1 340 ? -9.579 4.852 13.790 1.00 92.94 340 HIS A C 1
ATOM 2691 O O . HIS A 1 340 ? -10.501 5.468 13.256 1.00 92.94 340 HIS A O 1
ATOM 2697 N N . LEU A 1 341 ? -9.681 3.560 14.118 1.00 93.94 341 LEU A N 1
ATOM 2698 C CA . LEU A 1 341 ? -10.875 2.760 13.853 1.00 93.94 341 LEU A CA 1
ATOM 2699 C C . LEU A 1 341 ? -12.122 3.345 14.533 1.00 93.94 341 LEU A C 1
ATOM 2701 O O . LEU A 1 341 ? -13.159 3.500 13.890 1.00 93.94 341 LEU A O 1
ATOM 2705 N N . GLY A 1 342 ? -12.038 3.695 15.820 1.00 92.12 342 GLY A N 1
ATOM 2706 C CA . GLY A 1 342 ? -13.154 4.292 16.557 1.00 92.12 342 GLY A CA 1
ATOM 2707 C C . GLY A 1 342 ? -13.621 5.615 15.945 1.00 92.12 342 GLY A C 1
ATOM 2708 O O . GLY A 1 342 ? -14.824 5.865 15.842 1.00 92.12 342 GLY A O 1
ATOM 2709 N N . THR A 1 343 ? -12.679 6.440 15.489 1.00 92.44 343 THR A N 1
ATOM 2710 C CA . THR A 1 343 ? -12.966 7.710 14.812 1.00 92.44 343 THR A CA 1
ATOM 2711 C C . THR A 1 343 ? -13.671 7.488 13.470 1.00 92.44 343 THR A C 1
ATOM 2713 O O . THR A 1 343 ? -14.721 8.089 13.226 1.00 92.44 343 THR A O 1
ATOM 2716 N N . ASP A 1 344 ? -13.162 6.578 12.638 1.00 91.38 344 ASP A N 1
ATOM 2717 C CA . ASP A 1 344 ? -13.733 6.263 11.324 1.00 91.38 344 ASP A CA 1
ATOM 2718 C C . ASP A 1 344 ? -15.139 5.659 11.425 1.00 91.38 344 ASP A C 1
ATOM 2720 O O . ASP A 1 344 ? -16.022 5.996 10.630 1.00 91.38 344 ASP A O 1
ATOM 2724 N N . LEU A 1 345 ? -15.387 4.807 12.424 1.00 91.88 345 LEU A N 1
ATOM 2725 C CA . LEU A 1 345 ? -16.706 4.214 12.648 1.00 91.88 345 LEU A CA 1
ATOM 2726 C C . LEU A 1 345 ? -17.768 5.261 12.982 1.00 91.88 345 LEU A C 1
ATOM 2728 O O . LEU A 1 345 ? -18.873 5.211 12.437 1.00 91.88 345 LEU A O 1
ATOM 2732 N N . ILE A 1 346 ? -17.430 6.233 13.835 1.00 89.81 346 ILE A N 1
ATOM 2733 C CA . ILE A 1 346 ? -18.341 7.332 14.172 1.00 89.81 346 ILE A CA 1
ATOM 2734 C C . ILE A 1 346 ? -18.586 8.222 12.959 1.00 89.81 346 ILE A C 1
ATOM 2736 O O . ILE A 1 346 ? -19.743 8.523 12.663 1.00 89.81 346 ILE A O 1
ATOM 2740 N N . GLN A 1 347 ? -17.525 8.629 12.256 1.00 89.19 347 GLN A N 1
ATOM 2741 C CA . GLN A 1 347 ? -17.635 9.527 11.104 1.00 89.19 347 GLN A CA 1
ATOM 2742 C C . GLN A 1 347 ? -18.451 8.913 9.961 1.00 89.19 347 GLN A C 1
ATOM 2744 O O . GLN A 1 347 ? -19.218 9.614 9.307 1.00 89.19 347 GLN A O 1
ATOM 2749 N N . GLN A 1 348 ? -18.314 7.605 9.731 1.00 88.88 348 GLN A N 1
ATOM 2750 C CA . GLN A 1 348 ? -19.032 6.894 8.671 1.00 88.88 348 GLN A CA 1
ATOM 2751 C C . GLN A 1 348 ? -20.379 6.312 9.130 1.00 88.88 348 GLN A C 1
ATOM 2753 O O . GLN A 1 348 ? -21.052 5.661 8.331 1.00 88.88 348 GLN A O 1
ATOM 2758 N N . HIS A 1 349 ? -20.773 6.516 10.395 1.00 86.38 349 HIS A N 1
ATOM 2759 C CA . HIS A 1 349 ? -21.970 5.930 11.013 1.00 86.38 349 HIS A CA 1
ATOM 2760 C C . HIS A 1 349 ? -22.083 4.408 10.811 1.00 86.38 349 HIS A C 1
ATOM 2762 O O . HIS A 1 349 ? -23.158 3.876 10.527 1.00 86.38 349 HIS A O 1
ATOM 2768 N N . ARG A 1 350 ? -20.959 3.696 10.940 1.00 85.50 350 ARG A N 1
ATOM 2769 C CA . ARG A 1 350 ? -20.887 2.237 10.788 1.00 85.50 350 ARG A CA 1
ATOM 2770 C C . ARG A 1 350 ? -20.720 1.557 12.140 1.00 85.50 350 ARG A C 1
ATOM 2772 O O . ARG A 1 350 ? -20.100 2.102 13.048 1.00 85.50 350 ARG A O 1
ATOM 2779 N N . SER A 1 351 ? -21.242 0.340 12.247 1.00 82.69 351 SER A N 1
ATOM 2780 C CA . SER A 1 351 ? -20.992 -0.561 13.371 1.00 82.69 351 SER A CA 1
ATOM 2781 C C . SER A 1 351 ? -20.161 -1.759 12.915 1.00 82.69 351 SER A C 1
ATOM 2783 O O . SER A 1 351 ? -20.190 -2.151 11.745 1.00 82.69 351 SER A O 1
ATOM 2785 N N . VAL A 1 352 ? -19.403 -2.339 13.844 1.00 84.12 352 VAL A N 1
ATOM 2786 C CA . VAL A 1 352 ? -18.614 -3.557 13.617 1.00 84.12 352 VAL A CA 1
ATOM 2787 C C . VAL A 1 352 ? -19.174 -4.662 14.492 1.00 84.12 352 VAL A C 1
ATOM 2789 O O . VAL A 1 352 ? -19.510 -4.439 15.654 1.00 84.12 352 VAL A O 1
ATOM 2792 N N . ALA A 1 353 ? -19.269 -5.869 13.939 1.00 83.25 353 ALA A N 1
ATOM 2793 C CA . ALA A 1 353 ? -19.651 -7.035 14.717 1.00 83.25 353 ALA A CA 1
ATOM 2794 C C . ALA A 1 353 ? -18.572 -7.347 15.771 1.00 83.25 353 ALA A C 1
ATOM 2796 O O . ALA A 1 353 ? -17.393 -7.486 15.441 1.00 83.25 353 ALA A O 1
ATOM 2797 N N . LEU A 1 354 ? -18.981 -7.488 17.035 1.00 81.50 354 LEU A N 1
ATOM 2798 C CA . LEU A 1 354 ? -18.077 -7.681 18.181 1.00 81.50 354 LEU A CA 1
ATOM 2799 C C . LEU A 1 354 ? -17.155 -8.904 18.056 1.00 81.50 354 LEU A C 1
ATOM 2801 O O . LEU A 1 354 ? -16.069 -8.917 18.621 1.00 81.50 354 LEU A O 1
ATOM 2805 N N . ASN A 1 355 ? -17.573 -9.930 17.317 1.00 82.75 355 ASN A N 1
ATOM 2806 C CA . ASN A 1 355 ? -16.767 -11.126 17.069 1.00 82.75 355 ASN A CA 1
ATOM 2807 C C . ASN A 1 355 ? -15.608 -10.885 16.087 1.00 82.75 355 ASN A C 1
ATOM 2809 O O . ASN A 1 355 ? -14.630 -11.622 16.122 1.00 82.75 355 ASN A O 1
ATOM 2813 N N . ARG A 1 356 ? -15.710 -9.874 15.216 1.00 87.38 356 ARG A N 1
ATOM 2814 C CA . ARG A 1 356 ? -14.656 -9.501 14.260 1.00 87.38 356 ARG A CA 1
ATOM 2815 C C . ARG A 1 356 ? -13.681 -8.485 14.839 1.00 87.38 356 ARG A C 1
ATOM 2817 O O . ARG A 1 356 ? -12.545 -8.421 14.381 1.00 87.38 356 ARG A O 1
ATOM 2824 N N . LEU A 1 357 ? -14.135 -7.684 15.800 1.00 92.06 357 LEU A N 1
ATOM 2825 C CA . LEU A 1 357 ? -13.323 -6.663 16.441 1.00 92.06 357 LEU A CA 1
ATOM 2826 C C . LEU A 1 357 ? -12.427 -7.291 17.511 1.00 92.06 357 LEU A C 1
ATOM 2828 O O . LEU A 1 357 ? -12.903 -7.984 18.409 1.00 92.06 357 LEU A O 1
ATOM 2832 N N . VAL A 1 358 ? -11.136 -6.997 17.426 1.00 94.00 358 VAL A N 1
ATOM 2833 C CA . VAL A 1 358 ? -10.140 -7.340 18.441 1.00 94.00 358 VAL A CA 1
ATOM 2834 C C . VAL A 1 358 ? -9.787 -6.067 19.201 1.00 94.00 358 VAL A C 1
ATOM 2836 O O . VAL A 1 358 ? -9.659 -5.002 18.603 1.00 94.00 358 VAL A O 1
ATOM 2839 N N . VAL A 1 359 ? -9.660 -6.167 20.518 1.00 93.94 359 VAL A N 1
ATOM 2840 C CA . VAL A 1 359 ? -9.379 -5.054 21.430 1.00 93.94 359 VAL A CA 1
ATOM 2841 C C . VAL A 1 359 ? -8.241 -5.415 22.375 1.00 93.94 359 VAL A C 1
ATOM 2843 O O . VAL A 1 359 ? -7.969 -6.591 22.623 1.00 93.94 359 VAL A O 1
ATOM 2846 N N . LEU A 1 360 ? -7.573 -4.391 22.905 1.00 94.81 360 LEU A N 1
ATOM 2847 C CA . LEU A 1 360 ? -6.503 -4.564 23.879 1.00 94.81 360 LEU A CA 1
ATOM 2848 C C . LEU A 1 360 ? -7.086 -4.668 25.292 1.00 94.81 360 LEU A C 1
ATOM 2850 O O . LEU A 1 360 ? -7.860 -3.812 25.725 1.00 94.81 360 LEU A O 1
ATOM 2854 N N . SER A 1 361 ? -6.705 -5.720 26.009 1.00 92.88 361 SER A N 1
ATOM 2855 C CA . SER A 1 361 ? -7.021 -5.893 27.427 1.00 92.88 361 SER A CA 1
ATOM 2856 C C . SER A 1 361 ? -6.039 -5.138 28.332 1.00 92.88 361 SER A C 1
ATOM 2858 O O . SER A 1 361 ? -4.920 -4.825 27.932 1.00 92.88 361 SER A O 1
ATOM 2860 N N . ALA A 1 362 ? -6.414 -4.909 29.590 1.00 89.25 362 ALA A N 1
ATOM 2861 C CA . ALA A 1 362 ? -5.549 -4.336 30.623 1.00 89.25 362 ALA A CA 1
ATOM 2862 C C . ALA A 1 362 ? -4.305 -5.198 30.924 1.00 89.25 362 ALA A C 1
ATOM 2864 O O . ALA A 1 362 ? -3.323 -4.699 31.461 1.00 89.25 362 ALA A O 1
ATOM 2865 N N . ALA A 1 363 ? -4.322 -6.483 30.553 1.00 88.12 363 ALA A N 1
ATOM 2866 C CA . ALA A 1 363 ? -3.175 -7.386 30.649 1.00 88.12 363 ALA A CA 1
ATOM 2867 C C . ALA A 1 363 ? -2.272 -7.355 29.394 1.00 88.12 363 ALA A C 1
ATOM 2869 O O . ALA A 1 363 ? -1.489 -8.282 29.190 1.00 88.12 363 ALA A O 1
ATOM 2870 N N . ASN A 1 364 ? -2.417 -6.340 28.531 1.00 91.88 364 ASN A N 1
ATOM 2871 C CA . ASN A 1 364 ? -1.734 -6.182 27.240 1.00 91.88 364 ASN A CA 1
ATOM 2872 C C . ASN A 1 364 ? -1.955 -7.332 26.244 1.00 91.88 364 ASN A C 1
ATOM 2874 O O . ASN A 1 364 ? -1.170 -7.521 25.324 1.00 91.88 364 ASN A O 1
ATOM 2878 N N . ARG A 1 365 ? -3.035 -8.104 26.388 1.00 92.50 365 ARG A N 1
ATOM 2879 C CA . ARG A 1 365 ? -3.397 -9.185 25.453 1.00 92.50 365 ARG A CA 1
ATOM 2880 C C . ARG A 1 365 ? -4.466 -8.737 24.466 1.00 92.50 365 ARG A C 1
ATOM 2882 O O . ARG A 1 365 ? -5.370 -7.988 24.848 1.00 92.50 365 ARG A O 1
ATOM 2889 N N . LEU A 1 366 ? -4.402 -9.254 23.242 1.00 93.12 366 LEU A N 1
ATOM 2890 C CA . LEU A 1 366 ? -5.406 -9.040 22.199 1.00 93.12 366 LEU A CA 1
ATOM 2891 C C . LEU A 1 366 ? -6.565 -10.028 22.350 1.00 93.12 366 LEU A C 1
ATOM 2893 O O . LEU A 1 366 ? -6.393 -11.237 22.199 1.00 93.12 366 LEU A O 1
ATOM 2897 N N . VAL A 1 367 ? -7.763 -9.515 22.620 1.00 91.25 367 VAL A N 1
ATOM 2898 C CA . VAL A 1 367 ? -8.966 -10.323 22.871 1.00 91.25 367 VAL A CA 1
ATOM 2899 C C . VAL A 1 367 ? -10.106 -9.907 21.951 1.00 91.25 367 VAL A C 1
ATOM 2901 O O . VAL A 1 367 ? -10.157 -8.776 21.475 1.00 91.25 367 VAL A O 1
ATOM 2904 N N . SER A 1 368 ? -11.055 -10.809 21.697 1.00 90.38 368 SER A N 1
ATOM 2905 C CA . SER A 1 368 ? -12.275 -10.436 20.973 1.00 90.38 368 SER A CA 1
ATOM 2906 C C . SER A 1 368 ? -13.088 -9.423 21.783 1.00 90.38 368 SER A C 1
ATOM 2908 O O . SER A 1 368 ? -13.305 -9.602 22.983 1.00 90.38 368 SER A O 1
ATOM 2910 N N . ALA A 1 369 ? -13.617 -8.397 21.117 1.00 90.06 369 ALA A N 1
ATOM 2911 C CA . ALA A 1 369 ? -14.487 -7.398 21.731 1.00 90.06 369 ALA A CA 1
ATOM 2912 C C . ALA A 1 369 ? -15.776 -7.999 22.315 1.00 90.06 369 ALA A C 1
ATOM 2914 O O . ALA A 1 369 ? -16.373 -7.416 23.214 1.00 90.06 369 ALA A O 1
ATOM 2915 N N . ALA A 1 370 ? -16.198 -9.180 21.849 1.00 87.44 370 ALA A N 1
ATOM 2916 C CA . ALA A 1 370 ? -17.324 -9.908 22.432 1.00 87.44 370 ALA A CA 1
ATOM 2917 C C . ALA A 1 370 ? -17.040 -10.430 23.857 1.00 87.44 370 ALA A C 1
ATOM 2919 O O . ALA A 1 370 ? -17.988 -10.595 24.637 1.00 87.44 370 ALA A O 1
ATOM 2920 N N . ALA A 1 371 ? -15.763 -10.677 24.174 1.00 85.81 371 ALA A N 1
ATOM 2921 C CA . ALA A 1 371 ? -15.272 -11.179 25.457 1.00 85.81 371 ALA A CA 1
ATOM 2922 C C . ALA A 1 371 ? -14.687 -10.087 26.371 1.00 85.81 371 ALA A C 1
ATOM 2924 O O . ALA A 1 371 ? -14.471 -10.337 27.554 1.00 85.81 371 ALA A O 1
ATOM 2925 N N . GLY A 1 372 ? -14.439 -8.888 25.834 1.00 88.31 372 GLY A N 1
ATOM 2926 C CA . GLY A 1 372 ? -13.916 -7.749 26.584 1.00 88.31 372 GLY A CA 1
ATOM 2927 C C . GLY A 1 372 ? -14.998 -6.940 27.307 1.00 88.31 372 GLY A C 1
ATOM 2928 O O . GLY A 1 372 ? -16.096 -6.745 26.781 1.00 88.31 372 GLY A O 1
ATOM 2929 N N . TYR A 1 373 ? -14.660 -6.418 28.489 1.00 89.12 373 TYR A N 1
ATOM 2930 C CA . TYR A 1 373 ? -15.532 -5.567 29.303 1.00 89.12 373 TYR A CA 1
ATOM 2931 C C . TYR A 1 373 ? -14.871 -4.232 29.639 1.00 89.12 373 TYR A C 1
ATOM 2933 O O . TYR A 1 373 ? -13.706 -4.172 30.029 1.00 89.12 373 TYR A O 1
ATOM 2941 N N . ILE A 1 374 ? -15.632 -3.146 29.531 1.00 90.25 374 ILE A N 1
ATOM 2942 C CA . ILE A 1 374 ? -15.212 -1.821 29.989 1.00 90.25 374 ILE A CA 1
ATOM 2943 C C . ILE A 1 374 ? -15.138 -1.847 31.516 1.00 90.25 374 ILE A C 1
ATOM 2945 O O . ILE A 1 374 ? -16.117 -2.213 32.168 1.00 90.25 374 ILE A O 1
ATOM 2949 N N . ALA A 1 375 ? -14.012 -1.409 32.075 1.00 86.12 375 ALA A N 1
ATOM 2950 C CA . ALA A 1 375 ? -13.809 -1.255 33.512 1.00 86.12 375 ALA A CA 1
ATOM 2951 C C . ALA A 1 375 ? -14.552 -0.014 34.061 1.00 86.12 375 ALA A C 1
ATOM 2953 O O . ALA A 1 375 ? -13.953 0.967 34.484 1.00 86.12 375 ALA A O 1
ATOM 2954 N N . ASP A 1 376 ? -15.888 -0.023 34.001 1.00 85.38 376 ASP A N 1
ATOM 2955 C CA . ASP A 1 376 ? -16.744 1.072 34.488 1.00 85.38 376 ASP A CA 1
ATOM 2956 C C . ASP A 1 376 ? -17.124 0.943 35.975 1.00 85.38 376 ASP A C 1
ATOM 2958 O O . ASP A 1 376 ? -17.762 1.832 36.540 1.00 85.38 376 ASP A O 1
ATOM 2962 N N . ALA A 1 377 ? -16.717 -0.157 36.611 1.00 83.62 377 ALA A N 1
ATOM 2963 C CA . ALA A 1 377 ? -16.991 -0.486 38.003 1.00 83.62 377 ALA A CA 1
ATOM 2964 C C . ALA A 1 377 ? -15.685 -0.834 38.748 1.00 83.62 377 ALA A C 1
ATOM 2966 O O . ALA A 1 377 ? -15.436 -2.009 39.035 1.00 83.62 377 ALA A O 1
ATOM 2967 N N . PRO A 1 378 ? -14.850 0.169 39.092 1.00 79.69 378 PRO A N 1
ATOM 2968 C CA . PRO A 1 378 ? -13.527 -0.055 39.685 1.00 79.69 378 PRO A CA 1
ATOM 2969 C C . PRO A 1 378 ? -13.571 -0.805 41.025 1.00 79.69 378 PRO A C 1
ATOM 2971 O O . PRO A 1 378 ? -12.622 -1.485 41.401 1.00 79.69 378 PRO A O 1
ATOM 2974 N N . TRP A 1 379 ? -14.698 -0.754 41.743 1.00 79.50 379 TRP A N 1
ATOM 2975 C CA . TRP A 1 379 ? -14.900 -1.502 42.992 1.00 79.50 379 TRP A CA 1
ATOM 2976 C C . TRP A 1 379 ? -14.942 -3.029 42.812 1.00 79.50 379 TRP A C 1
ATOM 2978 O O . TRP A 1 379 ? -14.840 -3.756 43.804 1.00 79.50 379 TRP A O 1
ATOM 2988 N N . TYR A 1 380 ? -15.087 -3.522 41.578 1.00 78.75 380 TYR A N 1
ATOM 2989 C CA . TYR A 1 380 ? -15.012 -4.947 41.270 1.00 78.75 380 TYR A CA 1
ATOM 2990 C C . TYR A 1 380 ? -13.633 -5.404 40.766 1.00 78.75 380 TYR A C 1
ATOM 2992 O O . TYR A 1 380 ? -13.355 -6.599 40.805 1.00 78.75 380 TYR A O 1
ATOM 3000 N N . GLU A 1 381 ? -12.750 -4.497 40.334 1.00 73.81 381 GLU A N 1
ATOM 3001 C CA . GLU A 1 381 ? -11.471 -4.854 39.693 1.00 73.81 381 GLU A CA 1
ATOM 3002 C C . GLU A 1 381 ? -10.576 -5.727 40.578 1.00 73.81 381 GLU A C 1
ATOM 3004 O O . GLU A 1 381 ? -9.970 -6.679 40.098 1.00 73.81 381 GLU A O 1
ATOM 3009 N N . SER A 1 382 ? -10.542 -5.459 41.887 1.00 75.44 382 SER A N 1
ATOM 3010 C CA . SER A 1 382 ? -9.748 -6.231 42.851 1.00 75.44 382 SER A CA 1
ATOM 3011 C C . SER A 1 382 ? -10.292 -7.635 43.135 1.00 75.44 382 SER A C 1
ATOM 3013 O O . SER A 1 382 ? -9.634 -8.416 43.821 1.00 75.44 382 SER A O 1
ATOM 3015 N N . ARG A 1 383 ? -11.497 -7.952 42.649 1.00 76.31 383 ARG A N 1
ATOM 3016 C CA . ARG A 1 383 ? -12.226 -9.191 42.957 1.00 76.31 383 ARG A CA 1
ATOM 3017 C C . ARG A 1 383 ? -12.148 -10.217 41.834 1.00 76.31 383 ARG A C 1
ATOM 3019 O O . ARG A 1 383 ? -12.543 -11.361 42.045 1.00 76.31 383 ARG A O 1
ATOM 3026 N N . PHE A 1 384 ? -11.664 -9.816 40.659 1.00 77.88 384 PHE A N 1
ATOM 3027 C CA . PHE A 1 384 ? -11.600 -10.662 39.474 1.00 77.88 384 PHE A CA 1
ATOM 3028 C C . PHE A 1 384 ? -10.168 -11.056 39.145 1.00 77.88 384 PHE A C 1
ATOM 3030 O O . PHE A 1 384 ? -9.235 -10.265 39.271 1.00 77.88 384 PHE A O 1
ATOM 3037 N N . SER A 1 385 ? -10.000 -12.286 38.666 1.00 69.88 385 SER A N 1
ATOM 3038 C CA . SER A 1 385 ? -8.746 -12.704 38.042 1.00 69.88 385 SER A CA 1
ATOM 3039 C C . SER A 1 385 ? -8.742 -12.277 36.573 1.00 69.88 385 SER A C 1
ATOM 3041 O O . SER A 1 385 ? -9.692 -12.557 35.839 1.00 69.88 385 SER A O 1
ATOM 3043 N N . SER A 1 386 ? -7.655 -11.645 36.124 1.00 66.12 386 SER A N 1
ATOM 3044 C CA . SER A 1 386 ? -7.481 -11.165 34.739 1.00 66.12 386 SER A CA 1
ATOM 3045 C C . SER A 1 386 ? -7.528 -12.274 33.677 1.00 66.12 386 SER A C 1
ATOM 3047 O O . SER A 1 386 ? -7.709 -11.993 32.492 1.00 66.12 386 SER A O 1
ATOM 3049 N N . GLU A 1 387 ? -7.389 -13.534 34.095 1.00 69.25 387 GLU A N 1
ATOM 3050 C CA . GLU A 1 387 ? -7.509 -14.716 33.236 1.00 69.25 387 GLU A CA 1
ATOM 3051 C C . GLU A 1 387 ? -8.963 -15.092 32.918 1.00 69.25 387 GLU A C 1
ATOM 3053 O O . GLU A 1 387 ? -9.219 -15.672 31.868 1.00 69.25 387 GLU A O 1
ATOM 3058 N N . GLN A 1 388 ? -9.914 -14.756 33.796 1.00 74.38 388 GLN A N 1
ATOM 3059 C CA . GLN A 1 388 ? -11.334 -15.098 33.633 1.00 74.38 388 GLN A CA 1
ATOM 3060 C C . GLN A 1 388 ? -12.153 -13.937 33.065 1.00 74.38 388 GLN A C 1
ATOM 3062 O O . GLN A 1 388 ? -13.132 -14.160 32.355 1.00 74.38 388 GLN A O 1
ATOM 3067 N N . VAL A 1 389 ? -11.757 -12.696 33.367 1.00 82.44 389 VAL A N 1
ATOM 3068 C CA . VAL A 1 389 ? -12.435 -11.484 32.895 1.00 82.44 389 VAL A CA 1
ATOM 3069 C C . VAL A 1 389 ? -11.433 -10.584 32.190 1.00 82.44 389 VAL A C 1
ATOM 3071 O O . VAL A 1 389 ? -10.500 -10.057 32.797 1.00 82.44 389 VAL A O 1
ATOM 3074 N N . HIS A 1 390 ? -11.652 -10.365 30.896 1.00 87.12 390 HIS A N 1
ATOM 3075 C CA . HIS A 1 390 ? -10.817 -9.472 30.106 1.00 87.12 390 HIS A CA 1
ATOM 3076 C C . HIS A 1 390 ? -11.328 -8.037 30.206 1.00 87.12 390 HIS A C 1
ATOM 3078 O O . HIS A 1 390 ? -12.209 -7.611 29.456 1.00 87.12 390 HIS A O 1
ATOM 3084 N N . LEU A 1 391 ? -10.764 -7.279 31.142 1.00 89.62 391 LEU A N 1
ATOM 3085 C CA . LEU A 1 391 ? -10.987 -5.839 31.209 1.00 89.62 391 LEU A CA 1
ATOM 3086 C C . LEU A 1 391 ? -10.251 -5.152 30.060 1.00 89.62 391 LEU A C 1
ATOM 3088 O O . LEU A 1 391 ? -9.114 -5.512 29.755 1.00 89.62 391 LEU A O 1
ATOM 3092 N N . LEU A 1 392 ? -10.894 -4.181 29.417 1.00 91.06 392 LEU A N 1
ATOM 3093 C CA . LEU A 1 392 ? -10.273 -3.377 28.366 1.00 91.06 392 LEU A CA 1
ATOM 3094 C C . LEU A 1 392 ? -9.156 -2.501 28.936 1.00 91.06 392 LEU A C 1
ATOM 3096 O O . LEU A 1 392 ? -9.207 -2.081 30.092 1.00 91.06 392 LEU A O 1
ATOM 3100 N N . HIS A 1 393 ? -8.155 -2.211 28.108 1.00 92.94 393 HIS A N 1
ATOM 3101 C CA . HIS A 1 393 ? -7.061 -1.316 28.467 1.00 92.94 393 HIS A CA 1
ATOM 3102 C C . HIS A 1 393 ? -7.591 0.081 28.839 1.00 92.94 393 HIS A C 1
ATOM 3104 O O . HIS A 1 393 ? -8.536 0.571 28.215 1.00 92.94 393 HIS A O 1
ATOM 3110 N N . SER A 1 394 ? -6.980 0.744 29.825 1.00 89.12 394 SER A N 1
ATOM 3111 C CA . SER A 1 394 ? -7.439 2.042 30.356 1.00 89.12 394 SER A CA 1
ATOM 3112 C C . SER A 1 394 ? -7.440 3.168 29.315 1.00 89.12 394 SER A C 1
ATOM 3114 O O . SER A 1 394 ? -8.282 4.058 29.367 1.00 89.12 394 SER A O 1
ATOM 3116 N N . GLU A 1 395 ? -6.534 3.101 28.339 1.00 92.00 395 GLU A N 1
ATOM 3117 C CA . GLU A 1 395 ? -6.450 4.038 27.207 1.00 92.00 395 GLU A CA 1
ATOM 3118 C C . GLU A 1 395 ? -7.440 3.726 26.066 1.00 92.00 395 GLU A C 1
ATOM 3120 O O . GLU A 1 395 ? -7.392 4.352 25.009 1.00 92.00 395 GLU A O 1
ATOM 3125 N N . THR A 1 396 ? -8.351 2.761 26.242 1.00 90.69 396 THR A N 1
ATOM 3126 C CA . THR A 1 396 ? -9.384 2.478 25.237 1.00 90.69 396 THR A CA 1
ATOM 3127 C C . THR A 1 396 ? -10.341 3.659 25.120 1.00 90.69 396 THR A C 1
ATOM 3129 O O . THR A 1 396 ? -11.015 4.043 26.076 1.00 90.69 396 THR A O 1
ATOM 3132 N N . GLU A 1 397 ? -10.450 4.220 23.922 1.00 89.50 397 GLU A N 1
ATOM 3133 C CA . GLU A 1 397 ? -11.198 5.453 23.740 1.00 89.50 397 GLU A CA 1
ATOM 3134 C C . GLU A 1 397 ? -12.719 5.308 23.719 1.00 89.50 397 GLU A C 1
ATOM 3136 O O . GLU A 1 397 ? -13.299 4.345 23.206 1.00 89.50 397 GLU A O 1
ATOM 3141 N N . TYR A 1 398 ? -13.377 6.384 24.159 1.00 88.31 398 TYR A N 1
ATOM 3142 C CA . TYR A 1 398 ? -14.830 6.515 24.150 1.00 88.31 398 TYR A CA 1
ATOM 3143 C C . TYR A 1 398 ? -15.450 6.337 22.757 1.00 88.31 398 TYR A C 1
ATOM 3145 O O . TYR A 1 398 ? -16.530 5.756 22.638 1.00 88.31 398 TYR A O 1
ATOM 3153 N N . ASN A 1 399 ? -14.777 6.807 21.700 1.00 90.19 399 ASN A N 1
ATOM 3154 C CA . ASN A 1 399 ? -15.296 6.705 20.337 1.00 90.19 399 ASN A CA 1
ATOM 3155 C C . ASN A 1 399 ? -15.490 5.245 19.915 1.00 90.19 399 ASN A C 1
ATOM 3157 O O . ASN A 1 399 ? -16.559 4.874 19.424 1.00 90.19 399 ASN A O 1
ATOM 3161 N N . LEU A 1 400 ? -14.491 4.403 20.187 1.00 91.38 400 LEU A N 1
ATOM 3162 C CA . LEU A 1 400 ? -14.569 2.969 19.941 1.00 91.38 400 LEU A CA 1
ATOM 3163 C C . LEU A 1 400 ? -15.636 2.314 20.824 1.00 91.38 400 LEU A C 1
ATOM 3165 O O . LEU A 1 400 ? -16.475 1.573 20.315 1.00 91.38 400 LEU A O 1
ATOM 3169 N N . ILE A 1 401 ? -15.640 2.630 22.124 1.00 89.94 401 ILE A N 1
ATOM 3170 C CA . ILE A 1 401 ? -16.619 2.111 23.093 1.00 89.94 401 ILE A CA 1
ATOM 3171 C C . ILE A 1 401 ? -18.052 2.353 22.609 1.00 89.94 401 ILE A C 1
ATOM 3173 O O . ILE A 1 401 ? -18.880 1.439 22.617 1.00 89.94 401 ILE A O 1
ATOM 3177 N N . LYS A 1 402 ? -18.337 3.578 22.158 1.00 86.94 402 LYS A N 1
ATOM 3178 C CA . LYS A 1 402 ? -19.656 3.986 21.678 1.00 86.94 402 LYS A CA 1
ATOM 3179 C C . LYS A 1 402 ? -20.008 3.339 20.339 1.00 86.94 402 LYS A C 1
ATOM 3181 O O . LYS A 1 402 ? -21.122 2.846 20.193 1.00 86.94 402 LYS A O 1
ATOM 3186 N N . ALA A 1 403 ? -19.093 3.344 19.370 1.00 86.56 403 ALA A N 1
ATOM 3187 C CA . ALA A 1 403 ? -19.366 2.849 18.020 1.00 86.56 403 ALA A CA 1
ATOM 3188 C C . ALA A 1 403 ? -19.514 1.321 17.954 1.00 86.56 403 ALA A C 1
ATOM 3190 O O . ALA A 1 403 ? -20.366 0.812 17.227 1.00 86.56 403 ALA A O 1
ATOM 3191 N N . ALA A 1 404 ? -18.707 0.591 18.728 1.00 86.94 404 ALA A N 1
ATOM 3192 C CA . ALA A 1 404 ? -18.770 -0.865 18.806 1.00 86.94 404 ALA A CA 1
ATOM 3193 C C . ALA A 1 404 ? -19.795 -1.373 19.837 1.00 86.94 404 ALA A C 1
ATOM 3195 O O . ALA A 1 404 ? -20.062 -2.570 19.872 1.00 86.94 404 ALA A O 1
ATOM 3196 N N . ASN A 1 405 ? -20.383 -0.485 20.652 1.00 88.38 405 ASN A N 1
ATOM 3197 C CA . ASN A 1 405 ? -21.289 -0.830 21.752 1.00 88.38 405 ASN A CA 1
ATOM 3198 C C . ASN A 1 405 ? -20.677 -1.884 22.698 1.00 88.38 405 ASN A C 1
ATOM 3200 O O . ASN A 1 405 ? -21.251 -2.951 22.933 1.00 88.38 405 ASN A O 1
ATOM 3204 N N . LEU A 1 406 ? -19.466 -1.598 23.187 1.00 89.31 406 LEU A N 1
ATOM 3205 C CA . LEU A 1 406 ? -18.722 -2.514 24.055 1.00 89.31 406 LEU A CA 1
ATOM 3206 C C . LEU A 1 406 ? -19.441 -2.711 25.399 1.00 89.31 406 LEU A C 1
ATOM 3208 O O . LEU A 1 406 ? -20.063 -1.792 25.938 1.00 89.31 406 LEU A O 1
ATOM 3212 N N . LYS A 1 407 ? -19.347 -3.927 25.944 1.00 88.88 407 LYS A N 1
ATOM 3213 C CA . LYS A 1 407 ? -20.047 -4.327 27.170 1.00 88.88 407 LYS A CA 1
ATOM 3214 C C . LYS A 1 407 ? -19.470 -3.624 28.393 1.00 88.88 407 LYS A C 1
ATOM 3216 O O . LYS A 1 407 ? -18.255 -3.535 28.552 1.00 88.88 407 LYS A O 1
ATOM 3221 N N . ARG A 1 408 ? -20.347 -3.181 29.290 1.00 87.56 408 ARG A N 1
ATOM 3222 C CA . ARG A 1 408 ? -19.975 -2.594 30.584 1.00 87.56 408 ARG A CA 1
ATOM 3223 C C . ARG A 1 408 ? -19.896 -3.667 31.656 1.00 87.56 408 ARG A C 1
ATOM 3225 O O . ARG A 1 408 ? -20.803 -4.491 31.754 1.00 87.56 408 ARG A O 1
ATOM 3232 N N . LEU A 1 409 ? -18.848 -3.644 32.471 1.00 86.88 409 LEU A N 1
ATOM 3233 C CA . LEU A 1 409 ? -18.682 -4.593 33.567 1.00 86.88 409 LEU A CA 1
ATOM 3234 C C . LEU A 1 409 ? -19.853 -4.510 34.557 1.00 86.88 409 LEU A C 1
ATOM 3236 O O . LEU A 1 409 ? -20.428 -5.536 34.913 1.00 86.88 409 LEU A O 1
ATOM 3240 N N . SER A 1 410 ? -20.276 -3.295 34.919 1.00 83.62 410 SER A N 1
ATOM 3241 C CA . SER A 1 410 ? -21.365 -3.049 35.879 1.00 83.62 410 SER A CA 1
ATOM 3242 C C . SER A 1 410 ? -22.708 -3.698 35.517 1.00 83.62 410 SER A C 1
ATOM 3244 O O . SER A 1 410 ? -23.526 -3.944 36.399 1.00 83.62 410 SER A O 1
ATOM 3246 N N . GLN A 1 411 ? -22.947 -3.979 34.233 1.00 83.50 411 GLN A N 1
ATOM 3247 C CA . GLN A 1 411 ? -24.214 -4.519 33.729 1.00 83.50 411 GLN A CA 1
ATOM 3248 C C . GLN A 1 411 ? -24.227 -6.048 33.621 1.00 83.50 411 GLN A C 1
ATOM 3250 O O . GLN A 1 411 ? -25.287 -6.636 33.420 1.00 83.50 411 GLN A O 1
ATOM 3255 N N . HIS A 1 412 ? -23.061 -6.689 33.715 1.00 83.44 412 HIS A N 1
ATOM 3256 C CA . HIS A 1 412 ? -22.903 -8.119 33.439 1.00 83.44 412 HIS A CA 1
ATOM 3257 C C . HIS A 1 412 ? -22.447 -8.944 34.648 1.00 83.44 412 HIS A C 1
ATOM 3259 O O . HIS A 1 412 ? -22.379 -10.170 34.542 1.00 83.44 412 HIS A O 1
ATOM 3265 N N . VAL A 1 413 ? -22.171 -8.297 35.781 1.00 85.62 413 VAL A N 1
ATOM 3266 C CA . VAL A 1 413 ? -21.843 -8.952 37.051 1.00 85.62 413 VAL A CA 1
ATOM 3267 C C . VAL A 1 413 ? -23.126 -9.239 37.831 1.00 85.62 413 VAL A C 1
ATOM 3269 O O . VAL A 1 413 ? -23.940 -8.349 38.066 1.00 85.62 413 VAL A O 1
ATOM 3272 N N . ILE A 1 414 ? -23.295 -10.491 38.246 1.00 84.31 414 ILE A N 1
ATOM 3273 C CA . ILE A 1 414 ? -24.384 -10.963 39.102 1.00 84.31 414 ILE A CA 1
ATOM 3274 C C . ILE A 1 414 ? -23.774 -11.371 40.438 1.00 84.31 414 ILE A C 1
ATOM 3276 O O . ILE A 1 414 ? -22.952 -12.282 40.494 1.00 84.31 414 ILE A O 1
ATOM 3280 N N . GLU A 1 415 ? -24.189 -10.718 41.516 1.00 85.88 415 GLU A N 1
ATOM 3281 C CA . GLU A 1 415 ? -23.781 -11.094 42.869 1.00 85.88 415 GLU A CA 1
ATOM 3282 C C . GLU A 1 415 ? -24.703 -12.195 43.400 1.00 85.88 415 GLU A C 1
ATOM 3284 O O . GLU A 1 415 ? -25.926 -12.088 43.294 1.00 85.88 415 GLU A O 1
ATOM 3289 N N . LYS A 1 416 ? -24.128 -13.247 43.983 1.00 86.50 416 LYS A N 1
ATOM 3290 C CA . LYS A 1 416 ? -24.859 -14.291 44.704 1.00 86.50 416 LYS A CA 1
ATOM 3291 C C . LYS A 1 416 ? -24.276 -14.459 46.092 1.00 86.50 416 LYS A C 1
ATOM 3293 O O . LYS A 1 416 ? -23.065 -14.537 46.258 1.00 86.50 416 LYS A O 1
ATOM 3298 N N . LEU A 1 417 ? -25.142 -14.524 47.086 1.00 88.31 417 LEU A N 1
ATOM 3299 C CA . LEU A 1 417 ? -24.744 -14.724 48.472 1.00 88.31 417 LEU A CA 1
ATOM 3300 C C . LEU A 1 417 ? -24.181 -16.141 48.678 1.00 88.31 417 LEU A C 1
ATOM 3302 O O . LEU A 1 417 ? -24.812 -17.103 48.246 1.00 88.31 417 LEU A O 1
ATOM 3306 N N . ILE A 1 418 ? -23.025 -16.261 49.341 1.00 86.00 418 ILE A N 1
ATOM 3307 C CA . ILE A 1 418 ? -22.427 -17.568 49.679 1.00 86.00 418 ILE A CA 1
ATOM 3308 C C . ILE A 1 418 ? -23.155 -18.175 50.874 1.00 86.00 418 ILE A C 1
ATOM 3310 O O . ILE A 1 418 ? -23.717 -19.261 50.789 1.00 86.00 418 ILE A O 1
ATOM 3314 N N . ASP A 1 419 ? -23.173 -17.425 51.974 1.00 84.81 419 ASP A N 1
ATOM 3315 C CA . ASP A 1 419 ? -23.742 -17.836 53.250 1.00 84.81 419 ASP A CA 1
ATOM 3316 C C . ASP A 1 419 ? -24.584 -16.708 53.831 1.00 84.81 419 ASP A C 1
ATOM 3318 O O . ASP A 1 419 ? -24.347 -15.525 53.568 1.00 84.81 419 ASP A O 1
ATOM 3322 N N . ARG A 1 420 ? -25.551 -17.071 54.680 1.00 84.94 420 ARG A N 1
ATOM 3323 C CA . ARG A 1 420 ? -26.371 -16.094 55.397 1.00 84.94 420 ARG A CA 1
ATOM 3324 C C . ARG A 1 420 ? -25.477 -15.230 56.307 1.00 84.94 420 ARG A C 1
ATOM 3326 O O . ARG A 1 420 ? -24.868 -15.779 57.227 1.00 84.94 420 ARG A O 1
ATOM 3333 N N . PRO A 1 421 ? -25.433 -13.898 56.110 1.00 88.12 421 PRO A N 1
ATOM 3334 C CA . PRO A 1 421 ? -24.588 -13.007 56.893 1.00 88.12 421 PRO A CA 1
ATOM 3335 C C . PRO A 1 421 ? -24.891 -13.051 58.390 1.00 88.12 421 PRO A C 1
ATOM 3337 O O . PRO A 1 421 ? -26.053 -13.140 58.805 1.00 88.12 421 PRO A O 1
ATOM 3340 N N . THR A 1 422 ? -23.848 -12.920 59.209 1.00 86.44 422 THR A N 1
ATOM 3341 C CA . THR A 1 422 ? -23.987 -12.794 60.662 1.00 86.44 422 THR A CA 1
ATOM 3342 C C . THR A 1 422 ? -24.456 -11.381 61.034 1.00 86.44 422 THR A C 1
ATOM 3344 O O . THR A 1 422 ? -23.878 -10.394 60.561 1.00 86.44 422 THR A O 1
ATOM 3347 N N . PRO A 1 423 ? -25.494 -11.241 61.884 1.00 86.44 423 PRO A N 1
ATOM 3348 C CA . PRO A 1 423 ? -25.942 -9.936 62.361 1.00 86.44 423 PRO A CA 1
ATOM 3349 C C . PRO A 1 423 ? -24.821 -9.156 63.056 1.00 86.44 423 PRO A C 1
ATOM 3351 O O . PRO A 1 423 ? -23.967 -9.725 63.738 1.00 86.44 423 PRO A O 1
ATOM 3354 N N . SER A 1 424 ? -24.826 -7.836 62.886 1.00 86.88 424 SER A N 1
ATOM 3355 C CA . SER A 1 424 ? -23.884 -6.946 63.560 1.00 86.88 424 SER A CA 1
ATOM 3356 C C . SER A 1 424 ? -24.192 -6.865 65.057 1.00 86.88 424 SER A C 1
ATOM 3358 O O . SER A 1 424 ? -25.345 -6.723 65.449 1.00 86.88 424 SER A O 1
ATOM 3360 N N . GLU A 1 425 ? -23.158 -6.874 65.899 1.00 84.62 425 GLU A N 1
ATOM 3361 C CA . GLU A 1 425 ? -23.294 -6.617 67.345 1.00 84.62 425 GLU A CA 1
ATOM 3362 C C . GLU A 1 425 ? -23.395 -5.114 67.666 1.00 84.62 425 GLU A C 1
ATOM 3364 O O . GLU A 1 425 ? -23.582 -4.708 68.813 1.00 84.62 425 GLU A O 1
ATOM 3369 N N . ASN A 1 426 ? -23.271 -4.252 66.653 1.00 84.81 426 ASN A N 1
ATOM 3370 C CA . ASN A 1 426 ? -23.337 -2.813 66.832 1.00 84.81 426 ASN A CA 1
ATOM 3371 C C . ASN A 1 426 ? -24.796 -2.348 66.982 1.00 84.81 426 ASN A C 1
ATOM 3373 O O . ASN A 1 426 ? -25.569 -2.301 66.017 1.00 84.81 426 ASN A O 1
ATOM 3377 N N . ALA A 1 427 ? -25.149 -1.944 68.203 1.00 83.75 427 ALA A N 1
ATOM 3378 C CA . ALA A 1 427 ? -26.481 -1.452 68.541 1.00 83.75 427 ALA A CA 1
ATOM 3379 C C . ALA A 1 427 ? -26.894 -0.208 67.732 1.00 83.75 427 ALA A C 1
ATOM 3381 O O . ALA A 1 427 ? -28.060 -0.084 67.368 1.00 83.75 427 ALA A O 1
ATOM 3382 N N . VAL A 1 428 ? -25.955 0.685 67.395 1.00 86.38 428 VAL A N 1
ATOM 3383 C CA . VAL A 1 428 ? -26.247 1.917 66.636 1.00 86.38 428 VAL A CA 1
ATOM 3384 C C . VAL A 1 428 ? -26.675 1.586 65.207 1.00 86.38 428 VAL A C 1
ATOM 3386 O O . VAL A 1 428 ? -27.647 2.140 64.699 1.00 86.38 428 VAL A O 1
ATOM 3389 N N . LEU A 1 429 ? -25.977 0.647 64.564 1.00 85.38 429 LEU A N 1
ATOM 3390 C CA . LEU A 1 429 ? -26.296 0.204 63.205 1.00 85.38 429 LEU A CA 1
ATOM 3391 C C . LEU A 1 429 ? -27.622 -0.552 63.143 1.00 85.38 429 LEU A C 1
ATOM 3393 O O . LEU A 1 429 ? -28.389 -0.376 62.197 1.00 85.38 429 LEU A O 1
ATOM 3397 N N . SER A 1 430 ? -27.897 -1.359 64.167 1.00 86.19 430 SER A N 1
ATOM 3398 C CA . SER A 1 430 ? -29.158 -2.091 64.290 1.00 86.19 430 SER A CA 1
ATOM 3399 C C . SER A 1 430 ? -30.338 -1.128 64.443 1.00 86.19 430 SER A C 1
ATOM 3401 O O . SER A 1 430 ? -31.284 -1.213 63.668 1.00 86.19 430 SER A O 1
ATOM 3403 N N . GLN A 1 431 ? -30.229 -0.130 65.329 1.00 87.94 431 GLN A N 1
ATOM 3404 C CA . GLN A 1 431 ? -31.248 0.919 65.494 1.00 87.94 431 GLN A CA 1
ATOM 3405 C C . GLN A 1 431 ? -31.469 1.736 64.214 1.00 87.94 431 GLN A C 1
ATOM 3407 O O . GLN A 1 431 ? -32.596 2.114 63.893 1.00 87.94 431 GLN A O 1
ATOM 3412 N N . LEU A 1 432 ? -30.403 2.017 63.457 1.00 88.75 432 LEU A N 1
ATOM 3413 C CA . LEU A 1 432 ? -30.513 2.723 62.182 1.00 88.75 432 LEU A CA 1
ATOM 3414 C C . LEU A 1 432 ? -31.259 1.887 61.130 1.00 88.75 432 LEU A C 1
ATOM 3416 O O . LEU A 1 432 ? -32.123 2.414 60.428 1.00 88.75 432 LEU A O 1
ATOM 3420 N N . CYS A 1 433 ? -30.966 0.587 61.047 1.00 89.38 433 CYS A N 1
ATOM 3421 C CA . CYS A 1 433 ? -31.668 -0.332 60.151 1.00 89.38 433 CYS A CA 1
ATOM 3422 C C . CYS A 1 433 ? -33.136 -0.519 60.553 1.00 89.38 433 CYS A C 1
ATOM 3424 O O . CYS A 1 433 ? -33.995 -0.514 59.675 1.00 89.38 433 CYS A O 1
ATOM 3426 N N . GLU A 1 434 ? -33.440 -0.596 61.852 1.00 89.12 434 GLU A N 1
ATOM 3427 C CA . GLU A 1 434 ? -34.814 -0.608 62.375 1.00 89.12 434 GLU A CA 1
ATOM 3428 C C . GLU A 1 434 ? -35.571 0.661 61.974 1.00 89.12 434 GLU A C 1
ATOM 3430 O O . GLU A 1 434 ? -36.661 0.576 61.410 1.00 89.12 434 GLU A O 1
ATOM 3435 N N . LYS A 1 435 ? -34.955 1.838 62.150 1.00 90.56 435 LYS A N 1
ATOM 3436 C CA . LYS A 1 435 ? -35.541 3.112 61.716 1.00 90.56 435 LYS A CA 1
ATOM 3437 C C . LYS A 1 435 ? -35.847 3.112 60.217 1.00 90.56 435 LYS A C 1
ATOM 3439 O O . LYS A 1 435 ? -36.916 3.560 59.811 1.00 90.56 435 LYS A O 1
ATOM 3444 N N . TRP A 1 436 ? -34.926 2.634 59.381 1.00 91.19 436 TRP A N 1
ATOM 3445 C CA . TRP A 1 436 ? -35.168 2.546 57.941 1.00 91.19 436 TRP A CA 1
ATOM 3446 C C . TRP A 1 436 ? -36.246 1.532 57.584 1.00 91.19 436 TRP A C 1
ATOM 3448 O O . TRP A 1 436 ? -37.055 1.806 56.702 1.00 91.19 436 TRP A O 1
ATOM 3458 N N . GLN A 1 437 ? -36.292 0.397 58.274 1.00 91.81 437 GLN A N 1
ATOM 3459 C CA . GLN A 1 437 ? -37.343 -0.594 58.101 1.00 91.81 437 GLN A CA 1
ATOM 3460 C C . GLN A 1 437 ? -38.719 0.005 58.430 1.00 91.81 437 GLN A C 1
ATOM 3462 O O . GLN A 1 437 ? -39.648 -0.144 57.639 1.00 91.81 437 GLN A O 1
ATOM 3467 N N . ASP A 1 438 ? -38.842 0.754 59.527 1.00 90.06 438 ASP A N 1
ATOM 3468 C CA . ASP A 1 438 ? -40.079 1.451 59.896 1.00 90.06 438 ASP A CA 1
ATOM 3469 C C . ASP A 1 438 ? -40.470 2.522 58.869 1.00 90.06 438 ASP A C 1
ATOM 3471 O O . ASP A 1 438 ? -41.642 2.635 58.501 1.00 90.06 438 ASP A O 1
ATOM 3475 N N . THR A 1 439 ? -39.495 3.280 58.351 1.00 90.75 439 THR A N 1
ATOM 3476 C CA . THR A 1 439 ? -39.731 4.249 57.273 1.00 90.75 439 THR A CA 1
ATOM 3477 C C . THR A 1 439 ? -40.224 3.553 56.006 1.00 90.75 439 THR A C 1
ATOM 3479 O O . THR A 1 439 ? -41.244 3.961 55.459 1.00 90.75 439 THR A O 1
ATOM 3482 N N . ILE A 1 440 ? -39.560 2.488 55.547 1.00 91.12 440 ILE A N 1
ATOM 3483 C CA . ILE A 1 440 ? -39.908 1.771 54.307 1.00 91.12 440 ILE A CA 1
ATOM 3484 C C . ILE A 1 440 ? -41.315 1.168 54.374 1.00 91.12 440 ILE A C 1
ATOM 3486 O O . ILE A 1 440 ? -42.036 1.168 53.375 1.00 91.12 440 ILE A O 1
ATOM 3490 N N . ARG A 1 441 ? -41.719 0.681 55.551 1.00 91.38 441 ARG A N 1
ATOM 3491 C CA . ARG A 1 441 ? -43.044 0.088 55.787 1.00 91.38 441 ARG A CA 1
ATOM 3492 C C . ARG A 1 441 ? -44.164 1.120 55.917 1.00 91.38 441 ARG A C 1
ATOM 3494 O O . ARG A 1 441 ? -45.335 0.745 55.898 1.00 91.38 441 ARG A O 1
ATOM 3501 N N . SER A 1 442 ? -43.829 2.401 56.057 1.00 90.62 442 SER A N 1
ATOM 3502 C CA . SER A 1 442 ? -44.814 3.472 56.195 1.00 90.62 442 SER A CA 1
ATOM 3503 C C . SER A 1 442 ? -45.582 3.728 54.892 1.00 90.62 442 SER A C 1
ATOM 3505 O O . SER A 1 442 ? -45.051 3.599 53.782 1.00 90.62 442 SER A O 1
ATOM 3507 N N . LEU A 1 443 ? -46.850 4.127 55.020 1.00 88.25 443 LEU A N 1
ATOM 3508 C CA . LEU A 1 443 ? -47.682 4.491 53.870 1.00 88.25 443 LEU A CA 1
ATOM 3509 C C . LEU A 1 443 ? -47.151 5.759 53.190 1.00 88.25 443 LEU A C 1
ATOM 3511 O O . LEU A 1 443 ? -47.214 5.880 51.967 1.00 88.25 443 LEU A O 1
ATOM 3515 N N . GLU A 1 444 ? -46.576 6.674 53.969 1.00 90.31 444 GLU A N 1
ATOM 3516 C CA . GLU A 1 444 ? -45.997 7.931 53.509 1.00 90.31 444 GLU A CA 1
ATOM 3517 C C . GLU A 1 444 ? -44.786 7.697 52.603 1.00 90.31 444 GLU A C 1
ATOM 3519 O O . GLU A 1 444 ? -44.678 8.323 51.545 1.00 90.31 444 GLU A O 1
ATOM 3524 N N . PHE A 1 445 ? -43.909 6.754 52.968 1.00 90.81 445 PHE A N 1
ATOM 3525 C CA . PHE A 1 445 ? -42.790 6.354 52.118 1.00 90.81 445 PHE A CA 1
ATOM 3526 C C . PHE A 1 445 ? -43.274 5.684 50.833 1.00 90.81 445 PHE A C 1
ATOM 3528 O O . PHE A 1 445 ? -42.815 6.049 49.751 1.00 90.81 445 PHE A O 1
ATOM 3535 N N . ARG A 1 446 ? -44.240 4.757 50.922 1.00 89.75 446 ARG A N 1
ATOM 3536 C CA . ARG A 1 446 ? -44.830 4.110 49.739 1.00 89.75 446 ARG A CA 1
ATOM 3537 C C . ARG A 1 446 ? -45.427 5.140 48.778 1.00 89.75 446 ARG A C 1
ATOM 3539 O O . ARG A 1 446 ? -45.140 5.093 47.584 1.00 89.75 446 ARG A O 1
ATOM 3546 N N . ALA A 1 447 ? -46.211 6.091 49.285 1.00 87.81 447 ALA A N 1
ATOM 3547 C CA . ALA A 1 447 ? -46.775 7.177 48.486 1.00 87.81 447 ALA A CA 1
ATOM 3548 C C . ALA A 1 447 ? -45.679 8.066 47.872 1.00 87.81 447 ALA A C 1
ATOM 3550 O O . ALA A 1 447 ? -45.759 8.437 46.700 1.00 87.81 447 ALA A O 1
ATOM 3551 N N . GLY A 1 448 ? -44.623 8.367 48.635 1.00 89.50 448 GLY A N 1
ATOM 3552 C CA . GLY A 1 448 ? -43.460 9.110 48.152 1.00 89.50 448 GLY A CA 1
ATOM 3553 C C . GLY A 1 448 ? -42.713 8.394 47.021 1.00 89.50 448 GLY A C 1
ATOM 3554 O O . GLY A 1 448 ? -42.389 9.016 46.010 1.00 89.50 448 GLY A O 1
ATOM 3555 N N . LEU A 1 449 ? -42.500 7.082 47.144 1.00 89.94 449 LEU A N 1
ATOM 3556 C CA . LEU A 1 449 ? -41.853 6.273 46.111 1.00 89.94 449 LEU A CA 1
ATOM 3557 C C . LEU A 1 449 ? -42.714 6.176 44.844 1.00 89.94 449 LEU A C 1
ATOM 3559 O O . LEU A 1 449 ? -42.192 6.358 43.749 1.00 89.94 449 LEU A O 1
ATOM 3563 N N . ILE A 1 450 ? -44.034 5.987 44.971 1.00 89.12 450 ILE A N 1
ATOM 3564 C CA . ILE A 1 450 ? -44.962 6.029 43.823 1.00 89.12 450 ILE A CA 1
ATOM 3565 C C . ILE A 1 450 ? -44.863 7.376 43.103 1.00 89.12 450 ILE A C 1
ATOM 3567 O O . ILE A 1 450 ? -44.803 7.415 41.876 1.00 89.12 450 ILE A O 1
ATOM 3571 N N . ARG A 1 451 ? -44.814 8.484 43.850 1.00 88.81 451 ARG A N 1
ATOM 3572 C CA . ARG A 1 451 ? -44.668 9.830 43.281 1.00 88.81 451 ARG A CA 1
ATOM 3573 C C . ARG A 1 451 ? -43.351 9.989 42.514 1.00 88.81 451 ARG A C 1
ATOM 3575 O O . ARG A 1 451 ? -43.365 10.567 41.430 1.00 88.81 451 ARG A O 1
ATOM 3582 N N . LEU A 1 452 ? -42.244 9.443 43.024 1.00 90.12 452 LEU A N 1
ATOM 3583 C CA . LEU A 1 452 ? -40.957 9.422 42.316 1.00 90.12 452 LEU A CA 1
ATOM 3584 C C . LEU A 1 452 ? -41.019 8.612 41.017 1.00 90.12 452 LEU A C 1
ATOM 3586 O O . LEU A 1 452 ? -40.591 9.100 39.972 1.00 90.12 452 LEU A O 1
ATOM 3590 N N . ILE A 1 453 ? -41.590 7.406 41.067 1.00 88.12 453 ILE A N 1
ATOM 3591 C CA . ILE A 1 453 ? -41.705 6.538 39.889 1.00 88.12 453 ILE A CA 1
ATOM 3592 C C . ILE A 1 453 ? -42.599 7.196 38.829 1.00 88.12 453 ILE A C 1
ATOM 3594 O O . ILE A 1 453 ? -42.208 7.262 37.666 1.00 88.12 453 ILE A O 1
ATOM 3598 N N . ARG A 1 454 ? -43.751 7.757 39.221 1.00 87.00 454 ARG A N 1
ATOM 3599 C CA . ARG A 1 454 ? -44.675 8.464 38.313 1.00 87.00 454 ARG A CA 1
ATOM 3600 C C . ARG A 1 454 ? -44.040 9.669 37.642 1.00 87.00 454 ARG A C 1
ATOM 3602 O O . ARG A 1 454 ? -44.208 9.867 36.443 1.00 87.00 454 ARG A O 1
ATOM 3609 N N . HIS A 1 455 ? -43.294 10.467 38.406 1.00 87.38 455 HIS A N 1
ATOM 3610 C CA . HIS A 1 455 ? -42.601 11.632 37.866 1.00 87.38 455 HIS A CA 1
ATOM 3611 C C . HIS A 1 455 ? -41.626 11.250 36.746 1.00 87.38 455 HIS A C 1
ATOM 3613 O O . HIS A 1 455 ? -41.448 12.017 35.803 1.00 87.38 455 HIS A O 1
ATOM 3619 N N . ARG A 1 456 ? -41.025 10.055 36.826 1.00 85.50 456 ARG A N 1
ATOM 3620 C CA . ARG A 1 456 ? -40.094 9.565 35.812 1.00 85.50 456 ARG A CA 1
ATOM 3621 C C . ARG A 1 456 ? -40.764 8.820 34.655 1.00 85.50 456 ARG A C 1
ATOM 3623 O O . ARG A 1 456 ? -40.383 9.033 33.509 1.00 85.50 456 ARG A O 1
ATOM 3630 N N . HIS A 1 457 ? -41.702 7.927 34.956 1.00 83.81 457 HIS A N 1
ATOM 3631 C CA . HIS A 1 457 ? -42.209 6.914 34.019 1.00 83.81 457 HIS A CA 1
ATOM 3632 C C . HIS A 1 457 ? -43.644 7.167 33.526 1.00 83.81 457 HIS A C 1
ATOM 3634 O O . HIS A 1 457 ? -44.155 6.383 32.733 1.00 83.81 457 HIS A O 1
ATOM 3640 N N . GLY A 1 458 ? -44.302 8.252 33.952 1.00 80.00 458 GLY A N 1
ATOM 3641 C CA . GLY A 1 458 ? -45.684 8.570 33.561 1.00 80.00 458 GLY A CA 1
ATOM 3642 C C . GLY A 1 458 ? -46.734 7.889 34.448 1.00 80.00 458 GLY A C 1
ATOM 3643 O O . GLY A 1 458 ? -46.406 7.430 35.532 1.00 80.00 458 GLY A O 1
ATOM 3644 N N . PHE A 1 459 ? -48.006 7.854 34.032 1.00 72.38 459 PHE A N 1
ATOM 3645 C CA . PHE A 1 459 ? -49.136 7.383 34.866 1.00 72.38 459 PHE A CA 1
ATOM 3646 C C . PHE A 1 459 ? -49.703 6.019 34.477 1.00 72.38 459 PHE A C 1
ATOM 3648 O O . PHE A 1 459 ? -50.504 5.459 35.222 1.00 72.38 459 PHE A O 1
ATOM 3655 N N . ASP A 1 460 ? -49.297 5.487 33.329 1.00 62.03 460 ASP A N 1
ATOM 3656 C CA . ASP A 1 460 ? -50.002 4.388 32.664 1.00 62.03 460 ASP A CA 1
ATOM 3657 C C . ASP A 1 460 ? -49.668 2.998 33.240 1.00 62.03 460 ASP A C 1
ATOM 3659 O O . ASP A 1 460 ? -50.093 1.980 32.697 1.00 62.03 460 ASP A O 1
ATOM 3663 N N . GLN A 1 461 ? -48.903 2.929 34.335 1.00 63.12 461 GLN A N 1
ATOM 3664 C CA . GLN A 1 461 ? -48.440 1.677 34.937 1.00 63.12 461 GLN A CA 1
ATOM 3665 C C . GLN A 1 461 ? -48.976 1.492 36.360 1.00 63.12 461 GLN A C 1
ATOM 3667 O O . GLN A 1 461 ? -48.918 2.396 37.195 1.00 63.12 461 GLN A O 1
ATOM 3672 N N . CYS A 1 462 ? -49.445 0.280 36.666 1.00 62.94 462 CYS A N 1
ATOM 3673 C CA . CYS A 1 462 ? -49.658 -0.152 38.044 1.00 62.94 462 CYS A CA 1
ATOM 3674 C C . CYS A 1 462 ? -48.296 -0.393 38.716 1.00 62.94 462 CYS A C 1
ATOM 3676 O O . CYS A 1 462 ? -47.443 -1.098 38.177 1.00 62.94 462 CYS A O 1
ATOM 3678 N N . TYR A 1 463 ? -48.091 0.191 39.898 1.00 73.75 463 TYR A N 1
ATOM 3679 C CA . TYR A 1 463 ? -46.847 0.057 40.662 1.00 73.75 463 TYR A CA 1
ATOM 3680 C C . TYR A 1 463 ? -47.015 -0.986 41.766 1.00 73.75 463 TYR A C 1
ATOM 3682 O O . TYR A 1 463 ? -47.625 -0.723 42.808 1.00 73.75 463 TYR A O 1
ATOM 3690 N N . GLU A 1 464 ? -46.471 -2.181 41.551 1.00 76.38 464 GLU A N 1
ATOM 3691 C CA . GLU A 1 464 ? -46.515 -3.271 42.525 1.00 76.38 464 GLU A CA 1
ATOM 3692 C C . GLU A 1 464 ? -45.450 -3.080 43.616 1.00 76.38 464 GLU A C 1
ATOM 3694 O O . GLU A 1 464 ? -44.338 -3.598 43.556 1.00 76.38 464 GLU A O 1
ATOM 3699 N N . LEU A 1 465 ? -45.804 -2.319 44.654 1.00 84.69 465 LEU A N 1
ATOM 3700 C CA . LEU A 1 465 ? -44.948 -2.068 45.824 1.00 84.69 465 LEU A CA 1
ATOM 3701 C C . LEU A 1 465 ? -45.381 -2.853 47.073 1.00 84.69 465 LEU A C 1
ATOM 3703 O O . LEU A 1 465 ? -45.028 -2.495 48.196 1.00 84.69 465 LEU A O 1
ATOM 3707 N N . ASN A 1 466 ? -46.153 -3.929 46.892 1.00 83.56 466 ASN A N 1
ATOM 3708 C CA . ASN A 1 466 ? -46.683 -4.755 47.988 1.00 83.56 466 ASN A CA 1
ATOM 3709 C C . ASN A 1 466 ? -45.591 -5.520 48.756 1.00 83.56 466 ASN A C 1
ATOM 3711 O O . ASN A 1 466 ? -45.862 -6.057 49.821 1.00 83.56 466 ASN A O 1
ATOM 3715 N N . TRP A 1 467 ? -44.361 -5.530 48.242 1.00 86.38 467 TRP A N 1
ATOM 3716 C CA . TRP A 1 467 ? -43.190 -6.130 48.876 1.00 86.38 467 TRP A CA 1
ATOM 3717 C C . TRP A 1 467 ? -42.517 -5.218 49.917 1.00 86.38 467 TRP A C 1
ATOM 3719 O O . TRP A 1 467 ? -41.743 -5.718 50.729 1.00 86.38 467 TRP A O 1
ATOM 3729 N N . LEU A 1 468 ? -42.778 -3.899 49.919 1.00 87.69 468 LEU A N 1
ATOM 3730 C CA . LEU A 1 468 ? -42.167 -2.965 50.883 1.00 87.69 468 LEU A CA 1
ATOM 3731 C C . LEU A 1 468 ? -42.531 -3.285 52.347 1.00 87.69 468 LEU A C 1
ATOM 3733 O O . LEU A 1 468 ? -41.624 -3.282 53.178 1.00 87.69 468 LEU A O 1
ATOM 3737 N N . PRO A 1 469 ? -43.800 -3.603 52.695 1.00 87.19 469 PRO A N 1
ATOM 3738 C CA . PRO A 1 469 ? -44.174 -3.979 54.061 1.00 87.19 469 PRO A CA 1
ATOM 3739 C C . PRO A 1 469 ? -43.439 -5.226 54.569 1.00 87.19 469 PRO A C 1
ATOM 3741 O O . PRO A 1 469 ? -43.147 -5.345 55.756 1.00 87.19 469 PRO A O 1
ATOM 3744 N N . GLU A 1 470 ? -43.128 -6.149 53.660 1.00 87.12 470 GLU A N 1
ATOM 3745 C CA . GLU A 1 470 ? -42.516 -7.448 53.952 1.00 87.12 470 GLU A CA 1
ATOM 3746 C C . GLU A 1 470 ? -40.983 -7.398 53.920 1.00 87.12 470 GLU A C 1
ATOM 3748 O O . GLU A 1 470 ? -40.321 -8.371 54.279 1.00 87.12 470 GLU A O 1
ATOM 3753 N N . LEU A 1 471 ? -40.410 -6.271 53.494 1.00 89.62 471 LEU A N 1
ATOM 3754 C CA . LEU A 1 471 ? -38.974 -6.074 53.433 1.00 89.62 471 LEU A CA 1
ATOM 3755 C C . LEU A 1 471 ? -38.406 -5.931 54.849 1.00 89.62 471 LEU A C 1
ATOM 3757 O O . LEU A 1 471 ? -38.978 -5.246 55.706 1.00 89.62 471 LEU A O 1
ATOM 3761 N N . SER A 1 472 ? -37.264 -6.561 55.096 1.00 90.69 472 SER A N 1
ATOM 3762 C CA . SER A 1 472 ? -36.477 -6.351 56.312 1.00 90.69 472 SER A CA 1
ATOM 3763 C C . SER A 1 472 ? -35.106 -5.778 55.983 1.00 90.69 472 SER A C 1
ATOM 3765 O O . SER A 1 472 ? -34.542 -6.071 54.931 1.00 90.69 472 SER A O 1
ATOM 3767 N N . VAL A 1 473 ? -34.580 -4.934 56.869 1.00 91.12 473 VAL A N 1
ATOM 3768 C CA . VAL A 1 473 ? -33.262 -4.307 56.713 1.00 91.12 473 VAL A CA 1
ATOM 3769 C C . VAL A 1 473 ? -32.415 -4.707 57.911 1.00 91.12 473 VAL A C 1
ATOM 3771 O O . VAL A 1 473 ? -32.792 -4.437 59.048 1.00 91.12 473 VAL A O 1
ATOM 3774 N N . VAL A 1 474 ? -31.287 -5.376 57.668 1.00 90.44 474 VAL A N 1
ATOM 3775 C CA . VAL A 1 474 ? -30.464 -5.975 58.728 1.00 90.44 474 VAL A CA 1
ATOM 3776 C C . VAL A 1 474 ? -29.012 -5.524 58.593 1.00 90.44 474 VAL A C 1
ATOM 3778 O O . VAL A 1 474 ? -28.384 -5.710 57.549 1.00 90.44 474 VAL A O 1
ATOM 3781 N N . ALA A 1 475 ? -28.463 -4.969 59.676 1.00 89.75 475 ALA A N 1
ATOM 3782 C CA . ALA A 1 475 ? -27.037 -4.683 59.790 1.00 89.75 475 ALA A CA 1
ATOM 3783 C C . ALA A 1 475 ? -26.253 -5.979 60.031 1.00 89.75 475 ALA A C 1
ATOM 3785 O O . ALA A 1 475 ? -26.601 -6.764 60.914 1.00 89.75 475 ALA A O 1
ATOM 3786 N N . VAL A 1 476 ? -25.172 -6.190 59.283 1.00 90.19 476 VAL A N 1
ATOM 3787 C CA . VAL A 1 476 ? -24.370 -7.424 59.325 1.00 90.19 476 VAL A CA 1
ATOM 3788 C C . VAL A 1 476 ? -22.876 -7.128 59.457 1.00 90.19 476 VAL A C 1
ATOM 3790 O O . VAL A 1 476 ? -22.431 -6.008 59.190 1.00 90.19 476 VAL A O 1
ATOM 3793 N N . GLN A 1 477 ? -22.100 -8.115 59.915 1.00 86.06 477 GLN A N 1
ATOM 3794 C CA . GLN A 1 477 ? -20.648 -7.974 60.105 1.00 86.06 477 GLN A CA 1
ATOM 3795 C C . GLN A 1 477 ? -19.896 -7.962 58.764 1.00 86.06 477 GLN A C 1
ATOM 3797 O O . GLN A 1 477 ? -19.118 -7.045 58.489 1.00 86.06 477 GLN A O 1
ATOM 3802 N N . SER A 1 478 ? -20.174 -8.951 57.916 1.00 86.44 478 SER A N 1
ATOM 3803 C CA . SER A 1 478 ? -19.647 -9.087 56.558 1.00 86.44 478 SER A CA 1
ATOM 3804 C C . SER A 1 478 ? -20.708 -9.704 55.646 1.00 86.44 478 SER A C 1
ATOM 3806 O O . SER A 1 478 ? -21.605 -10.414 56.101 1.00 86.44 478 SER A O 1
ATOM 3808 N N . ILE A 1 479 ? -20.624 -9.408 54.350 1.00 87.44 479 ILE A N 1
ATOM 3809 C CA . ILE A 1 479 ? -21.466 -10.012 53.313 1.00 87.44 479 ILE A CA 1
ATOM 3810 C C . ILE A 1 479 ? -20.518 -10.670 52.329 1.00 87.44 479 ILE A C 1
ATOM 3812 O O . ILE A 1 479 ? -19.831 -9.959 51.604 1.00 87.44 479 ILE A O 1
ATOM 3816 N N . HIS A 1 480 ? -20.465 -11.997 52.305 1.00 87.94 480 HIS A N 1
ATOM 3817 C CA . HIS A 1 480 ? -19.639 -12.732 51.352 1.00 87.94 480 HIS A CA 1
ATOM 3818 C C . HIS A 1 480 ? -20.476 -13.113 50.133 1.00 87.94 480 HIS A C 1
ATOM 3820 O O . HIS A 1 480 ? -21.499 -13.791 50.260 1.00 87.94 480 HIS A O 1
ATOM 3826 N N . ALA A 1 481 ? -20.040 -12.657 48.962 1.00 87.38 481 ALA A N 1
ATOM 3827 C CA . ALA A 1 481 ? -20.715 -12.894 47.700 1.00 87.38 481 ALA A CA 1
ATOM 3828 C C . ALA A 1 481 ? -19.767 -13.515 46.670 1.00 87.38 481 ALA A C 1
ATOM 3830 O O . ALA A 1 481 ? -18.588 -13.164 46.565 1.00 87.38 481 ALA A O 1
ATOM 3831 N N . GLU A 1 482 ? -20.323 -14.433 45.894 1.00 88.81 482 GLU A N 1
ATOM 3832 C CA . GLU A 1 482 ? -19.786 -14.892 44.627 1.00 88.81 482 GLU A CA 1
ATOM 3833 C C . GLU A 1 482 ? -20.213 -13.940 43.516 1.00 88.81 482 GLU A C 1
ATOM 3835 O O . GLU A 1 482 ? -21.375 -13.537 43.423 1.00 88.81 482 GLU A O 1
ATOM 3840 N N . PHE A 1 483 ? -19.280 -13.628 42.629 1.00 86.00 483 PHE A N 1
ATOM 3841 C CA . PHE A 1 483 ? -19.534 -12.816 41.453 1.00 86.00 483 PHE A CA 1
ATOM 3842 C C . PHE A 1 483 ? -19.596 -13.729 40.238 1.00 86.00 483 PHE A C 1
ATOM 3844 O O . PHE A 1 483 ? -18.633 -14.421 39.908 1.00 86.00 483 PHE A O 1
ATOM 3851 N N . TRP A 1 484 ? -20.742 -13.729 39.576 1.00 85.88 484 TRP A N 1
ATOM 3852 C CA . TRP A 1 484 ? -21.027 -14.550 38.412 1.00 85.88 484 TRP A CA 1
ATOM 3853 C C . TRP A 1 484 ? -21.164 -13.666 37.178 1.00 85.88 484 TRP A C 1
ATOM 3855 O O . TRP A 1 484 ? -21.787 -12.608 37.227 1.00 85.88 484 TRP A O 1
ATOM 3865 N N . MET A 1 485 ? -20.625 -14.112 36.050 1.00 84.38 485 MET A N 1
ATOM 3866 C CA . MET A 1 485 ? -20.812 -13.460 34.753 1.00 84.38 485 MET A CA 1
ATOM 3867 C C . MET A 1 485 ? -21.299 -14.476 33.732 1.00 84.38 485 MET A C 1
ATOM 3869 O O . MET A 1 485 ? -21.005 -15.664 33.832 1.00 84.38 485 MET A O 1
ATOM 3873 N N . SER A 1 486 ? -22.064 -14.018 32.746 1.00 78.12 486 SER A N 1
ATOM 3874 C CA . SER A 1 486 ? -22.446 -14.884 31.629 1.00 78.12 486 SER A CA 1
ATOM 3875 C C . SER A 1 486 ? -21.291 -14.971 30.637 1.00 78.12 486 SER A C 1
ATOM 3877 O O . SER A 1 486 ? -20.855 -13.946 30.110 1.00 78.12 486 SER A O 1
ATOM 3879 N N . ASP A 1 487 ? -20.819 -16.186 30.375 1.00 69.69 487 ASP A N 1
ATOM 3880 C CA . ASP A 1 487 ? -19.841 -16.475 29.338 1.00 69.69 487 ASP A CA 1
ATOM 3881 C C . ASP A 1 487 ? -20.412 -16.056 27.976 1.00 69.69 487 ASP A C 1
ATOM 3883 O O . ASP A 1 487 ? -21.468 -16.559 27.567 1.00 69.69 487 ASP A O 1
ATOM 3887 N N . PRO A 1 488 ? -19.747 -15.143 27.255 1.00 62.69 488 PRO A N 1
ATOM 3888 C CA . PRO A 1 488 ? -20.177 -14.750 25.925 1.00 62.69 488 PRO A CA 1
ATOM 3889 C C . PRO A 1 488 ? -20.122 -15.881 24.887 1.00 62.69 488 PRO A C 1
ATOM 3891 O O . PRO A 1 488 ? -20.815 -15.771 23.876 1.00 62.69 488 PRO A O 1
ATOM 3894 N N . ILE A 1 489 ? -19.328 -16.932 25.106 1.00 63.06 489 ILE A N 1
ATOM 3895 C CA . ILE A 1 489 ? -19.130 -18.049 24.174 1.00 63.06 489 ILE A CA 1
ATOM 3896 C C . ILE A 1 489 ? -20.098 -19.195 24.490 1.00 63.06 489 ILE A C 1
ATOM 3898 O O . ILE A 1 489 ? -20.839 -19.627 23.608 1.00 63.06 489 ILE A O 1
ATOM 3902 N N . GLU A 1 490 ? -20.131 -19.673 25.737 1.00 64.81 490 GLU A N 1
ATOM 3903 C CA . GLU A 1 490 ? -20.945 -20.840 26.121 1.00 64.81 490 GLU A CA 1
ATOM 3904 C C . GLU A 1 490 ? -22.348 -20.496 26.654 1.00 64.81 490 GLU A C 1
ATOM 3906 O O . GLU A 1 490 ? -23.131 -21.406 26.927 1.00 64.81 490 GLU A O 1
ATOM 3911 N N . GLN A 1 491 ? -22.683 -19.209 26.828 1.00 67.31 491 GLN A N 1
ATOM 3912 C CA . GLN A 1 491 ? -23.924 -18.750 27.483 1.00 67.31 491 GLN A CA 1
ATOM 3913 C C . GLN A 1 491 ? -24.158 -19.378 28.870 1.00 67.31 491 GLN A C 1
ATOM 3915 O O . GLN A 1 491 ? -25.291 -19.516 29.334 1.00 67.31 491 GLN A O 1
ATOM 3920 N N . ARG A 1 492 ? -23.080 -19.768 29.553 1.00 77.62 492 ARG A N 1
ATOM 3921 C CA . ARG A 1 492 ? -23.111 -20.322 30.909 1.00 77.62 492 ARG A CA 1
ATOM 3922 C C . ARG A 1 492 ? -22.715 -19.263 31.917 1.00 77.62 492 ARG A C 1
ATOM 3924 O O . ARG A 1 492 ? -21.942 -18.369 31.604 1.00 77.62 492 ARG A O 1
ATOM 3931 N N . GLN A 1 493 ? -23.225 -19.361 33.139 1.00 81.94 493 GLN A N 1
ATOM 3932 C CA . GLN A 1 493 ? -22.720 -18.522 34.222 1.00 81.94 493 GLN A CA 1
ATOM 3933 C C . GLN A 1 493 ? -21.384 -19.088 34.711 1.00 81.94 493 GLN A C 1
ATOM 3935 O O . GLN A 1 493 ? -21.312 -20.261 35.074 1.00 81.94 493 GLN A O 1
ATOM 3940 N N . ILE A 1 494 ? -20.349 -18.254 34.721 1.00 83.06 494 ILE A N 1
ATOM 3941 C CA . ILE A 1 494 ? -19.021 -18.567 35.247 1.00 83.06 494 ILE A CA 1
ATOM 3942 C C . ILE A 1 494 ? -18.819 -17.773 36.533 1.00 83.06 494 ILE A C 1
ATOM 3944 O O . ILE A 1 494 ? -19.127 -16.581 36.586 1.00 83.06 494 ILE A O 1
ATOM 3948 N N . LEU A 1 495 ? -18.299 -18.442 37.559 1.00 83.94 495 LEU A N 1
ATOM 3949 C CA . LEU A 1 495 ? -17.814 -17.800 38.773 1.00 83.94 495 LEU A CA 1
ATOM 3950 C C . LEU A 1 495 ? -16.505 -17.070 38.450 1.00 83.94 495 LEU A C 1
ATOM 3952 O O . LEU A 1 495 ? -15.512 -17.717 38.126 1.00 83.94 495 LEU A O 1
ATOM 3956 N N . VAL A 1 496 ? -16.519 -15.741 38.531 1.00 82.69 496 VAL A N 1
ATOM 3957 C CA . VAL A 1 496 ? -15.375 -14.881 38.177 1.00 82.69 496 VAL A CA 1
ATOM 3958 C C . VAL A 1 496 ? -14.609 -14.351 39.391 1.00 82.69 496 VAL A C 1
ATOM 3960 O O . VAL A 1 496 ? -13.533 -13.769 39.249 1.00 82.69 496 VAL A O 1
ATOM 3963 N N . GLY A 1 497 ? -15.161 -14.526 40.593 1.00 83.19 497 GLY A N 1
ATOM 3964 C CA . GLY A 1 497 ? -14.534 -14.063 41.822 1.00 83.19 497 GLY A CA 1
ATOM 3965 C C . GLY A 1 497 ? -15.388 -14.273 43.063 1.00 83.19 497 GLY A C 1
ATOM 3966 O O . GLY A 1 497 ? -16.584 -14.551 42.984 1.00 83.19 497 GLY A O 1
ATOM 3967 N N . VAL A 1 498 ? -14.756 -14.092 44.219 1.00 84.19 498 VAL A N 1
ATOM 3968 C CA . VAL A 1 498 ? -15.389 -14.112 45.543 1.00 84.19 498 VAL A CA 1
ATOM 3969 C C . VAL A 1 498 ? -14.886 -12.908 46.326 1.00 84.19 498 VAL A C 1
ATOM 3971 O O . VAL A 1 498 ? -13.711 -12.557 46.244 1.00 84.19 498 VAL A O 1
ATOM 3974 N N . GLY A 1 499 ? -15.761 -12.263 47.091 1.00 84.75 499 GLY A N 1
ATOM 3975 C CA . GLY A 1 499 ? -15.388 -11.075 47.847 1.00 84.75 499 GLY A CA 1
ATOM 3976 C C . GLY A 1 499 ? -16.484 -10.583 48.777 1.00 84.75 499 GLY A C 1
ATOM 3977 O O . GLY A 1 499 ? -17.513 -11.231 48.958 1.00 84.75 499 GLY A O 1
ATOM 3978 N N . GLU A 1 500 ? -16.240 -9.427 49.388 1.00 85.00 500 GLU A N 1
ATOM 3979 C CA . GLU A 1 500 ? -17.183 -8.803 50.312 1.00 85.00 500 GLU A CA 1
ATOM 3980 C C . GLU A 1 500 ? -18.018 -7.718 49.630 1.00 85.00 500 GLU A C 1
ATOM 3982 O O . GLU A 1 500 ? -17.468 -6.844 48.959 1.00 85.00 500 GLU A O 1
ATOM 3987 N N . SER A 1 501 ? -19.332 -7.720 49.829 1.00 84.81 501 SER A N 1
ATOM 3988 C CA . SER A 1 501 ? -20.225 -6.663 49.336 1.00 84.81 501 SER A CA 1
ATOM 3989 C C . SER A 1 501 ? -20.626 -5.692 50.453 1.00 84.81 501 SER A C 1
ATOM 3991 O O . SER A 1 501 ? -20.661 -6.041 51.633 1.00 84.81 501 SER A O 1
ATOM 3993 N N . GLU A 1 502 ? -20.921 -4.444 50.085 1.00 85.75 502 GLU A N 1
ATOM 3994 C CA . GLU A 1 502 ? -21.366 -3.415 51.042 1.00 85.75 502 GLU A CA 1
ATOM 3995 C C . GLU A 1 502 ? -22.846 -3.571 51.407 1.00 85.75 502 GLU A C 1
ATOM 3997 O O . GLU A 1 502 ? -23.274 -3.253 52.517 1.00 85.75 502 GLU A O 1
ATOM 4002 N N . TYR A 1 503 ? -23.639 -4.090 50.473 1.00 88.06 503 TYR A N 1
ATOM 4003 C CA . TYR A 1 503 ? -25.035 -4.437 50.679 1.00 88.06 503 TYR A CA 1
ATOM 4004 C C . TYR A 1 503 ? -25.415 -5.604 49.771 1.00 88.06 503 TYR A C 1
ATOM 4006 O O . TYR A 1 503 ? -24.756 -5.847 48.762 1.00 88.06 503 TYR A O 1
ATOM 4014 N N . TYR A 1 504 ? -26.484 -6.312 50.120 1.00 88.31 504 TYR A N 1
ATOM 4015 C CA . TYR A 1 504 ? -27.060 -7.358 49.280 1.00 88.31 504 TYR A CA 1
ATOM 4016 C C . TYR A 1 504 ? -28.572 -7.414 49.476 1.00 88.31 504 TYR A C 1
ATOM 4018 O O . TYR A 1 504 ? -29.053 -7.423 50.612 1.00 88.31 504 TYR A O 1
ATOM 4026 N N . LEU A 1 505 ? -29.319 -7.451 48.372 1.00 87.38 505 LEU A N 1
ATOM 4027 C CA . LEU A 1 505 ? -30.761 -7.677 48.377 1.00 87.38 505 LEU A CA 1
ATOM 4028 C C . LEU A 1 505 ? -31.035 -9.163 48.139 1.00 87.38 505 LEU A C 1
ATOM 4030 O O . LEU A 1 505 ? -30.956 -9.650 47.012 1.00 87.38 505 LEU A O 1
ATOM 4034 N N . ASP A 1 506 ? -31.434 -9.861 49.195 1.00 87.56 506 ASP A N 1
ATOM 4035 C CA . ASP A 1 506 ? -32.005 -11.194 49.084 1.00 87.56 506 ASP A CA 1
ATOM 4036 C C . ASP A 1 506 ? -33.486 -11.065 48.707 1.00 87.56 506 ASP A C 1
ATOM 4038 O O . ASP A 1 506 ? -34.345 -10.722 49.528 1.00 87.56 506 ASP A O 1
ATOM 4042 N N . SER A 1 507 ? -33.776 -11.272 47.423 1.00 82.94 507 SER A N 1
ATOM 4043 C CA . SER A 1 507 ? -35.133 -11.137 46.888 1.00 82.94 507 SER A CA 1
ATOM 4044 C C . SER A 1 507 ? -36.073 -12.231 47.398 1.00 82.94 507 SER A C 1
ATOM 4046 O O . SER A 1 507 ? -37.253 -11.934 47.622 1.00 82.94 507 SER A O 1
ATOM 4048 N N . ASP A 1 508 ? -35.545 -13.436 47.638 1.00 82.94 508 ASP A N 1
ATOM 4049 C CA . ASP A 1 508 ? -36.297 -14.613 48.081 1.00 82.94 508 ASP A CA 1
ATOM 4050 C C . ASP A 1 508 ? -36.646 -14.497 49.566 1.00 82.94 508 ASP A C 1
ATOM 4052 O O . ASP A 1 508 ? -37.810 -14.624 49.951 1.00 82.94 508 ASP A O 1
ATOM 4056 N N . ALA A 1 509 ? -35.660 -14.160 50.402 1.00 82.94 509 ALA A N 1
ATOM 4057 C CA . ALA A 1 509 ? -35.872 -13.938 51.831 1.00 82.94 509 ALA A CA 1
ATOM 4058 C C . ALA A 1 509 ? -36.475 -12.556 52.148 1.00 82.94 509 ALA A C 1
ATOM 4060 O O . ALA A 1 509 ? -36.873 -12.303 53.286 1.00 82.94 509 ALA A O 1
ATOM 4061 N N . ARG A 1 510 ? -36.548 -11.655 51.156 1.00 87.50 510 ARG A N 1
ATOM 4062 C CA . ARG A 1 510 ? -37.004 -10.257 51.288 1.00 87.50 510 ARG A CA 1
ATOM 4063 C C . ARG A 1 510 ? -36.207 -9.482 52.346 1.00 87.50 510 ARG A C 1
ATOM 4065 O O . ARG A 1 510 ? -36.760 -8.679 53.101 1.00 87.50 510 ARG A O 1
ATOM 4072 N N . VAL A 1 511 ? -34.895 -9.703 52.381 1.00 90.06 511 VAL A N 1
ATOM 4073 C CA . VAL A 1 511 ? -33.979 -9.059 53.330 1.00 90.06 511 VAL A CA 1
ATOM 4074 C C . VAL A 1 511 ? -32.953 -8.224 52.577 1.00 90.06 511 VAL A C 1
ATOM 4076 O O . VAL A 1 511 ? -32.368 -8.681 51.599 1.00 90.06 511 VAL A O 1
ATOM 4079 N N . ILE A 1 512 ? -32.705 -7.006 53.046 1.00 90.44 512 ILE A N 1
ATOM 4080 C CA . ILE A 1 512 ? -31.552 -6.204 52.642 1.00 90.44 512 ILE A CA 1
ATOM 4081 C C . ILE A 1 512 ? -30.507 -6.318 53.746 1.00 90.44 512 ILE A C 1
ATOM 4083 O O . ILE A 1 512 ? -30.698 -5.805 54.851 1.00 90.44 512 ILE A O 1
ATOM 4087 N N . TYR A 1 513 ? -29.401 -6.985 53.439 1.00 90.81 513 TYR A N 1
ATOM 4088 C CA . TYR A 1 513 ? -28.227 -7.024 54.301 1.00 90.81 513 TYR A CA 1
ATOM 4089 C C . TYR A 1 513 ? -27.364 -5.796 54.036 1.00 90.81 513 TYR A C 1
ATOM 4091 O O . TYR A 1 513 ? -27.101 -5.474 52.876 1.00 90.81 513 TYR A O 1
ATOM 4099 N N . MET A 1 514 ? -26.911 -5.115 55.090 1.00 88.88 514 MET A N 1
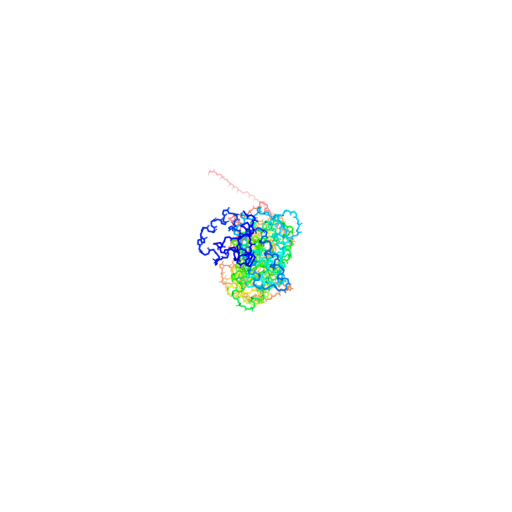ATOM 4100 C CA . MET A 1 514 ? -26.036 -3.947 54.967 1.00 88.88 514 MET A CA 1
ATOM 4101 C C . MET A 1 514 ? -24.819 -4.032 55.878 1.00 88.88 514 MET A C 1
ATOM 4103 O O . MET A 1 514 ? -24.935 -4.268 57.084 1.00 88.88 514 MET A O 1
ATOM 4107 N N . ARG A 1 515 ? -23.644 -3.788 55.297 1.00 86.50 515 ARG A N 1
ATOM 4108 C CA . ARG A 1 515 ? -22.378 -3.726 56.016 1.00 86.50 515 ARG A CA 1
ATOM 4109 C C . ARG A 1 515 ? -22.215 -2.366 56.693 1.00 86.50 515 ARG A C 1
ATOM 4111 O O . ARG A 1 515 ? -22.419 -1.310 56.103 1.00 86.50 515 ARG A O 1
ATOM 4118 N N . GLY A 1 516 ? -21.808 -2.402 57.955 1.00 73.31 516 GLY A N 1
ATOM 4119 C CA . GLY A 1 516 ? -21.752 -1.238 58.836 1.00 73.31 516 GLY A CA 1
ATOM 4120 C C . GLY A 1 516 ? -20.522 -0.332 58.761 1.00 73.31 516 GLY A C 1
ATOM 4121 O O . GLY A 1 516 ? -20.315 0.439 59.693 1.00 73.31 516 GLY A O 1
ATOM 4122 N N . GLN A 1 517 ? -19.657 -0.450 57.750 1.00 69.19 517 GLN A N 1
ATOM 4123 C CA . GLN A 1 517 ? -18.345 0.220 57.782 1.00 69.19 517 GLN A CA 1
ATOM 4124 C C . GLN A 1 517 ? -18.398 1.729 57.492 1.00 69.19 517 GLN A C 1
ATOM 4126 O O . GLN A 1 517 ? -17.522 2.458 57.952 1.00 69.19 517 GLN A O 1
ATOM 4131 N N . ALA A 1 518 ? -19.428 2.214 56.790 1.00 68.50 518 ALA A N 1
ATOM 4132 C CA . ALA A 1 518 ? -19.600 3.630 56.461 1.00 68.50 518 ALA A CA 1
ATOM 4133 C C . ALA A 1 518 ? -21.065 4.064 56.629 1.00 68.50 518 ALA A C 1
ATOM 4135 O O . ALA A 1 518 ? -21.842 4.053 55.671 1.00 68.50 518 ALA A O 1
ATOM 4136 N N . THR A 1 519 ? -21.443 4.469 57.847 1.00 75.69 519 THR A N 1
ATOM 4137 C CA . THR A 1 519 ? -22.817 4.881 58.210 1.00 75.69 519 THR A CA 1
ATOM 4138 C C . THR A 1 519 ? -23.408 5.923 57.268 1.00 75.69 519 THR A C 1
ATOM 4140 O O . THR A 1 519 ? -24.587 5.853 56.926 1.00 75.69 519 THR A O 1
ATOM 4143 N N . ASP A 1 520 ? -22.577 6.846 56.790 1.00 79.31 520 ASP A N 1
ATOM 4144 C CA . ASP A 1 520 ? -23.004 7.966 55.950 1.00 79.31 520 ASP A CA 1
ATOM 4145 C C . ASP A 1 520 ? -23.419 7.510 54.539 1.00 79.31 520 ASP A C 1
ATOM 4147 O O . ASP A 1 520 ? -24.248 8.146 53.886 1.00 79.31 520 ASP A O 1
ATOM 4151 N N . LEU A 1 521 ? -22.891 6.373 54.070 1.00 83.62 521 LEU A N 1
ATOM 4152 C CA . LEU A 1 521 ? -23.175 5.812 52.745 1.00 83.62 521 LEU A CA 1
ATOM 4153 C C . LEU A 1 521 ? -24.276 4.746 52.761 1.00 83.62 521 LEU A C 1
ATOM 4155 O O . LEU A 1 521 ? -24.845 4.448 51.712 1.00 83.62 521 LEU A O 1
ATOM 4159 N N . MET A 1 522 ? -24.633 4.211 53.930 1.00 86.56 522 MET A N 1
ATOM 4160 C CA . MET A 1 522 ? -25.621 3.132 54.055 1.00 86.56 522 MET A CA 1
ATOM 4161 C C . MET A 1 522 ? -27.001 3.509 53.495 1.00 86.56 522 MET A C 1
ATOM 4163 O O . MET A 1 522 ? -27.647 2.683 52.857 1.00 86.56 522 MET A O 1
ATOM 4167 N N . SER A 1 523 ? -27.432 4.767 53.633 1.00 89.12 523 SER A N 1
ATOM 4168 C CA . SER A 1 523 ? -28.693 5.218 53.020 1.00 89.12 523 SER A CA 1
ATOM 4169 C C . SER A 1 523 ? -28.654 5.217 51.483 1.00 89.12 523 SER A C 1
ATOM 4171 O O . SER A 1 523 ? -29.665 4.916 50.848 1.00 89.12 523 SER A O 1
ATOM 4173 N N . ASN A 1 524 ? -27.484 5.462 50.876 1.00 89.06 524 ASN A N 1
ATOM 4174 C CA . ASN A 1 524 ? -27.288 5.323 49.429 1.00 89.06 524 ASN A CA 1
ATOM 4175 C C . ASN A 1 524 ? -27.359 3.854 48.997 1.00 89.06 524 ASN A C 1
ATOM 4177 O O . ASN A 1 524 ? -27.957 3.546 47.968 1.00 89.06 524 ASN A O 1
ATOM 4181 N N . PHE A 1 525 ? -26.774 2.943 49.776 1.00 89.00 525 PHE A N 1
ATOM 4182 C CA . PHE A 1 525 ? -26.842 1.505 49.504 1.00 89.00 525 PHE A CA 1
ATOM 4183 C C . PHE A 1 525 ? -28.269 0.970 49.616 1.00 89.00 525 PHE A C 1
ATOM 4185 O O . PHE A 1 525 ? -28.729 0.259 48.725 1.00 89.00 525 PHE A O 1
ATOM 4192 N N . LEU A 1 526 ? -29.010 1.401 50.636 1.00 90.69 526 LEU A N 1
ATOM 4193 C CA . LEU A 1 526 ? -30.419 1.063 50.798 1.00 90.69 526 LEU A CA 1
ATOM 4194 C C . LEU A 1 526 ? -31.276 1.582 49.635 1.00 90.69 526 LEU A C 1
ATOM 4196 O O . LEU A 1 526 ? -32.074 0.832 49.073 1.00 90.69 526 LEU A O 1
ATOM 4200 N N . ALA A 1 527 ? -31.078 2.840 49.226 1.00 91.44 527 ALA A N 1
ATOM 4201 C CA . ALA A 1 527 ? -31.759 3.406 48.064 1.00 91.44 527 ALA A CA 1
ATOM 4202 C C . ALA A 1 527 ? -31.456 2.614 46.783 1.00 91.44 527 ALA A C 1
ATOM 4204 O O . ALA A 1 527 ? -32.368 2.340 46.005 1.00 91.44 527 ALA A O 1
ATOM 4205 N N . ARG A 1 528 ? -30.197 2.200 46.577 1.00 88.69 528 ARG A N 1
ATOM 4206 C CA . ARG A 1 528 ? -29.794 1.358 45.438 1.00 88.69 528 ARG A CA 1
ATOM 4207 C C . ARG A 1 528 ? -30.464 -0.013 45.469 1.00 88.69 528 ARG A C 1
ATOM 4209 O O . ARG A 1 528 ? -30.998 -0.419 44.443 1.00 88.69 528 ARG A O 1
ATOM 4216 N N . ALA A 1 529 ? -30.497 -0.683 46.619 1.00 88.50 529 ALA A N 1
ATOM 4217 C CA . ALA A 1 529 ? -31.160 -1.978 46.781 1.00 88.50 529 ALA A CA 1
ATOM 4218 C C . ALA A 1 529 ? -32.669 -1.896 46.484 1.00 88.50 529 ALA A C 1
ATOM 4220 O O . ALA A 1 529 ? -33.210 -2.719 45.747 1.00 88.50 529 ALA A O 1
ATOM 4221 N N . ILE A 1 530 ? -33.346 -0.863 46.998 1.00 89.94 530 ILE A N 1
ATOM 4222 C CA . ILE A 1 530 ? -34.764 -0.604 46.702 1.00 89.94 530 ILE A CA 1
ATOM 4223 C C . ILE A 1 530 ? -34.953 -0.350 45.206 1.00 89.94 530 ILE A C 1
ATOM 4225 O O . ILE A 1 530 ? -35.832 -0.954 44.595 1.00 89.94 530 ILE A O 1
ATOM 4229 N N . ASN A 1 531 ? -34.112 0.498 44.607 1.00 90.06 531 ASN A N 1
ATOM 4230 C CA . ASN A 1 531 ? -34.195 0.825 43.188 1.00 90.06 531 ASN A CA 1
ATOM 4231 C C . ASN A 1 531 ? -33.979 -0.410 42.304 1.00 90.06 531 ASN A C 1
ATOM 4233 O O . ASN A 1 531 ? -34.740 -0.625 41.368 1.00 90.06 531 ASN A O 1
ATOM 4237 N N . GLN A 1 532 ? -33.006 -1.269 42.627 1.00 85.50 532 GLN A N 1
ATOM 4238 C CA . GLN A 1 532 ? -32.759 -2.523 41.906 1.00 85.50 532 GLN A CA 1
ATOM 4239 C C . GLN A 1 532 ? -34.022 -3.389 41.821 1.00 85.50 532 GLN A C 1
ATOM 4241 O O . GLN A 1 532 ? -34.346 -3.889 40.742 1.00 85.50 532 GLN A O 1
ATOM 4246 N N . ARG A 1 533 ? -34.788 -3.485 42.917 1.00 87.25 533 ARG A N 1
ATOM 4247 C CA . ARG A 1 533 ? -36.037 -4.260 42.974 1.00 87.25 533 ARG A CA 1
ATOM 4248 C C . ARG A 1 533 ? -37.182 -3.672 42.145 1.00 87.25 533 ARG A C 1
ATOM 4250 O O . ARG A 1 533 ? -38.112 -4.401 41.816 1.00 87.25 533 ARG A O 1
ATOM 4257 N N . LEU A 1 534 ? -37.116 -2.393 41.768 1.00 85.94 534 LEU A N 1
ATOM 4258 C CA . LEU A 1 534 ? -38.098 -1.773 40.868 1.00 85.94 534 LEU A CA 1
ATOM 4259 C C . LEU A 1 534 ? -37.980 -2.275 39.418 1.00 85.94 534 LEU A C 1
ATOM 4261 O O . LEU A 1 534 ? -38.893 -2.057 38.624 1.00 85.94 534 LEU A O 1
ATOM 4265 N N . GLY A 1 535 ? -36.879 -2.941 39.047 1.00 83.50 535 GLY A N 1
ATOM 4266 C CA . GLY A 1 535 ? -36.695 -3.516 37.712 1.00 83.50 535 GLY A CA 1
ATOM 4267 C C . GLY A 1 535 ? -36.866 -2.478 36.596 1.00 83.50 535 GLY A C 1
ATOM 4268 O O . GLY A 1 535 ? -36.121 -1.503 36.529 1.00 83.50 535 GLY A O 1
ATOM 4269 N N . ALA A 1 536 ? -37.870 -2.661 35.734 1.00 80.75 536 ALA A N 1
ATOM 4270 C CA . ALA A 1 536 ? -38.176 -1.739 34.633 1.00 80.75 536 ALA A CA 1
ATOM 4271 C C . ALA A 1 536 ? -38.550 -0.310 35.089 1.00 80.75 536 ALA A C 1
ATOM 4273 O O . ALA A 1 536 ? -38.522 0.614 34.283 1.00 80.75 536 ALA A O 1
ATOM 4274 N N . GLN A 1 537 ? -38.880 -0.122 36.371 1.00 84.81 537 GLN A N 1
ATOM 4275 C CA . GLN A 1 537 ? -39.310 1.151 36.962 1.00 84.81 537 GLN A CA 1
ATOM 4276 C C . GLN A 1 537 ? -38.197 1.852 37.759 1.00 84.81 537 GLN A C 1
ATOM 4278 O O . GLN A 1 537 ? -38.472 2.711 38.597 1.00 84.81 537 GLN A O 1
ATOM 4283 N N . GLN A 1 538 ? -36.934 1.499 37.511 1.00 86.94 538 GLN A N 1
ATOM 4284 C CA . GLN A 1 538 ? -35.780 2.132 38.148 1.00 86.94 538 GLN A CA 1
ATOM 4285 C C . GLN A 1 538 ? -35.744 3.654 37.938 1.00 86.94 538 GLN A C 1
ATOM 4287 O O . GLN A 1 538 ? -36.065 4.180 36.871 1.00 86.94 538 GLN A O 1
ATOM 4292 N N . LEU A 1 539 ? -35.328 4.363 38.981 1.00 86.00 539 LEU A N 1
ATOM 4293 C CA . LEU A 1 539 ? -35.073 5.798 38.992 1.00 86.00 539 LEU A CA 1
ATOM 4294 C C . LEU A 1 539 ? -33.632 6.070 38.533 1.00 86.00 539 LEU A C 1
ATOM 4296 O O . LEU A 1 539 ? -32.712 5.357 38.939 1.00 86.00 539 LEU A O 1
ATOM 4300 N N . GLU A 1 540 ? -33.434 7.111 37.719 1.00 84.00 540 GLU A N 1
ATOM 4301 C CA . GLU A 1 540 ? -32.094 7.576 37.316 1.00 84.00 540 GLU A CA 1
ATOM 4302 C C . GLU A 1 540 ? -31.412 8.396 38.415 1.00 84.00 540 GLU A C 1
ATOM 4304 O O . GLU A 1 540 ? -30.223 8.222 38.672 1.00 84.00 540 GLU A O 1
ATOM 4309 N N . ASP A 1 541 ? -32.172 9.278 39.070 1.00 87.00 541 ASP A N 1
ATOM 4310 C CA . ASP A 1 541 ? -31.700 10.082 40.193 1.00 87.00 541 ASP A CA 1
ATOM 4311 C C . ASP A 1 541 ? -32.202 9.488 41.514 1.00 87.00 541 ASP A C 1
ATOM 4313 O O . ASP A 1 541 ? -33.404 9.431 41.785 1.00 87.00 541 ASP A O 1
ATOM 4317 N N . LEU A 1 542 ? -31.256 9.039 42.339 1.00 91.25 542 LEU A N 1
ATOM 4318 C CA . LEU A 1 542 ? -31.523 8.461 43.653 1.00 91.25 542 LEU A CA 1
ATOM 4319 C C . LEU A 1 542 ? -31.499 9.498 44.775 1.00 91.25 542 LEU A C 1
ATOM 4321 O O . LEU A 1 542 ? -31.903 9.164 45.887 1.00 91.25 542 LEU A O 1
ATOM 4325 N N . ALA A 1 543 ? -31.057 10.736 44.529 1.00 90.31 543 ALA A N 1
ATOM 4326 C CA . ALA A 1 543 ? -30.942 11.743 45.582 1.00 90.31 543 ALA A CA 1
ATOM 4327 C C . ALA A 1 543 ? -32.278 11.990 46.313 1.00 90.31 543 ALA A C 1
ATOM 4329 O O . ALA A 1 543 ? -32.282 11.951 47.548 1.00 90.31 543 ALA A O 1
ATOM 4330 N N . PRO A 1 544 ? -33.432 12.122 45.625 1.00 90.62 544 PRO A N 1
ATOM 4331 C CA . PRO A 1 544 ? -34.717 12.242 46.308 1.00 90.62 544 PRO A CA 1
ATOM 4332 C C . PRO A 1 544 ? -35.059 11.009 47.157 1.00 90.62 544 PRO A C 1
ATOM 4334 O O . PRO A 1 544 ? -35.564 11.161 48.268 1.00 90.62 544 PRO A O 1
ATOM 4337 N N . LEU A 1 545 ? -34.745 9.799 46.668 1.00 92.12 545 LEU A N 1
ATOM 4338 C CA . LEU A 1 545 ? -34.996 8.538 47.377 1.00 92.12 545 LEU A CA 1
ATOM 4339 C C . LEU A 1 545 ? -34.164 8.437 48.665 1.00 92.12 545 LEU A C 1
ATOM 4341 O O . LEU A 1 545 ? -34.681 8.087 49.724 1.00 92.12 545 LEU A O 1
ATOM 4345 N N . VAL A 1 546 ? -32.884 8.800 48.593 1.00 92.25 546 VAL A N 1
ATOM 4346 C CA . VAL A 1 546 ? -31.968 8.823 49.742 1.00 92.25 546 VAL A CA 1
ATOM 4347 C C . VAL A 1 546 ? -32.447 9.804 50.811 1.00 92.25 546 VAL A C 1
ATOM 4349 O O . VAL A 1 546 ? -32.391 9.508 52.006 1.00 92.25 546 VAL A O 1
ATOM 4352 N N . VAL A 1 547 ? -32.960 10.967 50.405 1.00 91.19 547 VAL A N 1
ATOM 4353 C CA . VAL A 1 547 ? -33.415 11.985 51.360 1.00 91.19 547 VAL A CA 1
ATOM 4354 C C . VAL A 1 547 ? -34.701 11.539 52.048 1.00 91.19 547 VAL A C 1
ATOM 4356 O O . VAL A 1 547 ? -34.789 11.645 53.272 1.00 91.19 547 VAL A O 1
ATOM 4359 N N . ILE A 1 548 ? -35.673 10.974 51.321 1.00 91.94 548 ILE A N 1
ATOM 4360 C CA . ILE A 1 548 ? -36.911 10.495 51.955 1.00 91.94 548 ILE A CA 1
ATOM 4361 C C . ILE A 1 548 ? -36.681 9.295 52.885 1.00 91.94 548 ILE A C 1
ATOM 4363 O O . ILE A 1 548 ? -37.412 9.168 53.861 1.00 91.94 548 ILE A O 1
ATOM 4367 N N . LEU A 1 549 ? -35.650 8.467 52.653 1.00 90.12 549 LEU A N 1
ATOM 4368 C CA . LEU A 1 549 ? -35.259 7.385 53.574 1.00 90.12 549 LEU A CA 1
ATOM 4369 C C . LEU A 1 549 ? -34.783 7.913 54.937 1.00 90.12 549 LEU A C 1
ATOM 4371 O O . LEU A 1 549 ? -35.001 7.275 55.966 1.00 90.12 549 LEU A O 1
ATOM 4375 N N . ASN A 1 550 ? -34.136 9.080 54.954 1.00 89.19 550 ASN A N 1
ATOM 4376 C CA . ASN A 1 550 ? -33.588 9.690 56.168 1.00 89.19 550 ASN A CA 1
ATOM 4377 C C . ASN A 1 550 ? -34.521 10.730 56.810 1.00 89.19 550 ASN A C 1
ATOM 4379 O O . ASN A 1 550 ? -34.276 11.174 57.936 1.00 89.19 550 ASN A O 1
ATOM 4383 N N . THR A 1 551 ? -35.594 11.106 56.115 1.00 87.81 551 THR A N 1
ATOM 4384 C CA . THR A 1 551 ? -36.571 12.099 56.567 1.00 87.81 551 THR A CA 1
ATOM 4385 C C . THR A 1 551 ? -37.645 11.434 57.437 1.00 87.81 551 THR A C 1
ATOM 4387 O O . THR A 1 551 ? -38.082 10.327 57.125 1.00 87.81 551 THR A O 1
ATOM 4390 N N . PRO A 1 552 ? -38.120 12.075 58.524 1.00 85.62 552 PRO A N 1
ATOM 4391 C CA . PRO A 1 552 ? -39.276 11.572 59.263 1.00 85.62 552 PRO A CA 1
ATOM 4392 C C . PRO A 1 552 ? -40.506 11.429 58.352 1.00 85.62 552 PRO A C 1
ATOM 4394 O O . PRO A 1 552 ? -40.814 12.353 57.600 1.00 85.62 552 PRO A O 1
ATOM 4397 N N . ARG A 1 553 ? -41.239 10.311 58.469 1.00 85.31 553 ARG A N 1
ATOM 4398 C CA . ARG A 1 553 ? -42.362 9.919 57.584 1.00 85.31 553 ARG A CA 1
ATOM 4399 C C . ARG A 1 553 ? -43.365 11.036 57.252 1.00 85.31 553 ARG A C 1
ATOM 4401 O O . ARG A 1 553 ? -43.803 11.161 56.116 1.00 85.31 553 ARG A O 1
ATOM 4408 N N . GLN A 1 554 ? -43.664 11.908 58.215 1.00 85.50 554 GLN A N 1
ATOM 4409 C CA . GLN A 1 554 ? -44.616 13.014 58.052 1.00 85.50 554 GLN A CA 1
ATOM 4410 C C . GLN A 1 554 ? -44.157 14.116 57.080 1.00 85.50 554 GLN A C 1
ATOM 4412 O O . GLN A 1 554 ? -44.990 14.846 56.559 1.00 85.50 554 GLN A O 1
ATOM 4417 N N . TYR A 1 555 ? -42.852 14.233 56.810 1.00 87.38 555 TYR A N 1
ATOM 4418 C CA . TYR A 1 555 ? -42.287 15.266 55.932 1.00 87.38 555 TYR A CA 1
ATOM 4419 C C . TYR A 1 555 ? -41.887 14.734 54.549 1.00 87.38 555 TYR A C 1
ATOM 4421 O O . TYR A 1 555 ? -41.406 15.503 53.714 1.00 87.38 555 TYR A O 1
ATOM 4429 N N . THR A 1 556 ? -42.090 13.439 54.271 1.00 86.75 556 THR A N 1
ATOM 4430 C CA . THR A 1 556 ? -41.721 12.804 52.994 1.00 86.75 556 THR A CA 1
ATOM 4431 C C . THR A 1 556 ? -42.281 13.569 51.796 1.00 86.75 556 THR A C 1
ATOM 4433 O O . THR A 1 556 ? -41.561 13.853 50.839 1.00 86.75 556 THR A O 1
ATOM 4436 N N . GLN A 1 557 ? -43.551 13.972 51.855 1.00 87.12 557 GLN A N 1
ATOM 4437 C CA . GLN A 1 557 ? -44.184 14.682 50.748 1.00 87.12 557 GLN A CA 1
ATOM 4438 C C . GLN A 1 557 ? -43.638 16.100 50.558 1.00 87.12 557 GLN A C 1
ATOM 4440 O O . GLN A 1 557 ? -43.578 16.572 49.416 1.00 87.12 557 GLN A O 1
ATOM 4445 N N . ASP A 1 558 ? -43.265 16.791 51.634 1.00 86.62 558 ASP A N 1
ATOM 4446 C CA . ASP A 1 558 ? -42.767 18.171 51.591 1.00 86.62 558 ASP A CA 1
ATOM 4447 C C . ASP A 1 558 ? -41.351 18.228 51.033 1.00 86.62 558 ASP A C 1
ATOM 4449 O O . ASP A 1 558 ? -41.057 19.058 50.172 1.00 86.62 558 ASP A O 1
ATOM 4453 N N . VAL A 1 559 ? -40.511 17.269 51.426 1.00 88.56 559 VAL A N 1
ATOM 4454 C CA . VAL A 1 559 ? -39.180 17.073 50.847 1.00 88.56 559 VAL A CA 1
ATOM 4455 C C . VAL A 1 559 ? -39.274 16.844 49.341 1.00 88.56 559 VAL A C 1
ATOM 4457 O O . VAL A 1 559 ? -38.611 17.534 48.572 1.00 88.56 559 VAL A O 1
ATOM 4460 N N . LEU A 1 560 ? -40.151 15.948 48.883 1.00 89.12 560 LEU A N 1
ATOM 4461 C CA . LEU A 1 560 ? -40.331 15.709 47.446 1.00 89.12 560 LEU A CA 1
ATOM 4462 C C . LEU A 1 560 ? -40.788 16.967 46.687 1.00 89.12 560 LEU A C 1
ATOM 4464 O O . LEU A 1 560 ? -40.418 17.164 45.531 1.00 89.12 560 LEU A O 1
ATOM 4468 N N . THR A 1 561 ? -41.548 17.856 47.333 1.00 89.31 561 THR A N 1
ATOM 4469 C CA . THR A 1 561 ? -41.917 19.158 46.753 1.00 89.31 561 THR A CA 1
ATOM 4470 C C . THR A 1 561 ? -40.715 20.099 46.646 1.00 89.31 561 THR A C 1
ATOM 4472 O O . THR A 1 561 ? -40.578 20.785 45.635 1.00 89.31 561 THR A O 1
ATOM 4475 N N . GLN A 1 562 ? -39.804 20.096 47.624 1.00 88.94 562 GLN A N 1
ATOM 4476 C CA . GLN A 1 562 ? -38.546 20.855 47.545 1.00 88.94 562 GLN A CA 1
ATOM 4477 C C . GLN A 1 562 ? -37.647 20.359 46.402 1.00 88.94 562 GLN A C 1
ATOM 4479 O O . GLN A 1 562 ? -37.031 21.172 45.714 1.00 88.94 562 GLN A O 1
ATOM 4484 N N . PHE A 1 563 ? -37.660 19.051 46.121 1.00 86.69 563 PHE A N 1
ATOM 4485 C CA . PHE A 1 563 ? -37.014 18.448 44.947 1.00 86.69 563 PHE A CA 1
ATOM 4486 C C . PHE A 1 563 ? -37.736 18.725 43.617 1.00 86.69 563 PHE A C 1
ATOM 4488 O O . PHE A 1 563 ? -37.327 18.208 42.582 1.00 86.69 563 PHE A O 1
ATOM 4495 N N . ARG A 1 564 ? -38.798 19.547 43.615 1.00 87.56 564 ARG A N 1
ATOM 4496 C CA . ARG A 1 564 ? -39.628 19.864 42.437 1.00 87.56 564 ARG A CA 1
ATOM 4497 C C . ARG A 1 564 ? -40.233 18.630 41.756 1.00 87.56 564 ARG A C 1
ATOM 4499 O O . ARG A 1 564 ? -40.593 18.688 40.582 1.00 87.56 564 ARG A O 1
ATOM 4506 N N . ILE A 1 565 ? -40.402 17.536 42.496 1.00 86.75 565 ILE A N 1
ATOM 4507 C CA . ILE A 1 565 ? -41.125 16.360 42.015 1.00 86.75 565 ILE A CA 1
ATOM 4508 C C . ILE A 1 565 ? -42.605 16.732 41.945 1.00 86.75 565 ILE A C 1
ATOM 4510 O O . ILE A 1 565 ? -43.160 17.263 42.905 1.00 86.75 565 ILE A O 1
ATOM 4514 N N . SER A 1 566 ? -43.273 16.483 40.827 1.00 81.62 566 SER A N 1
ATOM 4515 C CA . SER A 1 566 ? -44.669 16.894 40.639 1.00 81.62 566 SER A CA 1
ATOM 4516 C C . SER A 1 566 ? -45.608 16.227 41.663 1.00 81.62 566 SER A C 1
ATOM 4518 O O . SER A 1 566 ? -45.480 15.034 41.940 1.00 81.62 566 SER A O 1
ATOM 4520 N N . ARG A 1 567 ? -46.534 16.997 42.259 1.00 72.56 567 ARG A N 1
ATOM 4521 C CA . ARG A 1 567 ? -47.750 16.468 42.914 1.00 72.56 567 ARG A CA 1
ATOM 4522 C C . ARG A 1 567 ? -48.881 16.524 41.894 1.00 72.56 567 ARG A C 1
ATOM 4524 O O . ARG A 1 567 ? -48.940 17.476 41.121 1.00 72.56 567 ARG A O 1
ATOM 4531 N N . TYR A 1 568 ? -49.762 15.534 41.901 1.00 64.31 568 TYR A N 1
ATOM 4532 C CA . TYR A 1 568 ? -50.908 15.493 40.997 1.00 64.31 568 TYR A CA 1
ATOM 4533 C C . TYR A 1 568 ? -52.184 15.336 41.823 1.00 64.31 568 TYR A C 1
ATOM 4535 O O . TYR A 1 568 ? -52.278 14.428 42.639 1.00 64.31 568 TYR A O 1
ATOM 4543 N N . GLU A 1 569 ? -53.136 16.250 41.632 1.00 47.62 569 GLU A N 1
ATOM 4544 C CA . GLU A 1 569 ? -54.226 16.570 42.574 1.00 47.62 569 GLU A CA 1
ATOM 4545 C C . GLU A 1 569 ? -55.377 15.546 42.665 1.00 47.62 569 GLU A C 1
ATOM 4547 O O . GLU A 1 569 ? -56.345 15.788 43.375 1.00 47.62 569 GLU A O 1
ATOM 4552 N N . ASN A 1 570 ? -55.268 14.367 42.045 1.00 43.91 570 ASN A N 1
ATOM 4553 C CA . ASN A 1 570 ? -56.247 13.281 42.213 1.00 43.91 570 ASN A CA 1
ATOM 4554 C C . ASN A 1 570 ? -55.771 12.240 43.245 1.00 43.91 570 ASN A C 1
ATOM 4556 O O . ASN A 1 570 ? -55.763 11.039 42.981 1.00 43.91 570 ASN A O 1
ATOM 4560 N N . GLU A 1 571 ? -55.355 12.700 44.425 1.00 47.91 571 GLU A N 1
ATOM 4561 C CA . GLU A 1 571 ? -55.079 11.855 45.596 1.00 47.91 571 GLU A CA 1
ATOM 4562 C C . GLU A 1 571 ? -56.369 11.635 46.407 1.00 47.91 571 GLU A C 1
ATOM 4564 O O . GLU A 1 571 ? -56.498 12.081 47.544 1.00 47.91 571 GLU A O 1
ATOM 4569 N N . VAL A 1 572 ? -57.349 10.932 45.831 1.00 37.62 572 VAL A N 1
ATOM 4570 C CA . VAL A 1 572 ? -58.305 10.188 46.662 1.00 37.62 572 VAL A CA 1
ATOM 4571 C C . VAL A 1 572 ? -57.668 8.831 46.922 1.00 37.62 572 VAL A C 1
ATOM 4573 O O . VAL A 1 572 ? -57.276 8.132 45.988 1.00 37.62 572 VAL A O 1
ATOM 4576 N N . MET A 1 573 ? -57.502 8.499 48.202 1.00 43.28 573 MET A N 1
ATOM 4577 C CA . MET A 1 573 ? -57.056 7.189 48.660 1.00 43.28 573 MET A CA 1
ATOM 4578 C C . MET A 1 573 ? -57.996 6.102 48.134 1.00 43.28 573 MET A C 1
ATOM 4580 O O . MET A 1 573 ? -58.988 5.791 48.779 1.00 43.28 573 MET A O 1
ATOM 4584 N N . ASP A 1 574 ? -57.656 5.493 47.003 1.00 33.91 574 ASP A N 1
ATOM 4585 C CA . ASP A 1 574 ? -58.175 4.178 46.633 1.00 33.91 574 ASP A CA 1
ATOM 4586 C C . ASP A 1 574 ? -57.163 3.130 47.110 1.00 33.91 574 ASP A C 1
ATOM 4588 O O . ASP A 1 574 ? -56.395 2.520 46.362 1.00 33.91 574 ASP A O 1
ATOM 4592 N N . VAL A 1 575 ? -57.081 3.011 48.436 1.00 37.84 575 VAL A N 1
ATOM 4593 C CA . VAL A 1 575 ? -56.475 1.854 49.087 1.00 37.84 575 VAL A CA 1
ATOM 4594 C C . VAL A 1 575 ? -57.584 0.810 49.135 1.00 37.84 575 VAL A C 1
ATOM 4596 O O . VAL A 1 575 ? -58.471 0.897 49.977 1.00 37.84 575 VAL A O 1
ATOM 4599 N N . ASN A 1 576 ? -57.563 -0.161 48.222 1.00 34.22 576 ASN A N 1
ATOM 4600 C CA . ASN A 1 576 ? -58.405 -1.350 48.344 1.00 34.22 576 ASN A CA 1
ATOM 4601 C C . ASN A 1 576 ? -58.019 -2.086 49.638 1.00 34.22 576 ASN A C 1
ATOM 4603 O O . ASN A 1 576 ? -56.980 -2.748 49.704 1.00 34.22 576 ASN A O 1
ATOM 4607 N N . PHE A 1 577 ? -58.840 -1.931 50.673 1.00 39.59 577 PHE A N 1
ATOM 4608 C CA . PHE A 1 577 ? -58.760 -2.697 51.910 1.00 39.59 577 PHE A CA 1
ATOM 4609 C C . PHE A 1 577 ? -59.391 -4.079 51.683 1.00 39.59 577 PHE A C 1
ATOM 4611 O O . PHE A 1 577 ? -60.498 -4.150 51.151 1.00 39.59 577 PHE A O 1
ATOM 4618 N N . PRO A 1 578 ? -58.752 -5.187 52.092 1.00 34.00 578 PRO A N 1
ATOM 4619 C CA . PRO A 1 578 ? -59.460 -6.449 52.216 1.00 34.00 578 PRO A CA 1
ATOM 4620 C C . PRO A 1 578 ? -60.354 -6.376 53.462 1.00 34.00 578 PRO A C 1
ATOM 4622 O O . PRO A 1 578 ? -59.868 -6.431 54.592 1.00 34.00 578 PRO A O 1
ATOM 4625 N N . GLU A 1 579 ? -61.663 -6.224 53.257 1.00 34.09 579 GLU A N 1
ATOM 4626 C CA . GLU A 1 579 ? -62.667 -6.501 54.286 1.00 34.09 579 GLU A CA 1
ATOM 4627 C C . GLU A 1 579 ? -62.546 -7.966 54.707 1.00 34.09 579 GLU A C 1
ATOM 4629 O O . GLU A 1 579 ? -62.713 -8.860 53.882 1.00 34.09 579 GLU A O 1
ATOM 4634 N N . ASN A 1 580 ? -62.219 -8.200 55.979 1.00 35.28 580 ASN A N 1
ATOM 4635 C CA . ASN A 1 580 ? -62.670 -9.353 56.757 1.00 35.28 580 ASN A CA 1
ATOM 4636 C C . ASN A 1 580 ? -62.307 -9.142 58.231 1.00 35.28 580 ASN A C 1
ATOM 4638 O O . ASN A 1 580 ? -61.242 -9.543 58.698 1.00 35.28 580 ASN A O 1
ATOM 4642 N N . ALA A 1 581 ? -63.225 -8.523 58.965 1.00 33.94 581 ALA A N 1
ATOM 4643 C CA . ALA A 1 581 ? -63.421 -8.788 60.382 1.00 33.94 581 ALA A CA 1
ATOM 4644 C C . ALA A 1 581 ? -64.877 -8.445 60.705 1.00 33.94 581 ALA A C 1
ATOM 4646 O O . ALA A 1 581 ? -65.245 -7.280 60.837 1.00 33.94 581 ALA A O 1
ATOM 4647 N N . GLU A 1 582 ? -65.709 -9.482 60.757 1.00 38.09 582 GLU A N 1
ATOM 4648 C CA . GLU A 1 582 ? -67.044 -9.418 61.333 1.00 38.09 582 GLU A CA 1
ATOM 4649 C C . GLU A 1 582 ? -66.936 -8.871 62.760 1.00 38.09 582 GLU A C 1
ATOM 4651 O O . GLU A 1 582 ? -66.261 -9.451 63.612 1.00 38.09 582 GLU A O 1
ATOM 4656 N N . THR A 1 583 ? -67.628 -7.769 63.031 1.00 34.62 583 THR A N 1
ATOM 4657 C CA . THR A 1 583 ? -68.036 -7.440 64.395 1.00 34.62 583 THR A CA 1
ATOM 4658 C C . THR A 1 583 ? -69.517 -7.117 64.397 1.00 34.62 583 THR A C 1
ATOM 4660 O O . THR A 1 583 ? -69.995 -6.216 63.712 1.00 34.62 583 THR A O 1
ATOM 4663 N N . ASP A 1 584 ? -70.189 -7.965 65.159 1.00 29.95 584 ASP A N 1
ATOM 4664 C CA . ASP A 1 584 ? -71.598 -8.088 65.471 1.00 29.95 584 ASP A CA 1
ATOM 4665 C C . ASP A 1 584 ? -72.247 -6.755 65.872 1.00 29.95 584 ASP A C 1
ATOM 4667 O O . ASP A 1 584 ? -71.749 -6.019 66.727 1.00 29.95 584 ASP A O 1
ATOM 4671 N N . SER A 1 585 ? -73.388 -6.462 65.256 1.00 31.09 585 SER A N 1
ATOM 4672 C CA . SER A 1 585 ? -74.254 -5.337 65.583 1.00 31.09 585 SER A CA 1
ATOM 4673 C C . SER A 1 585 ? -75.302 -5.770 66.607 1.00 31.09 585 SER A C 1
ATOM 4675 O O . SER A 1 585 ? -76.191 -6.551 66.269 1.00 31.09 585 SER A O 1
ATOM 4677 N N . SER A 1 586 ? -75.277 -5.228 67.822 1.00 31.55 586 SER A N 1
ATOM 4678 C CA . SER A 1 586 ? -76.500 -4.934 68.590 1.00 31.55 586 SER A CA 1
ATOM 4679 C C . SER A 1 586 ? -76.178 -4.153 69.869 1.00 31.55 586 SER A C 1
ATOM 4681 O O . SER A 1 586 ? -75.117 -4.350 70.450 1.00 31.55 586 SER A O 1
ATOM 4683 N N . PHE A 1 587 ? -77.148 -3.337 70.308 1.00 30.34 587 PHE A N 1
ATOM 4684 C CA . PHE A 1 587 ? -77.179 -2.480 71.510 1.00 30.34 587 PHE A CA 1
ATOM 4685 C C . PHE A 1 587 ? -76.407 -1.156 71.356 1.00 30.34 587 PHE A C 1
ATOM 4687 O O . PHE A 1 587 ? -75.211 -1.158 71.117 1.00 30.34 587 PHE A O 1
ATOM 4694 N N . GLU A 1 588 ? -76.975 0.044 71.471 1.00 32.81 588 GLU A N 1
ATOM 4695 C CA . GLU A 1 588 ? -78.277 0.520 71.947 1.00 32.81 588 GLU A CA 1
ATOM 4696 C C . GLU A 1 588 ? -78.397 1.991 71.487 1.00 32.81 588 GLU A C 1
ATOM 4698 O O . GLU A 1 588 ? -77.532 2.812 71.793 1.00 32.81 588 GLU A O 1
ATOM 4703 N N . GLU A 1 589 ? -79.453 2.330 70.746 1.00 33.50 589 GLU A N 1
ATOM 4704 C CA . GLU A 1 589 ? -80.033 3.675 70.788 1.00 33.50 589 GLU A CA 1
ATOM 4705 C C . GLU A 1 589 ? -80.898 3.726 72.046 1.00 33.50 589 GLU A C 1
ATOM 4707 O O . GLU A 1 589 ? -81.868 2.979 72.132 1.00 33.50 589 GLU A O 1
ATOM 4712 N N . ASP A 1 590 ? -80.535 4.560 73.017 1.00 31.81 590 ASP A N 1
ATOM 4713 C CA . ASP A 1 590 ? -81.452 5.472 73.713 1.00 31.81 590 ASP A CA 1
ATOM 4714 C C . ASP A 1 590 ? -80.728 6.177 74.872 1.00 31.81 590 ASP A C 1
ATOM 4716 O O . ASP A 1 590 ? -79.843 5.598 75.492 1.00 31.81 590 ASP A O 1
ATOM 4720 N N . LEU A 1 591 ? -81.183 7.403 75.190 1.00 31.05 591 LEU A N 1
ATOM 4721 C CA . LEU A 1 591 ? -80.814 8.275 76.333 1.00 31.05 591 LEU A CA 1
ATOM 4722 C C . LEU A 1 591 ? -79.585 9.183 76.075 1.00 31.05 591 LEU A C 1
ATOM 4724 O O . LEU A 1 591 ? -78.465 8.715 75.962 1.00 31.05 591 LEU A O 1
ATOM 4728 N N . ILE A 1 592 ? -79.652 10.519 76.000 1.00 34.03 592 ILE A N 1
ATOM 4729 C CA . ILE A 1 592 ? -80.548 11.506 76.619 1.00 34.03 592 ILE A CA 1
ATOM 4730 C C . ILE A 1 592 ? -80.484 12.814 75.805 1.00 34.03 592 ILE A C 1
ATOM 4732 O O . ILE A 1 592 ? -79.417 13.380 75.569 1.00 34.03 592 ILE A O 1
ATOM 4736 N N . LYS A 1 593 ? -81.661 13.330 75.431 1.00 33.69 593 LYS A N 1
ATOM 4737 C CA . LYS A 1 593 ? -81.911 14.771 75.310 1.00 33.69 593 LYS A CA 1
ATOM 4738 C C . LYS A 1 593 ? -81.766 15.376 76.701 1.00 33.69 593 LYS A C 1
ATOM 4740 O O . LYS A 1 593 ? -82.523 14.949 77.558 1.00 33.69 593 LYS A O 1
ATOM 4745 N N . GLU A 1 594 ? -80.949 16.408 76.890 1.00 32.59 594 GLU A N 1
ATOM 4746 C CA . GLU A 1 594 ? -81.408 17.601 77.615 1.00 32.59 594 GLU A CA 1
ATOM 4747 C C . GLU A 1 594 ? -80.400 18.758 77.598 1.00 32.59 594 GLU A C 1
ATOM 4749 O O . GLU A 1 594 ? -79.275 18.650 78.072 1.00 32.59 594 GLU A O 1
ATOM 4754 N N . SER A 1 595 ? -80.920 19.899 77.129 1.00 30.69 595 SER A N 1
ATOM 4755 C CA . SER A 1 595 ? -80.609 21.282 77.529 1.00 30.69 595 SER A CA 1
ATOM 4756 C C . SER A 1 595 ? -79.185 21.811 77.318 1.00 30.69 595 SER A C 1
ATOM 4758 O O . SER A 1 595 ? -78.232 21.446 77.988 1.00 30.69 595 SER A O 1
ATOM 4760 N N . ASN A 1 596 ? -79.028 22.734 76.365 1.00 29.77 596 ASN A N 1
ATOM 4761 C CA . ASN A 1 596 ? -79.117 24.183 76.622 1.00 29.77 596 ASN A CA 1
ATOM 4762 C C . ASN A 1 596 ? -78.142 24.650 77.710 1.00 29.77 596 ASN A C 1
ATOM 4764 O O . ASN A 1 596 ? -78.449 24.522 78.891 1.00 29.77 596 ASN A O 1
ATOM 4768 N N . ASN A 1 597 ? -77.083 25.367 77.325 1.00 31.39 597 ASN A N 1
ATOM 4769 C CA . ASN A 1 597 ? -77.124 26.826 77.446 1.00 31.39 597 ASN A CA 1
ATOM 4770 C C . ASN A 1 597 ? -75.850 27.539 76.955 1.00 31.39 597 ASN A C 1
ATOM 4772 O O . ASN A 1 597 ? -74.741 27.221 77.363 1.00 31.39 597 ASN A O 1
ATOM 4776 N N . LEU A 1 598 ? -76.121 28.610 76.204 1.00 32.41 598 LEU A N 1
ATOM 4777 C CA . LEU A 1 598 ? -75.520 29.946 76.301 1.00 32.41 598 LEU A CA 1
ATOM 4778 C C . LEU A 1 598 ? -74.095 30.197 75.760 1.00 32.41 598 LEU A C 1
ATOM 4780 O O . LEU A 1 598 ? -73.084 29.960 76.408 1.00 32.41 598 LEU A O 1
ATOM 4784 N N . ASN A 1 599 ? -74.127 30.927 74.638 1.00 32.47 599 ASN A N 1
ATOM 4785 C CA . ASN A 1 599 ? -73.488 32.233 74.418 1.00 32.47 599 ASN A CA 1
ATOM 4786 C C . ASN A 1 599 ? -72.042 32.320 73.896 1.00 32.47 599 ASN A C 1
ATOM 4788 O O . ASN A 1 599 ? -71.070 32.333 74.645 1.00 32.47 599 ASN A O 1
ATOM 4792 N N . ARG A 1 600 ? -71.967 32.621 72.588 1.00 36.97 600 ARG A N 1
ATOM 4793 C CA . ARG A 1 600 ? -71.260 33.811 72.054 1.00 36.97 600 ARG A CA 1
ATOM 4794 C C . ARG A 1 600 ? -71.835 35.108 72.674 1.00 36.97 600 ARG A C 1
ATOM 4796 O O . ARG A 1 600 ? -73.001 35.082 73.074 1.00 36.97 600 ARG A O 1
ATOM 4803 N N . PRO A 1 601 ? -71.072 36.212 72.788 1.00 47.16 601 PRO A N 1
ATOM 4804 C CA . PRO A 1 601 ? -70.885 37.162 71.666 1.00 47.16 601 PRO A CA 1
ATOM 4805 C C . PRO A 1 601 ? -69.403 37.535 71.447 1.00 47.16 601 PRO A C 1
ATOM 4807 O O . PRO A 1 601 ? -68.610 37.495 72.383 1.00 47.16 601 PRO A O 1
ATOM 4810 N N . ASP A 1 602 ? -68.942 37.621 70.197 1.00 37.16 602 ASP A N 1
ATOM 4811 C CA . ASP A 1 602 ? -68.893 38.812 69.307 1.00 37.16 602 ASP A CA 1
ATOM 4812 C C . ASP A 1 602 ? -67.792 39.803 69.736 1.00 37.16 602 ASP A C 1
ATOM 4814 O O . ASP A 1 602 ? -67.829 40.345 70.834 1.00 37.16 602 ASP A O 1
ATOM 4818 N N . VAL A 1 603 ? -66.658 39.820 69.025 1.00 41.75 603 VAL A N 1
ATOM 4819 C CA . VAL A 1 603 ? -66.337 40.720 67.891 1.00 41.75 603 VAL A CA 1
ATOM 4820 C C . VAL A 1 603 ? -66.285 42.189 68.324 1.00 41.75 603 VAL A C 1
ATOM 4822 O O . VAL A 1 603 ? -67.315 42.851 68.406 1.00 41.75 603 VAL A O 1
ATOM 4825 N N . ASP A 1 604 ? -65.062 42.660 68.576 1.00 41.75 604 ASP A N 1
ATOM 4826 C CA . ASP A 1 604 ? -64.364 43.644 67.731 1.00 41.75 604 ASP A CA 1
ATOM 4827 C C . ASP A 1 604 ? -62.890 43.224 67.587 1.00 41.75 604 ASP A C 1
ATOM 4829 O O . ASP A 1 604 ? -62.342 42.673 68.577 1.00 41.75 604 ASP A O 1
#

Foldseek 3Di:
DADQQAQWPLRGGGFLQQAAQVVQVLCCLQLPPLHTYGDCVVCVPPVVVVSVVSVVRNHDHDDALQSNLVSLVVLQVVVVVPVDPVSQVSLQSSQVVCQVPVVVQLAHWDCQHPVRDHIDHSLVSQQVDQRFFFDQDCPQEPQADGDPGHGGHQQQEAEPVCCLQARNPGTHTPYDPGDPVSSVSSVHNHDDDPVRRVVSLVSLQVVLVVVVVVDDDPSLVSSVVSLLVSLLVQLPDPDPVVLVVLQVVQQQPQRDADPVVSGGDRQLQEECDADPLLPPRHGYDADPDNSSRSSSVSNRRYHDDDLVVLLVSLVVVCVVQPFHADDPVNLVSNLVSLVVNLVRLVVVVHEDAQQSDWAAFCSNGTDGLLQEAEPPPVVCVVFFDCVRHGYGHPSRDPSSCVRHVGHHPVVFKDKDFPDDFAFDPDPVVAVLQVLLLVLQLDPLLVVLVVLQLCLPPNDPDDQPSVLSNVAGETEGAWTKIFIWGQDSPPRDIDGGGIDTDQWDQPPPNNYIYGYDPDPVCRLVVVLVSVQVVSPVSHDPDSPLVSVSSVDDSVCNVVSCVVVVRDDDPPPDPPPPDPDDDDDDDDDDDDDDDDDDDDDDDDDD